Protein 1Y2I (pdb70)

Organism: Shigella flexneri (NCBI:txid623)

Radius of gyration: 21.72 Å; Cα contacts (8 Å, |Δi|>4): 1411; chains: 5; bounding box: 49×49×53 Å

B-factor: mean 29.09, std 8.04, range [9.88, 69.97]

Structure (mmCIF, N/CA/C/O backbone):
data_1Y2I
#
_entry.id   1Y2I
#
_cell.length_a   56.918
_cell.length_b   79.200
_cell.length_c   109.620
_cell.angle_alpha   90.00
_cell.angle_beta   90.00
_cell.angle_gamma   90.00
#
_symmetry.space_group_name_H-M   'P 21 21 21'
#
loop_
_entity.id
_entity.type
_entity.pdbx_description
1 polymer 'Hypothetical Protein S0862'
2 water water
#
loop_
_atom_site.group_PDB
_atom_site.id
_atom_site.type_symbol
_atom_site.label_atom_id
_atom_site.label_alt_id
_atom_site.label_comp_id
_atom_site.label_asym_id
_atom_site.label_entity_id
_atom_site.label_seq_id
_atom_site.pdbx_PDB_ins_code
_atom_site.Cartn_x
_atom_site.Cartn_y
_atom_site.Cartn_z
_atom_site.occupancy
_atom_site.B_iso_or_equiv
_atom_site.auth_seq_id
_atom_site.auth_comp_id
_atom_site.auth_asym_id
_atom_site.auth_atom_id
_atom_site.pdbx_PDB_model_num
ATOM 9 N N . GLN A 1 26 ? 26.645 29.775 28.886 1.00 35.38 2 GLN A N 1
ATOM 10 C CA . GLN A 1 26 ? 28.096 29.607 28.897 1.00 32.40 2 GLN A CA 1
ATOM 11 C C . GLN A 1 26 ? 28.798 30.596 29.847 1.00 29.78 2 GLN A C 1
ATOM 12 O O . GLN A 1 26 ? 28.469 31.802 29.898 1.00 28.03 2 GLN A O 1
ATOM 18 N N . PHE A 1 27 ? 29.765 30.068 30.595 1.00 26.55 3 PHE A N 1
ATOM 19 C CA . PHE A 1 27 ? 30.509 30.850 31.580 1.00 24.39 3 PHE A CA 1
ATOM 20 C C . PHE A 1 27 ? 31.970 30.784 31.232 1.00 22.05 3 PHE A C 1
ATOM 21 O O . PHE A 1 27 ? 32.506 29.683 31.100 1.00 22.11 3 PHE A O 1
ATOM 29 N N . SER A 1 28 ? 32.620 31.931 31.092 1.00 19.40 4 SER A N 1
ATOM 30 C CA . SER A 1 28 ? 34.056 31.947 30.830 1.00 18.88 4 SER A CA 1
ATOM 31 C C . SER A 1 28 ? 34.791 33.073 31.560 1.00 18.95 4 SER A C 1
ATOM 32 O O . SER A 1 28 ? 34.263 34.190 31.669 1.00 18.37 4 SER A O 1
ATOM 35 N N . THR A 1 29 ? 36.003 32.775 32.048 1.00 18.18 5 THR A N 1
ATOM 36 C CA . THR A 1 29 ? 36.932 33.826 32.499 1.00 18.53 5 THR A CA 1
ATOM 37 C C . THR A 1 29 ? 37.646 34.583 31.356 1.00 18.78 5 THR A C 1
ATOM 38 O O . THR A 1 29 ? 38.374 35.553 31.606 1.00 19.43 5 THR A O 1
ATOM 42 N N . THR A 1 30 ? 37.484 34.138 30.113 1.00 18.58 6 THR A N 1
ATOM 43 C CA . THR A 1 30 ? 38.071 34.880 28.991 1.00 18.10 6 THR A CA 1
ATOM 44 C C . THR A 1 30 ? 37.116 35.961 28.520 1.00 18.82 6 THR A C 1
ATOM 45 O O . THR A 1 30 ? 35.896 35.821 28.643 1.00 17.89 6 THR A O 1
ATOM 49 N N . PRO A 1 31 ? 37.674 37.034 27.960 1.00 19.67 7 PRO A N 1
ATOM 50 C CA . PRO A 1 31 ? 36.859 38.143 27.472 1.00 20.19 7 PRO A CA 1
ATOM 51 C C . PRO A 1 31 ? 36.062 37.814 26.193 1.00 21.26 7 PRO A C 1
ATOM 52 O O . PRO A 1 31 ? 34.964 38.346 26.056 1.00 21.49 7 PRO A O 1
ATOM 56 N N . THR A 1 32 ? 36.589 36.990 25.286 1.00 21.54 8 THR A N 1
ATOM 57 C CA . THR A 1 32 ? 35.861 36.624 24.072 1.00 22.40 8 THR A CA 1
ATOM 58 C C . THR A 1 32 ? 35.681 35.095 23.996 1.00 22.61 8 THR A C 1
ATOM 59 O O . THR A 1 32 ? 36.344 34.329 24.718 1.00 22.04 8 THR A O 1
ATOM 63 N N . LEU A 1 33 ? 34.763 34.670 23.135 1.00 21.93 9 LEU A N 1
ATOM 64 C CA . LEU A 1 33 ? 34.598 33.259 22.834 1.00 22.42 9 LEU A CA 1
ATOM 65 C C . LEU A 1 33 ? 34.933 33.013 21.348 1.00 22.89 9 LEU A C 1
ATOM 66 O O . LEU A 1 33 ? 34.199 33.423 20.429 1.00 21.95 9 LEU A O 1
ATOM 71 N N . GLU A 1 34 ? 36.086 32.392 21.133 1.00 23.79 10 GLU A N 1
ATOM 72 C CA . GLU A 1 34 ? 36.471 31.919 19.812 1.00 25.23 10 GLU A CA 1
ATOM 73 C C . GLU A 1 34 ? 35.360 31.073 19.226 1.00 25.27 10 GLU A C 1
ATOM 74 O O . GLU A 1 34 ? 34.810 30.201 19.922 1.00 25.95 10 GLU A O 1
ATOM 80 N N . GLY A 1 35 ? 35.013 31.355 17.966 1.00 25.08 11 GLY A N 1
ATOM 81 C CA . GLY A 1 35 ? 33.952 30.649 17.273 1.00 25.01 11 GLY A CA 1
ATOM 82 C C . GLY A 1 35 ? 32.631 31.376 17.342 1.00 25.57 11 GLY A C 1
ATOM 83 O O . GLY A 1 35 ? 31.719 31.081 16.571 1.00 25.76 11 GLY A O 1
ATOM 84 N N . LEU A 1 36 ? 32.524 32.328 18.263 1.00 25.83 12 LEU A N 1
ATOM 85 C CA . LEU A 1 36 ? 31.310 33.128 18.425 1.00 26.51 12 LEU A CA 1
ATOM 86 C C . LEU A 1 36 ? 31.638 34.594 18.258 1.00 26.09 12 LEU A C 1
ATOM 87 O O . LEU A 1 36 ? 32.822 34.973 18.221 1.00 26.51 12 LEU A O 1
ATOM 92 N N . THR A 1 37 ? 30.584 35.398 18.121 1.00 25.68 13 THR A N 1
ATOM 93 C CA . THR A 1 37 ? 30.662 36.859 18.114 1.00 25.92 13 THR A CA 1
ATOM 94 C C . THR A 1 37 ? 29.676 37.367 19.149 1.00 25.56 13 THR A C 1
ATOM 95 O O . THR A 1 37 ? 28.530 36.911 19.182 1.00 25.68 13 THR A O 1
ATOM 99 N N . ILE A 1 38 ? 30.136 38.261 20.019 1.00 25.19 14 ILE A N 1
ATOM 100 C CA . ILE A 1 38 ? 29.252 38.972 20.943 1.00 24.88 14 ILE A CA 1
ATOM 101 C C . ILE A 1 38 ? 28.559 40.097 20.179 1.00 25.09 14 ILE A C 1
ATOM 102 O O . ILE A 1 38 ? 29.232 40.979 19.624 1.00 25.16 14 ILE A O 1
ATOM 107 N N . VAL A 1 39 ? 27.226 40.070 20.182 1.00 24.89 15 VAL A N 1
ATOM 108 C CA . VAL A 1 39 ? 26.404 41.011 19.411 1.00 24.84 15 VAL A CA 1
ATOM 109 C C . VAL A 1 39 ? 25.770 42.077 20.324 1.00 24.99 15 VAL A C 1
ATOM 110 O O . VAL A 1 39 ? 25.287 43.099 19.857 1.00 25.15 15 VAL A O 1
ATOM 114 N N . GLU A 1 40 ? 25.757 41.812 21.627 1.00 25.04 16 GLU A N 1
ATOM 115 C CA . GLU A 1 40 ? 25.271 42.771 22.626 1.00 24.57 16 GLU A CA 1
ATOM 116 C C . GLU A 1 40 ? 25.963 42.515 23.976 1.00 23.11 16 GLU A C 1
ATOM 117 O O . GLU A 1 40 ? 26.060 41.357 24.408 1.00 22.09 16 GLU A O 1
ATOM 127 N N . TYR A 1 41 ? 26.430 43.606 24.599 1.00 21.80 17 TYR A N 1
ATOM 128 C CA . TYR A 1 41 ? 26.954 43.644 25.977 1.00 21.56 17 TYR A CA 1
ATOM 129 C C . TYR A 1 41 ? 25.877 44.138 26.887 1.00 21.91 17 TYR A C 1
ATOM 130 O O . TYR A 1 41 ? 25.355 45.243 26.703 1.00 22.55 17 TYR A O 1
ATOM 139 N N . CYS A 1 42 ? 25.534 43.324 27.871 1.00 21.61 18 CYS A N 1
ATOM 140 C CA . CYS A 1 42 ? 24.370 43.621 28.698 1.00 21.86 18 CYS A CA 1
ATOM 141 C C . CYS A 1 42 ? 24.707 44.040 30.133 1.00 21.53 18 CYS A C 1
ATOM 142 O O . CYS A 1 42 ? 23.847 44.046 30.988 1.00 21.08 18 CYS A O 1
ATOM 146 N N . GLY A 1 43 ? 25.960 44.390 30.395 1.00 21.58 19 GLY A N 1
ATOM 147 C CA . GLY A 1 43 ? 26.324 44.871 31.719 1.00 21.69 19 GLY A CA 1
ATOM 148 C C . GLY A 1 43 ? 26.966 43.850 32.640 1.00 21.50 19 GLY A C 1
ATOM 149 O O . GLY A 1 43 ? 26.952 42.640 32.383 1.00 21.75 19 GLY A O 1
ATOM 150 N N . VAL A 1 44 ? 27.543 44.358 33.718 1.00 21.48 20 VAL A N 1
ATOM 151 C CA . VAL A 1 44 ? 28.163 43.530 34.751 1.00 21.14 20 VAL A CA 1
ATOM 152 C C . VAL A 1 44 ? 27.116 42.787 35.583 1.00 21.38 20 VAL A C 1
ATOM 153 O O . VAL A 1 44 ? 26.112 43.371 36.022 1.00 20.98 20 VAL A O 1
ATOM 157 N N . VAL A 1 45 ? 27.347 41.489 35.776 1.00 20.67 21 VAL A N 1
ATOM 158 C CA . VAL A 1 45 ? 26.525 40.660 36.658 1.00 19.90 21 VAL A CA 1
ATOM 159 C C . VAL A 1 45 ? 27.380 40.071 37.798 1.00 19.66 21 VAL A C 1
ATOM 160 O O . VAL A 1 45 ? 28.592 39.952 37.651 1.00 19.36 21 VAL A O 1
ATOM 164 N N . THR A 1 46 ? 26.762 39.752 38.934 1.00 19.44 22 THR A N 1
ATOM 165 C CA . THR A 1 46 ? 27.470 39.121 40.057 1.00 20.54 22 THR A CA 1
ATOM 166 C C . THR A 1 46 ? 26.657 37.993 40.709 1.00 20.28 22 THR A C 1
ATOM 167 O O . THR A 1 46 ? 25.444 37.848 40.494 1.00 20.46 22 THR A O 1
ATOM 171 N N . GLY A 1 47 ? 27.343 37.195 41.510 1.00 20.11 23 GLY A N 1
ATOM 172 C CA . GLY A 1 47 ? 26.697 36.195 42.339 1.00 20.67 23 GLY A CA 1
ATOM 173 C C . GLY A 1 47 ? 27.610 35.944 43.514 1.00 21.43 23 GLY A C 1
ATOM 174 O O . GLY A 1 47 ? 28.818 36.175 43.432 1.00 21.89 23 GLY A O 1
ATOM 175 N N . GLU A 1 48 ? 27.050 35.501 44.627 1.00 21.49 24 GLU A N 1
ATOM 176 C CA . GLU A 1 48 ? 27.881 35.209 45.781 1.00 21.82 24 GLU A CA 1
ATOM 177 C C . GLU A 1 48 ? 27.185 34.298 46.766 1.00 20.65 24 GLU A C 1
ATOM 178 O O . GLU A 1 48 ? 26.001 34.014 46.643 1.00 20.52 24 GLU A O 1
ATOM 184 N N . ALA A 1 49 ? 27.981 33.787 47.691 1.00 20.38 25 ALA A N 1
ATOM 185 C CA . ALA A 1 49 ? 27.529 32.920 48.755 1.00 20.09 25 ALA A CA 1
ATOM 186 C C . ALA A 1 49 ? 28.522 33.081 49.875 1.00 20.28 25 ALA A C 1
ATOM 187 O O . ALA A 1 49 ? 29.727 33.274 49.648 1.00 19.78 25 ALA A O 1
ATOM 189 N N . ILE A 1 50 ? 27.994 33.009 51.088 1.00 21.01 26 ILE A N 1
ATOM 190 C CA . ILE A 1 50 ? 28.781 33.102 52.295 1.00 21.00 26 ILE A CA 1
ATOM 191 C C . ILE A 1 50 ? 28.683 31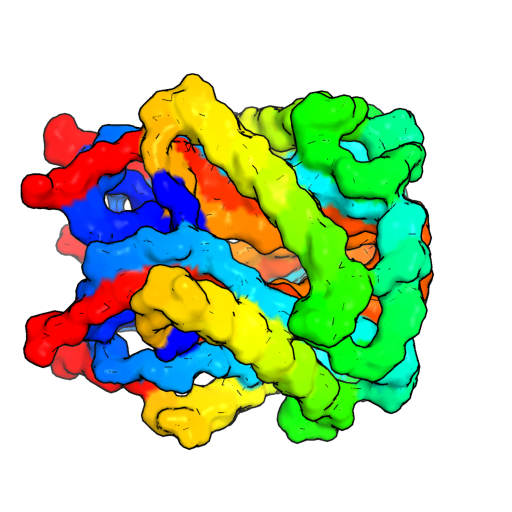.785 53.037 1.00 21.50 26 ILE A C 1
ATOM 192 O O . ILE A 1 50 ? 27.611 31.175 53.178 1.00 22.66 26 ILE A O 1
ATOM 197 N N . LEU A 1 51 ? 29.830 31.333 53.483 1.00 22.08 27 LEU A N 1
ATOM 198 C CA . LEU A 1 51 ? 29.967 30.114 54.248 1.00 22.40 27 LEU A CA 1
ATOM 199 C C . LEU A 1 51 ? 30.110 30.557 55.712 1.00 22.34 27 LEU A C 1
ATOM 200 O O . LEU A 1 51 ? 31.046 31.278 56.053 1.00 21.46 27 LEU A O 1
ATOM 205 N N . GLY A 1 52 ? 29.155 30.147 56.553 1.00 21.58 28 GLY A N 1
ATOM 206 C CA . GLY A 1 52 ? 29.093 30.540 57.948 1.00 20.98 28 GLY A CA 1
ATOM 207 C C . GLY A 1 52 ? 30.180 29.926 58.804 1.00 20.86 28 GLY A C 1
ATOM 208 O O . GLY A 1 52 ? 30.808 28.958 58.384 1.00 21.27 28 GLY A O 1
ATOM 209 N N . ALA A 1 53 ? 30.418 30.504 59.982 1.00 20.69 29 ALA A N 1
ATOM 210 C CA . ALA A 1 53 ? 31.450 30.026 60.931 1.00 21.75 29 ALA A CA 1
ATOM 211 C C . ALA A 1 53 ? 31.314 28.528 61.333 1.00 22.24 29 ALA A C 1
ATOM 212 O O . ALA A 1 53 ? 32.313 27.801 61.482 1.00 22.16 29 ALA A O 1
ATOM 214 N N . ASN A 1 54 ? 30.072 28.080 61.515 1.00 23.30 30 ASN A N 1
ATOM 215 C CA . ASN A 1 54 ? 29.811 26.678 61.845 1.00 24.33 30 ASN A CA 1
ATOM 216 C C . ASN A 1 54 ? 30.419 25.713 60.816 1.00 23.86 30 ASN A C 1
ATOM 217 O O . ASN A 1 54 ? 31.075 24.745 61.193 1.00 23.78 30 ASN A O 1
ATOM 222 N N . ILE A 1 55 ? 30.260 26.028 59.527 1.00 24.10 31 ILE A N 1
ATOM 223 C CA . ILE A 1 55 ? 30.824 25.207 58.455 1.00 23.89 31 ILE A CA 1
ATOM 224 C C . ILE A 1 55 ? 32.330 25.294 58.547 1.00 23.85 31 ILE A C 1
ATOM 225 O O . ILE A 1 55 ? 33.041 24.302 58.346 1.00 23.42 31 ILE A O 1
ATOM 230 N N . PHE A 1 56 ? 32.822 26.495 58.843 1.00 24.00 32 PHE A N 1
ATOM 231 C CA . PHE A 1 56 ? 34.262 26.700 59.008 1.00 24.02 32 PHE A CA 1
ATOM 232 C C . PHE A 1 56 ? 34.898 25.865 60.127 1.00 23.99 32 PHE A C 1
ATOM 233 O O . PHE A 1 56 ? 35.933 25.205 59.917 1.00 23.71 32 PHE A O 1
ATOM 241 N N . ARG A 1 57 ? 34.284 25.899 61.307 1.00 24.52 33 ARG A N 1
ATOM 242 C CA . ARG A 1 57 ? 34.742 25.086 62.438 1.00 25.32 33 ARG A CA 1
ATOM 243 C C . ARG A 1 57 ? 34.631 23.590 62.139 1.00 25.03 33 ARG A C 1
ATOM 244 O O . ARG A 1 57 ? 35.523 22.825 62.502 1.00 25.02 33 ARG A O 1
ATOM 252 N N . ASP A 1 58 ? 33.571 23.188 61.434 1.00 25.34 34 ASP A N 1
ATOM 253 C CA . ASP A 1 58 ? 33.376 21.770 61.056 1.00 26.11 34 ASP A CA 1
ATOM 254 C C . ASP A 1 58 ? 34.295 21.203 59.986 1.00 25.33 34 ASP A C 1
ATOM 255 O O . ASP A 1 58 ? 34.680 20.047 60.081 1.00 25.53 34 ASP A O 1
ATOM 260 N N . PHE A 1 59 ? 34.624 21.996 58.966 1.00 25.17 35 PHE A N 1
ATOM 261 C CA . PHE A 1 59 ? 35.357 21.501 57.791 1.00 25.12 35 PHE A CA 1
ATOM 262 C C . PHE A 1 59 ? 36.764 22.075 57.560 1.00 25.14 35 PHE A C 1
ATOM 263 O O . PHE A 1 59 ? 37.573 21.441 56.891 1.00 26.14 35 PHE A O 1
ATOM 271 N N . PHE A 1 60 ? 37.045 23.268 58.079 1.00 25.06 36 PHE A N 1
ATOM 272 C CA . PHE A 1 60 ? 38.281 23.999 57.757 1.00 25.07 36 PHE A CA 1
ATOM 273 C C . PHE A 1 60 ? 39.270 24.093 58.939 1.00 25.29 36 PHE A C 1
ATOM 274 O O . PHE A 1 60 ? 40.477 23.880 58.768 1.00 24.75 36 PHE A O 1
ATOM 282 N N . ALA A 1 61 ? 38.743 24.383 60.126 1.00 25.57 37 ALA A N 1
ATOM 283 C CA . ALA A 1 61 ? 39.553 24.587 61.336 1.00 26.96 37 ALA A CA 1
ATOM 284 C C . ALA A 1 61 ? 40.507 23.439 61.727 1.00 27.86 37 ALA A C 1
ATOM 285 O O . ALA A 1 61 ? 41.603 23.685 62.248 1.00 28.13 37 ALA A O 1
ATOM 287 N N . GLY A 1 62 ? 40.106 22.199 61.461 1.00 28.49 38 GLY A N 1
ATOM 288 C CA . GLY A 1 62 ? 40.901 21.048 61.857 1.00 29.94 38 GLY A CA 1
ATOM 289 C C . GLY A 1 62 ? 41.996 20.608 60.906 1.00 31.21 38 GLY A C 1
ATOM 290 O O . GLY A 1 62 ? 42.686 19.611 61.184 1.00 32.04 38 GLY A O 1
ATOM 291 N N . ILE A 1 63 ? 42.182 21.326 59.790 1.00 31.34 39 ILE A N 1
ATOM 292 C CA . ILE A 1 63 ? 43.112 20.852 58.763 1.00 30.84 39 ILE A CA 1
ATOM 293 C C . ILE A 1 63 ? 44.558 20.845 59.260 1.00 30.96 39 ILE A C 1
ATOM 294 O O . ILE A 1 63 ? 45.050 21.836 59.800 1.00 30.72 39 ILE A O 1
ATOM 299 N N . ARG A 1 64 ? 45.214 19.708 59.059 1.00 30.96 40 ARG A N 1
ATOM 300 C CA . ARG A 1 64 ? 46.634 19.554 59.330 1.00 31.45 40 ARG A CA 1
ATOM 301 C C . ARG A 1 64 ? 47.352 19.342 58.004 1.00 29.99 40 ARG A C 1
ATOM 302 O O . ARG A 1 64 ? 46.803 18.724 57.095 1.00 29.44 40 ARG A O 1
ATOM 310 N N . ASP A 1 65 ? 48.573 19.851 57.903 1.00 29.17 41 ASP A N 1
ATOM 311 C CA . ASP A 1 65 ? 49.375 19.677 56.696 1.00 29.16 41 ASP A CA 1
ATOM 312 C C . ASP A 1 65 ? 48.704 20.330 55.458 1.00 28.16 41 ASP A C 1
ATOM 313 O O . ASP A 1 65 ? 48.126 21.423 55.571 1.00 27.66 41 ASP A O 1
ATOM 318 N N . ILE A 1 66 ? 48.780 19.670 54.305 1.00 26.69 42 ILE A N 1
ATOM 319 C CA . ILE A 1 66 ? 48.256 20.229 53.071 1.00 26.38 42 ILE A CA 1
ATOM 320 C C . ILE A 1 66 ? 47.207 19.302 52.508 1.00 26.66 42 ILE A C 1
ATOM 321 O O . ILE A 1 66 ? 47.481 18.158 52.145 1.00 26.98 42 ILE A O 1
ATOM 326 N N . VAL A 1 67 ? 45.982 19.791 52.496 1.00 26.55 43 VAL A N 1
ATOM 327 C CA . VAL A 1 67 ? 44.869 19.018 51.988 1.00 26.69 43 VAL A CA 1
ATOM 328 C C . VAL A 1 67 ? 44.298 19.703 50.758 1.00 26.93 43 VAL A C 1
ATOM 329 O O . VAL A 1 67 ? 43.931 20.892 50.799 1.00 26.63 43 VAL A O 1
ATOM 333 N N . GLY A 1 68 ? 44.252 18.936 49.668 1.00 27.46 44 GLY A N 1
ATOM 334 C CA . GLY A 1 68 ? 43.739 19.393 48.386 1.00 27.66 44 GLY A CA 1
ATOM 335 C C . GLY A 1 68 ? 42.247 19.215 48.296 1.00 27.80 44 GLY A C 1
ATOM 336 O O . GLY A 1 68 ? 41.685 18.400 49.007 1.00 28.00 44 GLY A O 1
ATOM 337 N N . GLY A 1 69 ? 41.594 19.986 47.435 1.00 28.37 45 GLY A N 1
ATOM 338 C CA . GLY A 1 69 ? 40.164 19.866 47.282 1.00 29.16 45 GLY A CA 1
ATOM 339 C C . GLY A 1 69 ? 39.680 18.494 46.835 1.00 30.24 45 GLY A C 1
ATOM 340 O O . GLY A 1 69 ? 38.522 18.158 47.048 1.00 29.88 45 GLY A O 1
ATOM 341 N N . ARG A 1 70 ? 40.547 17.700 46.206 1.00 31.49 46 ARG A N 1
ATOM 342 C CA . ARG A 1 70 ? 40.137 16.376 45.726 1.00 32.99 46 ARG A CA 1
ATOM 343 C C . ARG A 1 70 ? 39.788 15.414 46.852 1.00 32.75 46 ARG A C 1
ATOM 344 O O . ARG A 1 70 ? 38.867 14.623 46.719 1.00 33.17 46 ARG A O 1
ATOM 352 N N . SER A 1 71 ? 40.531 15.467 47.948 1.00 32.65 47 SER A N 1
ATOM 353 C CA . SER A 1 71 ? 40.219 14.605 49.084 1.00 32.77 47 SER A CA 1
ATOM 354 C C . SER A 1 71 ? 39.593 15.323 50.280 1.00 32.17 47 SER A C 1
ATOM 355 O O . SER A 1 71 ? 38.897 14.690 51.086 1.00 33.08 47 SER A O 1
ATOM 358 N N . GLY A 1 72 ? 39.838 16.627 50.401 1.00 29.98 48 GLY A N 1
ATOM 359 C CA . GLY A 1 72 ? 39.350 17.384 51.540 1.00 27.56 48 GLY A CA 1
ATOM 360 C C . GLY A 1 72 ? 37.849 17.591 51.521 1.00 25.54 48 GLY A C 1
ATOM 361 O O . GLY A 1 72 ? 37.257 18.006 50.527 1.00 25.38 48 GLY A O 1
ATOM 362 N N . ALA A 1 73 ? 37.234 17.288 52.648 1.00 24.69 49 ALA A N 1
ATOM 363 C CA . ALA A 1 73 ? 35.795 17.421 52.815 1.00 23.40 49 ALA A CA 1
ATOM 364 C C . ALA A 1 73 ? 35.327 18.872 52.725 1.00 22.77 49 ALA A C 1
ATOM 365 O O . ALA A 1 73 ? 34.204 19.101 52.303 1.00 23.36 49 ALA A O 1
ATOM 367 N N . TYR A 1 74 ? 36.172 19.837 53.108 1.00 21.53 50 TYR A N 1
ATOM 368 C CA . TYR A 1 74 ? 35.846 21.274 52.993 1.00 21.18 50 TYR A CA 1
ATOM 369 C C . TYR A 1 74 ? 35.472 21.661 51.543 1.00 20.94 50 TYR A C 1
ATOM 370 O O . TYR A 1 74 ? 34.631 22.535 51.303 1.00 19.54 50 TYR A O 1
ATOM 379 N N . GLU A 1 75 ? 36.092 20.972 50.586 1.00 20.69 51 GLU A N 1
ATOM 380 C CA . GLU A 1 75 ? 35.894 21.247 49.171 1.00 21.62 51 GLU A CA 1
ATOM 381 C C . GLU A 1 75 ? 34.457 21.010 48.713 1.00 21.77 51 GLU A C 1
ATOM 382 O O . GLU A 1 75 ? 33.982 21.653 47.780 1.00 21.20 51 GLU A O 1
ATOM 388 N N . LYS A 1 76 ? 33.778 20.074 49.361 1.00 22.58 52 LYS A N 1
ATOM 389 C CA . LYS A 1 76 ? 32.357 19.853 49.093 1.00 23.80 52 LYS A CA 1
ATOM 390 C C . LYS A 1 76 ? 31.609 21.130 49.447 1.00 23.30 52 LYS A C 1
ATOM 391 O O . LYS A 1 76 ? 30.684 21.502 48.777 1.00 23.11 52 LYS A O 1
ATOM 397 N N . GLU A 1 77 ? 32.051 21.809 50.494 1.00 23.13 53 GLU A N 1
ATOM 398 C CA . GLU A 1 77 ? 31.381 23.010 50.933 1.00 22.90 53 GLU A CA 1
ATOM 399 C C . GLU A 1 77 ? 31.687 24.153 49.977 1.00 23.26 53 GLU A C 1
ATOM 400 O O . GLU A 1 77 ? 30.772 24.871 49.562 1.00 22.61 53 GLU A O 1
ATOM 406 N N . LEU A 1 78 ? 32.962 24.308 49.605 1.00 23.21 54 LEU A N 1
ATOM 407 C CA . LEU A 1 78 ? 33.330 25.333 48.633 1.00 23.97 54 LEU A CA 1
ATOM 408 C C . LEU A 1 78 ? 32.589 25.143 47.324 1.00 24.47 54 LEU A C 1
ATOM 409 O O . LEU A 1 78 ? 32.015 26.099 46.802 1.00 24.37 54 LEU A O 1
ATOM 414 N N . ARG A 1 79 ? 32.571 23.919 46.796 1.00 25.32 55 ARG A N 1
ATOM 415 C CA . ARG A 1 79 ? 31.902 23.691 45.511 1.00 26.90 55 ARG A CA 1
ATOM 416 C C . ARG A 1 79 ? 30.411 23.979 45.546 1.00 26.45 55 ARG A C 1
ATOM 417 O O . ARG A 1 79 ? 29.857 24.454 44.555 1.00 26.34 55 ARG A O 1
ATOM 425 N N . LYS A 1 80 ? 29.773 23.665 46.678 1.00 26.18 56 LYS A N 1
ATOM 426 C CA . LYS A 1 80 ? 28.391 24.084 46.950 1.00 25.51 56 LYS A CA 1
ATOM 427 C C . LYS A 1 80 ? 28.281 25.621 46.986 1.00 24.05 56 LYS A C 1
ATOM 428 O O . LYS A 1 80 ? 27.351 26.191 46.400 1.00 23.14 56 LYS A O 1
ATOM 438 N N . ALA A 1 81 ? 29.222 26.281 47.660 1.00 23.01 57 ALA A N 1
ATOM 439 C CA . ALA A 1 81 ? 29.238 27.750 47.690 1.00 22.70 57 ALA A CA 1
ATOM 440 C C . ALA A 1 81 ? 29.374 28.325 46.262 1.00 22.79 57 ALA A C 1
ATOM 441 O O . ALA A 1 81 ? 28.578 29.165 45.859 1.00 21.92 57 ALA A O 1
ATOM 443 N N . ARG A 1 82 ? 30.348 27.841 45.488 1.00 23.55 58 ARG A N 1
ATOM 444 C CA . ARG A 1 82 ? 30.563 28.368 44.138 1.00 25.01 58 ARG A CA 1
ATOM 445 C C . ARG A 1 82 ? 29.323 28.162 43.294 1.00 26.03 58 ARG A C 1
ATOM 446 O O . ARG A 1 82 ? 28.849 29.101 42.627 1.00 26.22 58 ARG A O 1
ATOM 454 N N . GLU A 1 83 ? 28.776 26.948 43.358 1.00 26.30 59 GLU A N 1
ATOM 455 C CA . GLU A 1 83 ? 27.605 26.587 42.572 1.00 27.09 59 GLU A CA 1
ATOM 456 C C . GLU A 1 83 ? 26.428 27.541 42.805 1.00 26.20 59 GLU A C 1
ATOM 457 O O . GLU A 1 83 ? 25.770 27.977 41.853 1.00 25.57 59 GLU A O 1
ATOM 463 N N . ILE A 1 84 ? 26.170 27.860 44.069 1.00 25.38 60 ILE A N 1
ATOM 464 C CA . ILE A 1 84 ? 25.182 28.873 44.404 1.00 25.71 60 ILE A CA 1
ATOM 465 C C . ILE A 1 84 ? 25.560 30.237 43.814 1.00 24.78 60 ILE A C 1
ATOM 466 O O . ILE A 1 84 ? 24.711 30.916 43.264 1.00 25.04 60 ILE A O 1
ATOM 471 N N . ALA A 1 85 ? 26.823 30.633 43.923 1.00 24.10 61 ALA A N 1
ATOM 472 C CA . ALA A 1 85 ? 27.248 31.907 43.337 1.00 24.15 61 ALA A CA 1
ATOM 473 C C . ALA A 1 85 ? 26.995 31.980 41.821 1.00 24.33 61 ALA A C 1
ATOM 474 O O . ALA A 1 85 ? 26.399 32.956 41.359 1.00 23.38 61 ALA A O 1
ATOM 476 N N . PHE A 1 86 ? 27.400 30.934 41.083 1.00 24.63 62 PHE A N 1
ATOM 477 C CA . PHE A 1 86 ? 27.171 30.825 39.630 1.00 25.06 62 PHE A CA 1
ATOM 478 C C . PHE A 1 86 ? 25.701 30.758 39.232 1.00 25.80 62 PHE A C 1
ATOM 479 O O . PHE A 1 86 ? 25.329 31.287 38.190 1.00 26.04 62 PHE A O 1
ATOM 487 N N . GLU A 1 87 ? 24.878 30.111 40.059 1.00 26.72 63 GLU A N 1
ATOM 488 C CA . GLU A 1 87 ? 23.417 30.081 39.865 1.00 27.47 63 GLU A CA 1
ATOM 489 C C . GLU A 1 87 ? 22.830 31.491 39.843 1.00 26.80 63 GLU A C 1
ATOM 490 O O . GLU A 1 87 ? 22.007 31.819 38.978 1.00 26.66 63 GLU A O 1
ATOM 496 N N . GLU A 1 88 ? 23.243 32.304 40.812 1.00 25.59 64 GLU A N 1
ATOM 497 C CA . GLU A 1 88 ? 22.804 33.690 40.914 1.00 25.38 64 GLU A CA 1
ATOM 498 C C . GLU A 1 88 ? 23.305 34.495 39.705 1.00 24.87 64 GLU A C 1
ATOM 499 O O . GLU A 1 88 ? 22.591 35.323 39.150 1.00 24.11 64 GLU A O 1
ATOM 505 N N . LEU A 1 89 ? 24.554 34.247 39.333 1.00 24.32 65 LEU A N 1
ATOM 506 C CA . LEU A 1 89 ? 25.212 35.004 38.282 1.00 24.30 65 LEU A CA 1
ATOM 507 C C . LEU A 1 89 ? 24.477 34.740 36.953 1.00 24.14 65 LEU A C 1
ATOM 508 O O . LEU A 1 89 ? 24.085 35.670 36.251 1.00 23.72 65 LEU A O 1
ATOM 513 N N . GLY A 1 90 ? 24.243 33.470 36.660 1.00 24.07 66 GLY A N 1
ATOM 514 C CA . GLY A 1 90 ? 23.531 33.060 35.468 1.00 25.14 66 GLY A CA 1
ATOM 515 C C . GLY A 1 90 ? 22.063 33.450 35.449 1.00 25.70 66 GLY A C 1
ATOM 516 O O . GLY A 1 90 ? 21.525 33.775 34.394 1.00 25.80 66 GLY A O 1
ATOM 517 N N . SER A 1 91 ? 21.405 33.418 36.601 1.00 26.36 67 SER A N 1
ATOM 518 C CA . SER A 1 91 ? 20.028 33.907 36.658 1.00 27.92 67 SER A CA 1
ATOM 519 C C . SER A 1 91 ? 19.934 35.434 36.444 1.00 28.14 67 SER A C 1
ATOM 520 O O . SER A 1 91 ? 19.082 35.910 35.699 1.00 28.88 67 SER A O 1
ATOM 523 N N . GLN A 1 92 ? 20.839 36.193 37.032 1.00 28.65 68 GLN A N 1
ATOM 524 C CA . GLN A 1 92 ? 20.954 37.603 36.689 1.00 29.74 68 GLN A CA 1
ATOM 525 C C . GLN A 1 92 ? 21.137 37.817 35.173 1.00 29.82 68 GLN A C 1
ATOM 526 O O . GLN A 1 92 ? 20.493 38.672 34.570 1.00 30.08 68 GLN A O 1
ATOM 532 N N . ALA A 1 93 ? 22.025 37.043 34.559 1.00 29.91 69 ALA A N 1
ATOM 533 C CA . ALA A 1 93 ? 22.269 37.165 33.127 1.00 30.26 69 ALA A CA 1
ATOM 534 C C . ALA A 1 93 ? 21.022 36.753 32.326 1.00 30.77 69 ALA A C 1
ATOM 535 O O . ALA A 1 93 ? 20.713 37.354 31.305 1.00 29.42 69 ALA A O 1
ATOM 537 N N . ARG A 1 94 ? 20.314 35.733 32.813 1.00 32.07 70 ARG A N 1
ATOM 538 C CA . ARG A 1 94 ? 19.108 35.239 32.159 1.00 33.72 70 ARG A CA 1
ATOM 539 C C . ARG A 1 94 ? 18.092 36.351 32.018 1.00 33.51 70 ARG A C 1
ATOM 540 O O . ARG A 1 94 ? 17.499 36.518 30.948 1.00 33.61 70 ARG A O 1
ATOM 548 N N . ALA A 1 95 ? 17.926 37.132 33.087 1.00 33.34 71 ALA A N 1
ATOM 549 C CA . ALA A 1 95 ? 16.890 38.166 33.153 1.00 33.47 71 ALA A CA 1
ATOM 550 C C . ALA A 1 95 ? 17.174 39.352 32.252 1.00 33.35 71 ALA A C 1
ATOM 551 O O . ALA A 1 95 ? 16.260 40.075 31.864 1.00 33.88 71 ALA A O 1
ATOM 553 N N . LEU A 1 96 ? 18.451 39.561 31.943 1.00 33.12 72 LEU A N 1
ATOM 554 C CA . LEU A 1 96 ? 18.886 40.642 31.068 1.00 32.35 72 LEU A CA 1
ATOM 555 C C . LEU A 1 96 ? 18.747 40.285 29.598 1.00 32.18 72 LEU A C 1
ATOM 556 O O . LEU A 1 96 ? 18.840 41.155 28.731 1.00 32.03 72 LEU A O 1
ATOM 561 N N . GLY A 1 97 ? 18.496 39.005 29.339 1.00 31.75 73 GLY A N 1
ATOM 562 C CA . GLY A 1 97 ? 18.284 38.496 27.999 1.00 31.30 73 GLY A CA 1
ATOM 563 C C . GLY A 1 97 ? 19.560 37.906 27.433 1.00 30.87 73 GLY A C 1
ATOM 564 O O . GLY A 1 97 ? 19.609 37.587 26.256 1.00 31.88 73 GLY A O 1
ATOM 565 N N . ALA A 1 98 ? 20.577 37.744 28.274 1.00 29.75 74 ALA A N 1
ATOM 566 C CA . ALA A 1 98 ? 21.888 37.256 27.844 1.00 29.05 74 ALA A CA 1
ATOM 567 C C . ALA A 1 98 ? 21.951 35.738 27.727 1.00 28.50 74 ALA A C 1
ATOM 568 O O . ALA A 1 98 ? 21.149 35.018 28.343 1.00 28.86 74 ALA A O 1
ATOM 570 N N . ASP A 1 99 ? 22.895 35.239 26.932 1.00 27.28 75 ASP A N 1
ATOM 571 C CA . ASP A 1 99 ? 23.131 33.791 26.897 1.00 26.49 75 ASP A CA 1
ATOM 572 C C . ASP A 1 99 ? 24.539 33.338 27.357 1.00 25.17 75 ASP A C 1
ATOM 573 O O . ASP A 1 99 ? 24.804 32.148 27.439 1.00 25.45 75 ASP A O 1
ATOM 578 N N . ALA A 1 100 ? 25.435 34.284 27.651 1.00 23.31 76 ALA A N 1
ATOM 579 C CA . ALA A 1 100 ? 26.723 33.964 28.245 1.00 21.49 76 ALA A CA 1
ATOM 580 C C . ALA A 1 100 ? 27.171 35.025 29.260 1.00 20.28 76 ALA A C 1
ATOM 581 O O . ALA A 1 100 ? 26.694 36.165 29.254 1.00 20.79 76 ALA A O 1
ATOM 583 N N . VAL A 1 101 ? 28.104 34.637 30.121 1.00 18.76 77 VAL A N 1
ATOM 584 C CA . VAL A 1 101 ? 28.786 35.546 31.016 1.00 16.71 77 VAL A CA 1
ATOM 585 C C . VAL A 1 101 ? 30.270 35.347 30.762 1.00 16.64 77 VAL A C 1
ATOM 586 O O . VAL A 1 101 ? 30.818 34.243 30.962 1.00 16.27 77 VAL A O 1
ATOM 590 N N . VAL A 1 102 ? 30.901 36.425 30.310 1.00 15.25 78 VAL A N 1
ATOM 591 C CA . VAL A 1 102 ? 32.291 36.407 29.910 1.00 14.91 78 VAL A CA 1
ATOM 592 C C . VAL A 1 102 ? 33.145 37.300 30.849 1.00 15.45 78 VAL A C 1
ATOM 593 O O . VAL A 1 102 ? 32.600 38.042 31.679 1.00 15.20 78 VAL A O 1
ATOM 599 N N . GLY A 1 103 ? 34.465 37.176 30.746 1.00 16.13 79 GLY A N 1
ATOM 600 C CA . GLY A 1 103 ? 35.409 37.906 31.585 1.00 17.16 79 GLY A CA 1
ATOM 601 C C . GLY A 1 103 ? 35.111 37.691 33.061 1.00 18.15 79 GLY A C 1
ATOM 602 O O . GLY A 1 103 ? 35.004 38.650 33.818 1.00 17.52 79 GLY A O 1
ATOM 603 N N . ILE A 1 104 ? 34.924 36.438 33.451 1.00 19.36 80 ILE A N 1
ATOM 604 C CA . ILE A 1 104 ? 34.503 36.131 34.809 1.00 21.34 80 ILE A CA 1
ATOM 605 C C . ILE A 1 104 ? 35.671 36.140 35.772 1.00 22.76 80 ILE A C 1
ATOM 606 O O . ILE A 1 104 ? 36.739 35.626 35.468 1.00 23.01 80 ILE A O 1
ATOM 611 N N . ASP A 1 105 ? 35.430 36.703 36.947 1.00 24.67 81 ASP A N 1
ATOM 612 C CA . ASP A 1 105 ? 36.352 36.625 38.073 1.00 26.82 81 ASP A CA 1
ATOM 613 C C . ASP A 1 105 ? 35.725 35.916 39.253 1.00 26.20 81 ASP A C 1
ATOM 614 O O . ASP A 1 105 ? 34.593 36.208 39.600 1.00 25.61 81 ASP A O 1
ATOM 622 N N . ILE A 1 106 ? 36.482 35.030 39.896 1.00 26.65 82 ILE A N 1
ATOM 623 C CA . ILE A 1 106 ? 36.059 34.410 41.158 1.00 27.72 82 ILE A CA 1
ATOM 624 C C . ILE A 1 106 ? 36.948 34.833 42.326 1.00 28.26 82 ILE A C 1
ATOM 625 O O . ILE A 1 106 ? 38.181 34.673 42.291 1.00 28.01 82 ILE A O 1
ATOM 630 N N . ASP A 1 107 ? 36.333 35.315 43.397 1.00 28.84 83 ASP A N 1
ATOM 631 C CA . ASP A 1 107 ? 37.142 35.733 44.540 1.00 29.92 83 ASP A CA 1
ATOM 632 C C . ASP A 1 107 ? 36.690 35.186 45.883 1.00 28.81 83 ASP A C 1
ATOM 633 O O . ASP A 1 107 ? 35.523 34.934 46.112 1.00 28.33 83 ASP A O 1
ATOM 638 N N . TYR A 1 108 ? 37.646 34.987 46.766 1.00 29.06 84 TYR A N 1
ATOM 639 C CA . TYR A 1 108 ? 37.355 34.547 48.125 1.00 29.52 84 TYR A CA 1
ATOM 640 C C . TYR A 1 108 ? 37.840 35.592 49.095 1.00 29.24 84 TYR A C 1
ATOM 641 O O . TYR A 1 108 ? 38.979 36.073 49.013 1.00 29.87 84 TYR A O 1
ATOM 650 N N . GLU A 1 109 ? 36.972 35.959 50.014 1.00 28.54 85 GLU A N 1
ATOM 651 C CA . GLU A 1 109 ? 37.362 36.887 51.053 1.00 28.48 85 GLU A CA 1
ATOM 652 C C . GLU A 1 109 ? 36.940 36.265 52.398 1.00 28.57 85 GLU A C 1
ATOM 653 O O . GLU A 1 109 ? 35.801 35.813 52.560 1.00 28.45 85 GLU A O 1
ATOM 663 N N . THR A 1 110 ? 37.869 36.230 53.342 1.00 28.10 86 THR A N 1
ATOM 664 C CA . THR A 1 110 ? 37.554 35.864 54.708 1.00 28.69 86 THR A CA 1
ATOM 665 C C . THR A 1 110 ? 36.969 37.087 55.377 1.00 28.99 86 THR A C 1
ATOM 666 O O . THR A 1 110 ? 37.521 38.169 55.249 1.00 30.28 86 THR A O 1
ATOM 670 N N . VAL A 1 111 ? 35.857 36.923 56.081 1.00 29.08 87 VAL A N 1
ATOM 671 C CA . VAL A 1 111 ? 35.219 38.030 56.788 1.00 29.91 87 VAL A CA 1
ATOM 672 C C . VAL A 1 111 ? 34.842 37.671 58.237 1.00 30.67 87 VAL A C 1
ATOM 673 O O . VAL A 1 111 ? 34.743 36.483 58.590 1.00 30.01 87 VAL A O 1
ATOM 677 N N . GLY A 1 112 ? 34.623 38.698 59.062 1.00 31.55 88 GLY A N 1
ATOM 678 C CA . GLY A 1 112 ? 34.146 38.508 60.430 1.00 32.94 88 GLY A CA 1
ATOM 679 C C . GLY A 1 112 ? 35.204 38.602 61.521 1.00 34.22 88 GLY A C 1
ATOM 680 O O . GLY A 1 112 ? 36.394 38.751 61.222 1.00 34.20 88 GLY A O 1
ATOM 681 N N . GLN A 1 113 ? 34.765 38.502 62.784 1.00 35.28 89 GLN A N 1
ATOM 682 C CA . GLN A 1 113 ? 35.630 38.731 63.962 1.00 36.36 89 GLN A CA 1
ATOM 683 C C . GLN A 1 113 ? 36.718 37.675 64.149 1.00 36.98 89 GLN A C 1
ATOM 684 O O . GLN A 1 113 ? 37.778 37.954 64.736 1.00 37.64 89 GLN A O 1
ATOM 690 N N . ASN A 1 114 ? 36.440 36.463 63.672 1.00 36.64 90 ASN A N 1
ATOM 691 C CA . ASN A 1 114 ? 37.329 35.340 63.888 1.00 36.54 90 ASN A CA 1
ATOM 692 C C . ASN A 1 114 ? 37.932 34.779 62.603 1.00 36.13 90 ASN A C 1
ATOM 693 O O . ASN A 1 114 ? 38.343 33.616 62.575 1.00 36.55 90 ASN A O 1
ATOM 698 N N . GLY A 1 115 ? 37.989 35.598 61.550 1.00 35.41 91 GLY A N 1
ATOM 699 C CA . GLY A 1 115 ? 38.450 35.153 60.241 1.00 34.21 91 GLY A CA 1
ATOM 700 C C . GLY A 1 115 ? 37.866 33.792 59.889 1.00 33.53 91 GLY A C 1
ATOM 701 O O . GLY A 1 115 ? 38.550 32.921 59.341 1.00 33.84 91 GLY A O 1
ATOM 702 N N . SER A 1 116 ? 36.598 33.591 60.223 1.00 32.43 92 SER A N 1
ATOM 703 C CA . SER A 1 116 ? 36.045 32.245 60.158 1.00 31.73 92 SER A CA 1
ATOM 704 C C . SER A 1 116 ? 34.816 32.164 59.273 1.00 31.05 92 SER A C 1
ATOM 705 O O . SER A 1 116 ? 34.119 31.143 59.242 1.00 31.44 92 SER A O 1
ATOM 716 N N . LEU A 1 118 ? 33.679 32.761 55.138 1.00 26.94 94 LEU A N 1
ATOM 717 C CA . LEU A 1 118 ? 34.275 32.800 53.825 1.00 27.00 94 LEU A CA 1
ATOM 718 C C . LEU A 1 118 ? 33.247 33.266 52.797 1.00 26.21 94 LEU A C 1
ATOM 719 O O . LEU A 1 118 ? 32.181 32.672 52.634 1.00 25.88 94 LEU A O 1
ATOM 732 N N . VAL A 1 120 ? 32.458 33.846 48.835 1.00 22.78 96 VAL A N 1
ATOM 733 C CA . VAL A 1 120 ? 32.801 33.523 47.450 1.00 22.32 96 VAL A CA 1
ATOM 734 C C . VAL A 1 120 ? 32.024 34.483 46.551 1.00 21.68 96 VAL A C 1
ATOM 735 O O . VAL A 1 120 ? 30.803 34.498 46.580 1.00 21.96 96 VAL A O 1
ATOM 739 N N . SER A 1 121 ? 32.735 35.331 45.826 1.00 21.14 97 SER A N 1
ATOM 740 C CA . SER A 1 121 ? 32.137 36.330 44.946 1.00 21.70 97 SER A CA 1
ATOM 741 C C . SER A 1 121 ? 32.510 36.038 43.504 1.00 21.21 97 SER A C 1
ATOM 742 O O . SER A 1 121 ? 33.665 35.739 43.203 1.00 21.18 97 SER A O 1
ATOM 745 N N . VAL A 1 122 ? 31.530 36.131 42.620 1.00 20.27 98 VAL A N 1
ATOM 746 C CA . VAL A 1 122 ? 31.757 35.906 41.207 1.00 20.26 98 VAL A CA 1
ATOM 747 C C . VAL A 1 122 ? 31.237 37.130 40.477 1.00 19.98 98 VAL A C 1
ATOM 748 O O . VAL A 1 122 ? 30.213 37.703 40.862 1.00 20.39 98 VAL A O 1
ATOM 754 N N . SER A 1 123 ? 31.972 37.576 39.463 1.00 19.11 99 SER A N 1
ATOM 755 C CA . SER A 1 123 ? 31.501 38.670 38.637 1.00 18.60 99 SER A CA 1
ATOM 756 C C . SER A 1 123 ? 31.880 38.383 37.188 1.00 18.11 99 SER A C 1
ATOM 757 O O . SER A 1 123 ? 32.780 37.595 36.926 1.00 17.16 99 SER A O 1
ATOM 760 N N . GLY A 1 124 ? 31.168 39.020 36.267 1.00 17.67 100 GLY A N 1
ATOM 761 C CA . GLY A 1 124 ? 31.466 38.912 34.858 1.00 17.54 100 GLY A CA 1
ATOM 762 C C . GLY A 1 124 ? 30.571 39.841 34.070 1.00 17.47 100 GLY A C 1
ATOM 763 O O . GLY A 1 124 ? 29.874 40.669 34.633 1.00 16.66 100 GLY A O 1
ATOM 764 N N . THR A 1 125 ? 30.573 39.676 32.757 1.00 17.64 101 THR A N 1
ATOM 765 C CA . THR A 1 125 ? 29.812 40.553 31.891 1.00 18.71 101 THR A CA 1
ATOM 766 C C . THR A 1 125 ? 28.843 39.701 31.105 1.00 18.92 101 THR A C 1
ATOM 767 O O . THR A 1 125 ? 29.257 38.807 30.374 1.00 18.28 101 THR A O 1
ATOM 771 N N . ALA A 1 126 ? 27.557 39.990 31.284 1.00 18.93 102 ALA A N 1
ATOM 772 C CA . ALA A 1 126 ? 26.487 39.279 30.605 1.00 19.31 102 ALA A CA 1
ATOM 773 C C . ALA A 1 126 ? 26.430 39.755 29.153 1.00 19.51 102 ALA A C 1
ATOM 774 O O . ALA A 1 126 ? 26.556 40.944 28.894 1.00 19.46 102 ALA A O 1
ATOM 776 N N . VAL A 1 127 ? 26.279 38.812 28.218 1.00 20.02 103 VAL A N 1
ATOM 777 C CA . VAL A 1 127 ? 26.335 39.077 26.766 1.00 19.54 103 VAL A CA 1
ATOM 778 C C . VAL A 1 127 ? 25.401 38.144 25.953 1.00 19.90 103 VAL A C 1
ATOM 779 O O . VAL A 1 127 ? 25.141 37.011 26.366 1.00 18.80 103 VAL A O 1
ATOM 783 N N . LYS A 1 128 ? 24.899 38.651 24.820 1.00 21.20 104 LYS A N 1
ATOM 784 C CA . LYS A 1 128 ? 24.298 37.848 23.756 1.00 23.32 104 LYS A CA 1
ATOM 785 C C . LYS A 1 128 ? 25.344 37.495 22.694 1.00 23.38 104 LYS A C 1
ATOM 786 O O . LYS A 1 128 ? 26.127 38.333 22.294 1.00 22.74 104 LYS A O 1
ATOM 792 N N . THR A 1 129 ? 25.333 36.247 22.239 1.00 24.64 105 THR A N 1
ATOM 793 C CA . THR A 1 129 ? 26.326 35.756 21.290 1.00 25.87 105 THR A CA 1
ATOM 794 C C . THR A 1 129 ? 25.677 35.272 20.004 1.00 27.10 105 THR A C 1
ATOM 795 O O . THR A 1 129 ? 24.484 34.969 19.972 1.00 27.61 105 THR A O 1
ATOM 799 N N . ARG A 1 130 ? 26.472 35.203 18.944 1.00 28.30 106 ARG A N 1
ATOM 800 C CA . ARG A 1 130 ? 26.019 34.676 17.656 1.00 29.26 106 ARG A CA 1
ATOM 801 C C . ARG A 1 130 ? 27.082 33.709 17.170 1.00 29.24 106 ARG A C 1
ATOM 802 O O . ARG A 1 130 ? 28.240 34.086 17.011 1.00 29.66 106 ARG A O 1
ATOM 810 N N . ARG A 1 131 ? 26.695 32.467 16.930 1.00 29.46 107 ARG A N 1
ATOM 811 C CA . ARG A 1 131 ? 27.637 31.511 16.378 1.00 29.89 107 ARG A CA 1
ATOM 812 C C . ARG A 1 131 ? 28.092 31.953 14.982 1.00 29.67 107 ARG A C 1
ATOM 813 O O . ARG A 1 131 ? 27.274 32.310 14.136 1.00 29.26 107 ARG A O 1
ATOM 821 N N . ASN A 1 132 ? 29.407 31.937 14.770 1.00 29.62 108 ASN A N 1
ATOM 822 C CA . ASN A 1 132 ? 30.011 32.278 13.488 1.00 29.89 108 ASN A CA 1
ATOM 823 C C . ASN A 1 132 ? 29.649 31.347 12.297 1.00 29.91 108 ASN A C 1
ATOM 824 O O . ASN A 1 132 ? 29.799 31.726 11.149 1.00 28.90 108 ASN A O 1
ATOM 829 N N . ILE A 1 133 ? 29.178 30.141 12.593 1.00 30.55 109 ILE A N 1
ATOM 830 C CA . ILE A 1 133 ? 28.638 29.226 11.587 1.00 31.34 109 ILE A CA 1
ATOM 831 C C . ILE A 1 133 ? 27.140 29.059 11.841 1.00 31.81 109 ILE A C 1
ATOM 832 O O . ILE A 1 133 ? 26.817 28.512 12.900 1.00 31.59 109 ILE A O 1
ATOM 846 N N . GLN B 1 26 ? 47.514 21.790 28.742 1.00 34.49 2 GLN B N 1
ATOM 847 C CA . GLN B 1 26 ? 48.163 23.104 28.916 1.00 32.08 2 GLN B CA 1
ATOM 848 C C . GLN B 1 26 ? 47.415 24.027 29.890 1.00 29.46 2 GLN B C 1
ATOM 849 O O . GLN B 1 26 ? 46.183 24.060 29.926 1.00 28.18 2 GLN B O 1
ATOM 855 N N . PHE B 1 27 ? 48.191 24.772 30.666 1.00 26.83 3 PHE B N 1
ATOM 856 C CA . PHE B 1 27 ? 47.683 25.759 31.603 1.00 24.99 3 PHE B CA 1
ATOM 857 C C . PHE B 1 27 ? 48.259 27.122 31.231 1.00 23.24 3 PHE B C 1
ATOM 858 O O . PHE B 1 27 ? 49.467 27.254 31.028 1.00 22.36 3 PHE B O 1
ATOM 866 N N . SER B 1 28 ? 47.396 28.131 31.153 1.00 20.51 4 SER B N 1
ATOM 867 C CA . SER B 1 28 ? 47.838 29.478 30.841 1.00 19.18 4 SER B CA 1
ATOM 868 C C . SER B 1 28 ? 47.021 30.531 31.586 1.00 18.85 4 SER B C 1
ATOM 869 O O . SER B 1 28 ? 45.806 30.362 31.778 1.00 19.47 4 SER B O 1
ATOM 872 N N . THR B 1 29 ? 47.668 31.622 31.986 1.00 18.58 5 THR B N 1
ATOM 873 C CA . THR B 1 29 ? 46.950 32.787 32.530 1.00 18.42 5 THR B CA 1
ATOM 874 C C . THR B 1 29 ? 46.466 33.729 31.415 1.00 19.11 5 THR B C 1
ATOM 875 O O . THR B 1 29 ? 45.866 34.792 31.699 1.00 18.98 5 THR B O 1
ATOM 879 N N . THR B 1 30 ? 46.745 33.357 30.162 1.00 18.95 6 THR B N 1
ATOM 880 C CA . THR B 1 30 ? 46.256 34.119 29.008 1.00 19.44 6 THR B CA 1
ATOM 881 C C . THR B 1 30 ? 44.933 33.527 28.542 1.00 19.37 6 THR B C 1
ATOM 882 O O . THR B 1 30 ? 44.705 32.329 28.718 1.00 20.07 6 THR B O 1
ATOM 886 N N . PRO B 1 31 ? 44.048 34.348 27.972 1.00 19.61 7 PRO B N 1
ATOM 887 C CA . PRO B 1 31 ? 42.716 33.863 27.586 1.00 20.47 7 PRO B CA 1
ATOM 888 C C . PRO B 1 31 ? 42.695 33.038 26.272 1.00 21.67 7 PRO B C 1
ATOM 889 O O . PRO B 1 31 ? 41.738 32.306 26.024 1.00 21.74 7 PRO B O 1
ATOM 893 N N . THR B 1 32 ? 43.745 33.156 25.461 1.00 22.81 8 THR B N 1
ATOM 894 C CA . THR B 1 32 ? 43.848 32.419 24.204 1.00 23.85 8 THR B CA 1
ATOM 895 C C . THR B 1 32 ? 45.264 31.895 24.041 1.00 24.34 8 THR B C 1
ATOM 896 O O . THR B 1 32 ? 46.195 32.314 24.743 1.00 23.99 8 THR B O 1
ATOM 900 N N . LEU B 1 33 ? 45.420 30.991 23.084 1.00 24.74 9 LEU B N 1
ATOM 901 C CA . LEU B 1 33 ? 46.713 30.384 22.825 1.00 24.95 9 LEU B CA 1
ATOM 902 C C . LEU B 1 33 ? 47.074 30.534 21.338 1.00 25.41 9 LEU B C 1
ATOM 903 O O . LEU B 1 33 ? 46.477 29.869 20.449 1.00 24.77 9 LEU B O 1
ATOM 908 N N . GLU B 1 34 ? 48.027 31.428 21.078 1.00 25.65 10 GLU B N 1
ATOM 909 C CA . GLU B 1 34 ? 48.550 31.644 19.727 1.00 27.34 10 GLU B CA 1
ATOM 910 C C . GLU B 1 34 ? 49.003 30.347 19.104 1.00 26.97 10 GLU B C 1
ATOM 911 O O . GLU B 1 34 ? 49.715 29.551 19.734 1.00 26.68 10 GLU B O 1
ATOM 917 N N . GLY B 1 35 ? 48.598 30.140 17.859 1.00 27.15 11 GLY B N 1
ATOM 918 C CA . GLY B 1 35 ? 48.950 28.916 17.166 1.00 28.05 11 GLY B CA 1
ATOM 919 C C . GLY B 1 35 ? 47.887 27.845 17.279 1.00 28.67 11 GLY B C 1
ATOM 920 O O . GLY B 1 35 ? 47.939 26.847 16.566 1.00 29.94 11 GLY B O 1
ATOM 921 N N . LEU B 1 36 ? 46.934 28.029 18.187 1.00 28.62 12 LEU B N 1
ATOM 922 C CA . LEU B 1 36 ? 45.824 27.102 18.330 1.00 28.04 12 LEU B CA 1
ATOM 923 C C . LEU B 1 36 ? 44.532 27.879 18.290 1.00 27.76 12 LEU B C 1
ATOM 924 O O . LEU B 1 36 ? 44.534 29.112 18.434 1.00 28.10 12 LEU B O 1
ATOM 929 N N . THR B 1 37 ? 43.436 27.164 18.069 1.00 26.56 13 THR B N 1
ATOM 930 C CA . THR B 1 37 ? 42.108 27.748 18.131 1.00 26.06 13 THR B CA 1
ATOM 931 C C . THR B 1 37 ? 41.314 26.953 19.155 1.00 25.44 13 THR B C 1
ATOM 932 O O . THR B 1 37 ? 41.332 25.712 19.138 1.00 24.97 13 THR B O 1
ATOM 936 N N . ILE B 1 38 ? 40.633 27.688 20.032 1.00 24.71 14 ILE B N 1
ATOM 937 C CA . ILE B 1 38 ? 39.670 27.139 20.969 1.00 24.62 14 ILE B CA 1
ATOM 938 C C . ILE B 1 38 ? 38.392 26.777 20.217 1.00 25.27 14 ILE B C 1
ATOM 939 O O . ILE B 1 38 ? 37.744 27.629 19.624 1.00 25.02 14 ILE B O 1
ATOM 944 N N . VAL B 1 39 ? 38.037 25.503 20.283 1.00 25.69 15 VAL B N 1
ATOM 945 C CA . VAL B 1 39 ? 36.932 24.927 19.512 1.00 26.26 15 VAL B CA 1
ATOM 946 C C . VAL B 1 39 ? 35.690 24.700 20.400 1.00 26.39 15 VAL B C 1
ATOM 947 O O . VAL B 1 39 ? 34.551 24.586 19.919 1.00 26.59 15 VAL B O 1
ATOM 951 N N . GLU B 1 40 ? 35.916 24.698 21.706 1.00 26.01 16 GLU B N 1
ATOM 952 C CA . GLU B 1 40 ? 34.864 24.441 22.660 1.00 26.13 16 GLU B CA 1
ATOM 953 C C . GLU B 1 40 ? 35.243 25.076 23.979 1.00 25.10 16 GLU B C 1
ATOM 954 O O . GLU B 1 40 ? 36.369 24.897 24.462 1.00 24.12 16 GLU B O 1
ATOM 960 N N . TYR B 1 41 ? 34.297 25.804 24.552 1.00 23.82 17 TYR B N 1
ATOM 961 C CA . TYR B 1 41 ? 34.426 26.305 25.899 1.00 23.78 17 TYR B CA 1
ATOM 962 C C . TYR B 1 41 ? 33.640 25.374 26.774 1.00 24.15 17 TYR B C 1
ATOM 963 O O . TYR B 1 41 ? 32.452 25.132 26.506 1.00 25.02 17 TYR B O 1
ATOM 972 N N . CYS B 1 42 ? 34.298 24.825 27.791 1.00 23.97 18 CYS B N 1
ATOM 973 C CA . CYS B 1 42 ? 33.688 23.764 28.603 1.00 24.60 18 CYS B CA 1
ATOM 974 C C . CYS B 1 42 ? 33.384 24.181 30.081 1.00 24.69 18 CYS B C 1
ATOM 975 O O . CYS B 1 42 ? 32.983 23.347 30.905 1.00 24.61 18 CYS B O 1
ATOM 979 N N . GLY B 1 43 ? 33.557 25.471 30.396 1.00 24.10 19 GLY B N 1
ATOM 980 C CA . GLY B 1 43 ? 33.138 26.006 31.685 1.00 23.63 19 GLY B CA 1
ATOM 981 C C . GLY B 1 43 ? 34.277 26.414 32.605 1.00 23.51 19 GLY B C 1
ATOM 982 O O . GLY B 1 43 ? 35.446 26.126 32.338 1.00 23.59 19 GLY B O 1
ATOM 983 N N . VAL B 1 44 ? 33.935 27.082 33.696 1.00 22.94 20 VAL B N 1
ATOM 984 C CA . VAL B 1 44 ? 34.921 27.474 34.704 1.00 22.96 20 VAL B CA 1
ATOM 985 C C . VAL B 1 44 ? 35.286 26.300 35.640 1.00 23.39 20 VAL B C 1
ATOM 986 O O . VAL B 1 44 ? 34.416 25.658 36.236 1.00 23.00 20 VAL B O 1
ATOM 990 N N . VAL B 1 45 ? 36.580 26.024 35.750 1.00 22.84 21 VAL B N 1
ATOM 991 C CA . VAL B 1 45 ? 37.048 24.974 36.620 1.00 22.40 21 VAL B CA 1
ATOM 992 C C . VAL B 1 45 ? 37.900 25.598 37.724 1.00 22.62 21 VAL B C 1
ATOM 993 O O . VAL B 1 45 ? 38.356 26.714 37.579 1.00 21.94 21 VAL B O 1
ATOM 997 N N . THR B 1 46 ? 38.072 24.887 38.837 1.00 23.50 22 THR B N 1
ATOM 998 C CA . THR B 1 46 ? 38.834 25.388 39.990 1.00 24.26 22 THR B CA 1
ATOM 999 C C . THR B 1 46 ? 39.619 24.263 40.646 1.00 23.91 22 THR B C 1
ATOM 1000 O O . THR B 1 46 ? 39.282 23.089 40.496 1.00 24.12 22 THR B O 1
ATOM 1004 N N . GLY B 1 47 ? 40.659 24.635 41.383 1.00 23.34 23 GLY B N 1
ATOM 1005 C CA . GLY B 1 47 ? 41.376 23.715 42.247 1.00 23.18 23 GLY B CA 1
ATOM 1006 C C . GLY B 1 47 ? 41.836 24.460 43.497 1.00 23.34 23 GLY B C 1
ATOM 1007 O O . GLY B 1 47 ? 41.976 25.692 43.474 1.00 23.22 23 GLY B O 1
ATOM 1008 N N . GLU B 1 48 ? 42.009 23.733 44.605 1.00 22.93 24 GLU B N 1
ATOM 1009 C CA . GLU B 1 48 ? 42.502 24.349 45.819 1.00 23.10 24 GLU B CA 1
ATOM 1010 C C . GLU B 1 48 ? 43.254 23.403 46.691 1.00 22.22 24 GLU B C 1
ATOM 1011 O O . GLU B 1 48 ? 43.202 22.185 46.495 1.00 22.31 24 GLU B O 1
ATOM 1017 N N . ALA B 1 49 ? 43.974 23.996 47.647 1.00 21.16 25 ALA B N 1
ATOM 1018 C CA . ALA B 1 49 ? 44.713 23.303 48.688 1.00 19.95 25 ALA B CA 1
ATOM 1019 C C . ALA B 1 49 ? 44.796 24.246 49.880 1.00 19.64 25 ALA B C 1
ATOM 1020 O O . ALA B 1 49 ? 44.897 25.468 49.720 1.00 19.59 25 ALA B O 1
ATOM 1022 N N . ILE B 1 50 ? 44.732 23.684 51.077 1.00 19.15 26 ILE B N 1
ATOM 1023 C CA . ILE B 1 50 ? 44.857 24.483 52.280 1.00 19.24 26 ILE B CA 1
ATOM 1024 C C . ILE B 1 50 ? 46.030 23.939 53.042 1.00 19.39 26 ILE B C 1
ATOM 1025 O O . ILE B 1 50 ? 46.101 22.723 53.270 1.00 20.00 26 ILE B O 1
ATOM 1030 N N . LEU B 1 51 ? 46.959 24.833 53.396 1.00 19.51 27 LEU B N 1
ATOM 1031 C CA . LEU B 1 51 ? 48.082 24.523 54.286 1.00 19.24 27 LEU B CA 1
ATOM 1032 C C . LEU B 1 51 ? 47.650 24.833 55.702 1.00 19.24 27 LEU B C 1
ATOM 1033 O O . LEU B 1 51 ? 47.326 25.986 56.005 1.00 18.40 27 LEU B O 1
ATOM 1038 N N . GLY B 1 52 ? 47.655 23.807 56.556 1.00 18.88 28 GLY B N 1
ATOM 1039 C CA . GLY B 1 52 ? 47.192 23.910 57.924 1.00 18.56 28 GLY B CA 1
ATOM 1040 C C . GLY B 1 52 ? 48.089 24.771 58.823 1.00 19.15 28 GLY B C 1
ATOM 1041 O O . GLY B 1 52 ? 49.221 25.106 58.464 1.00 17.61 28 GLY B O 1
ATOM 1042 N N . ALA B 1 53 ? 47.554 25.139 59.985 1.00 19.15 29 ALA B N 1
ATOM 1043 C CA . ALA B 1 53 ? 48.294 25.919 60.969 1.00 20.90 29 ALA B CA 1
ATOM 1044 C C . ALA B 1 53 ? 49.644 25.290 61.346 1.00 21.49 29 ALA B C 1
ATOM 1045 O O . ALA B 1 53 ? 50.637 26.015 61.517 1.00 22.32 29 ALA B O 1
ATOM 1047 N N . ASN B 1 54 ? 49.703 23.962 61.449 1.00 22.28 30 ASN B N 1
ATOM 1048 C CA . ASN B 1 54 ? 50.981 23.305 61.769 1.00 23.00 30 ASN B CA 1
ATOM 1049 C C . ASN B 1 54 ? 52.083 23.601 60.753 1.00 22.66 30 ASN B C 1
ATOM 1050 O O . ASN B 1 54 ? 53.229 23.880 61.133 1.00 22.94 30 ASN B O 1
ATOM 1055 N N . ILE B 1 55 ? 51.728 23.589 59.471 1.00 23.18 31 ILE B N 1
ATOM 1056 C CA . ILE B 1 55 ? 52.668 23.995 58.408 1.00 22.95 31 ILE B CA 1
ATOM 1057 C C . ILE B 1 55 ? 53.098 25.437 58.601 1.00 23.04 31 ILE B C 1
ATOM 1058 O O . ILE B 1 55 ? 54.281 25.757 58.567 1.00 22.87 31 ILE B O 1
ATOM 1063 N N . PHE B 1 56 ? 52.129 26.313 58.819 1.00 23.77 32 PHE B N 1
ATOM 1064 C CA . PHE B 1 56 ? 52.436 27.710 59.045 1.00 24.25 32 PHE B CA 1
ATOM 1065 C C . PHE B 1 56 ? 53.396 27.948 60.229 1.00 24.52 32 PHE B C 1
ATOM 1066 O O . PHE B 1 56 ? 54.419 28.637 60.067 1.00 24.33 32 PHE B O 1
ATOM 1074 N N . ARG B 1 57 ? 53.067 27.391 61.402 1.00 24.56 33 ARG B N 1
ATOM 1075 C CA . ARG B 1 57 ? 53.960 27.471 62.574 1.00 25.91 33 ARG B CA 1
ATOM 1076 C C . ARG B 1 57 ? 55.340 26.943 62.205 1.00 25.39 33 ARG B C 1
ATOM 1077 O O . ARG B 1 57 ? 56.345 27.567 62.493 1.00 25.44 33 ARG B O 1
ATOM 1085 N N . ASP B 1 58 ? 55.392 25.796 61.547 1.00 25.57 34 ASP B N 1
ATOM 1086 C CA . ASP B 1 58 ? 56.694 25.188 61.260 1.00 25.92 34 ASP B CA 1
ATOM 1087 C C . ASP B 1 58 ? 57.535 25.879 60.204 1.00 25.11 34 ASP B C 1
ATOM 1088 O O . ASP B 1 58 ? 58.755 25.907 60.334 1.00 25.37 34 ASP B O 1
ATOM 1096 N N . PHE B 1 59 ? 56.905 26.444 59.180 1.00 24.94 35 PHE B N 1
ATOM 1097 C CA . PHE B 1 59 ? 57.637 26.993 58.031 1.00 25.24 35 PHE B CA 1
ATOM 1098 C C . PHE B 1 59 ? 57.562 28.520 57.827 1.00 25.37 35 PHE B C 1
ATOM 1099 O O . PHE B 1 59 ? 58.444 29.091 57.198 1.00 25.31 35 PHE B O 1
ATOM 1107 N N . PHE B 1 60 ? 56.500 29.166 58.294 1.00 25.10 36 PHE B N 1
ATOM 1108 C CA . PHE B 1 60 ? 56.281 30.576 57.958 1.00 25.46 36 PHE B CA 1
ATOM 1109 C C . PHE B 1 60 ? 56.459 31.498 59.160 1.00 26.33 36 PHE B C 1
ATOM 1110 O O . PHE B 1 60 ? 57.059 32.564 59.027 1.00 25.90 36 PHE B O 1
ATOM 1118 N N . ALA B 1 61 ? 55.901 31.111 60.312 1.00 27.27 37 ALA B N 1
ATOM 1119 C CA . ALA B 1 61 ? 55.995 31.941 61.519 1.00 28.91 37 ALA B CA 1
ATOM 1120 C C . ALA B 1 61 ? 57.441 32.244 61.879 1.00 29.65 37 ALA B C 1
ATOM 1121 O O . ALA B 1 61 ? 58.335 31.406 61.706 1.00 30.25 37 ALA B O 1
ATOM 1123 N N . GLY B 1 62 ? 57.689 33.461 62.337 1.00 30.50 38 GLY B N 1
ATOM 1124 C CA . GLY B 1 62 ? 59.059 33.852 62.641 1.00 31.61 38 GLY B CA 1
ATOM 1125 C C . GLY B 1 62 ? 60.067 33.848 61.477 1.00 31.75 38 GLY B C 1
ATOM 1126 O O . GLY B 1 62 ? 61.284 33.842 61.707 1.00 32.35 38 GLY B O 1
ATOM 1127 N N . ILE B 1 63 ? 59.587 33.855 60.234 1.00 31.20 39 ILE B N 1
ATOM 1128 C CA . ILE B 1 63 ? 60.466 34.182 59.123 1.00 30.76 39 ILE B CA 1
ATOM 1129 C C . ILE B 1 63 ? 61.059 35.548 59.485 1.00 30.59 39 ILE B C 1
ATOM 1130 O O . ILE B 1 63 ? 60.347 36.421 59.990 1.00 30.28 39 ILE B O 1
ATOM 1135 N N . ARG B 1 64 ? 62.354 35.722 59.249 1.00 30.25 40 ARG B N 1
ATOM 1136 C CA . ARG B 1 64 ? 63.025 36.966 59.601 1.00 30.45 40 ARG B CA 1
ATOM 1137 C C . ARG B 1 64 ? 63.588 37.665 58.368 1.00 29.25 40 ARG B C 1
ATOM 1138 O O . ARG B 1 64 ? 64.119 37.018 57.473 1.00 28.57 40 ARG B O 1
ATOM 1146 N N . ASP B 1 65 ? 63.487 38.993 58.356 1.00 28.96 41 ASP B N 1
ATOM 1147 C CA . ASP B 1 65 ? 63.853 39.830 57.202 1.00 28.87 41 ASP B CA 1
ATOM 1148 C C . ASP B 1 65 ? 63.003 39.528 55.943 1.00 27.96 41 ASP B C 1
ATOM 1149 O O . ASP B 1 65 ? 61.800 39.293 56.028 1.00 27.62 41 ASP B O 1
ATOM 1154 N N . ILE B 1 66 ? 63.640 39.522 54.781 1.00 27.68 42 ILE B N 1
ATOM 1155 C CA . ILE B 1 66 ? 62.944 39.277 53.527 1.00 27.02 42 ILE B CA 1
ATOM 1156 C C . ILE B 1 66 ? 63.474 37.999 52.966 1.00 26.89 42 ILE B C 1
ATOM 1157 O O . ILE B 1 66 ? 64.658 37.917 52.693 1.00 26.84 42 ILE B O 1
ATOM 1162 N N . VAL B 1 67 ? 62.599 37.008 52.793 1.00 27.05 43 VAL B N 1
ATOM 1163 C CA . VAL B 1 67 ? 63.034 35.700 52.314 1.00 27.34 43 VAL B CA 1
ATOM 1164 C C . VAL B 1 67 ? 62.290 35.270 51.037 1.00 28.11 43 VAL B C 1
ATOM 1165 O O . VAL B 1 67 ? 61.062 35.189 51.029 1.00 28.27 43 VAL B O 1
ATOM 1169 N N . GLY B 1 68 ? 63.045 34.985 49.977 1.00 28.81 44 GLY B N 1
ATOM 1170 C CA . GLY B 1 68 ? 62.486 34.595 48.689 1.00 29.40 44 GLY B CA 1
ATOM 1171 C C . GLY B 1 68 ? 62.203 33.109 48.635 1.00 30.61 44 GLY B C 1
ATOM 1172 O O . GLY B 1 68 ? 62.715 32.351 49.464 1.00 30.30 44 GLY B O 1
ATOM 1173 N N . GLY B 1 69 ? 61.359 32.698 47.686 1.00 31.47 45 GLY B N 1
ATOM 1174 C CA . GLY B 1 69 ? 60.974 31.306 47.535 1.00 33.04 45 GLY B CA 1
ATOM 1175 C C . GLY B 1 69 ? 62.126 30.407 47.133 1.00 34.00 45 GLY B C 1
ATOM 1176 O O . GLY B 1 69 ? 62.072 29.193 47.301 1.00 34.42 45 GLY B O 1
ATOM 1177 N N . ARG B 1 70 ? 63.168 31.023 46.591 1.00 35.01 46 ARG B N 1
ATOM 1178 C CA . ARG B 1 70 ? 64.397 30.356 46.189 1.00 36.14 46 ARG B CA 1
ATOM 1179 C C . ARG B 1 70 ? 65.191 29.745 47.338 1.00 36.00 46 ARG B C 1
ATOM 1180 O O . ARG B 1 70 ? 65.723 28.638 47.215 1.00 36.50 46 ARG B O 1
ATOM 1188 N N . SER B 1 71 ? 65.306 30.479 48.437 1.00 35.87 47 SER B N 1
ATOM 1189 C CA . SER B 1 71 ? 66.122 30.037 49.567 1.00 35.78 47 SER B CA 1
ATOM 1190 C C . SER B 1 71 ? 65.300 29.613 50.779 1.00 34.98 47 SER B C 1
ATOM 1191 O O . SER B 1 71 ? 65.864 29.126 51.766 1.00 35.27 47 SER B O 1
ATOM 1194 N N . GLY B 1 72 ? 63.979 29.811 50.700 1.00 33.50 48 GLY B N 1
ATOM 1195 C CA . GLY B 1 72 ? 63.076 29.588 51.814 1.00 31.25 48 GLY B CA 1
ATOM 1196 C C . GLY B 1 72 ? 62.407 28.217 51.827 1.00 29.97 48 GLY B C 1
ATOM 1197 O O . GLY B 1 72 ? 61.941 27.703 50.795 1.00 28.99 48 GLY B O 1
ATOM 1198 N N . ALA B 1 73 ? 62.371 27.633 53.024 1.00 28.78 49 ALA B N 1
ATOM 1199 C CA . ALA B 1 73 ? 61.746 26.337 53.265 1.00 27.83 49 ALA B CA 1
ATOM 1200 C C . A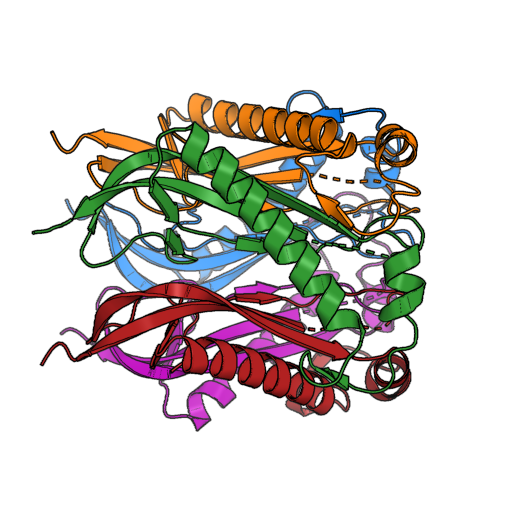LA B 1 73 ? 60.233 26.371 52.984 1.00 27.06 49 ALA B C 1
ATOM 1201 O O . ALA B 1 73 ? 59.677 25.410 52.427 1.00 26.76 49 ALA B O 1
ATOM 1203 N N . TYR B 1 74 ? 59.586 27.478 53.364 1.00 25.85 50 TYR B N 1
ATOM 1204 C CA . TYR B 1 74 ? 58.147 27.689 53.143 1.00 24.87 50 TYR B CA 1
ATOM 1205 C C . TYR B 1 74 ? 57.721 27.435 51.686 1.00 24.28 50 TYR B C 1
ATOM 1206 O O . TYR B 1 74 ? 56.631 26.902 51.434 1.00 23.70 50 TYR B O 1
ATOM 1215 N N . GLU B 1 75 ? 58.588 27.800 50.745 1.00 23.46 51 GLU B N 1
ATOM 1216 C CA . GLU B 1 75 ? 58.331 27.588 49.321 1.00 23.90 51 GLU B CA 1
ATOM 1217 C C . GLU B 1 75 ? 58.159 26.125 48.944 1.00 23.93 51 GLU B C 1
ATOM 1218 O O . GLU B 1 75 ? 57.467 25.830 47.985 1.00 23.51 51 GLU B O 1
ATOM 1224 N N . LYS B 1 76 ? 58.805 25.205 49.665 1.00 24.96 52 LYS B N 1
ATOM 1225 C CA . LYS B 1 76 ? 58.579 23.780 49.382 1.00 25.53 52 LYS B CA 1
ATOM 1226 C C . LYS B 1 76 ? 57.120 23.444 49.673 1.00 24.60 52 LYS B C 1
ATOM 1227 O O . LYS B 1 76 ? 56.516 22.665 48.964 1.00 24.77 52 LYS B O 1
ATOM 1233 N N . GLU B 1 77 ? 56.552 24.092 50.680 1.00 24.68 53 GLU B N 1
ATOM 1234 C CA . GLU B 1 77 ? 55.158 23.869 51.077 1.00 24.60 53 GLU B CA 1
ATOM 1235 C C . GLU B 1 77 ? 54.178 24.536 50.105 1.00 24.37 53 GLU B C 1
ATOM 1236 O O . GLU B 1 77 ? 53.193 23.905 49.680 1.00 23.59 53 GLU B O 1
ATOM 1242 N N . LEU B 1 78 ? 54.469 25.788 49.733 1.00 23.66 54 LEU B N 1
ATOM 1243 C CA . LEU B 1 78 ? 53.683 26.497 48.725 1.00 23.72 54 LEU B CA 1
ATOM 1244 C C . LEU B 1 78 ? 53.681 25.766 47.401 1.00 24.20 54 LEU B C 1
ATOM 1245 O O . LEU B 1 78 ? 52.619 25.637 46.778 1.00 24.35 54 LEU B O 1
ATOM 1250 N N . ARG B 1 79 ? 54.860 25.298 46.973 1.00 24.47 55 ARG B N 1
ATOM 1251 C CA . ARG B 1 79 ? 54.997 24.557 45.716 1.00 25.52 55 ARG B CA 1
ATOM 1252 C C . ARG B 1 79 ? 54.100 23.313 45.716 1.00 25.17 55 ARG B C 1
ATOM 1253 O O . ARG B 1 79 ? 53.386 23.069 44.754 1.00 25.10 55 ARG B O 1
ATOM 1261 N N . LYS B 1 80 ? 54.140 22.559 46.813 1.00 24.85 56 LYS B N 1
ATOM 1262 C CA . LYS B 1 80 ? 53.267 21.405 47.022 1.00 24.89 56 LYS B CA 1
ATOM 1263 C C . LYS B 1 80 ? 51.781 21.777 46.901 1.00 24.20 56 LYS B C 1
ATOM 1264 O O . LYS B 1 80 ? 51.031 21.119 46.171 1.00 24.32 56 LYS B O 1
ATOM 1270 N N . ALA B 1 81 ? 51.364 22.820 47.618 1.00 23.51 57 ALA B N 1
ATOM 1271 C CA . ALA B 1 81 ? 49.977 23.291 47.575 1.00 23.13 57 ALA B CA 1
ATOM 1272 C C . ALA B 1 81 ? 49.517 23.710 46.162 1.00 23.15 57 ALA B C 1
ATOM 1273 O O . ALA B 1 81 ? 48.427 23.350 45.730 1.00 23.11 57 ALA B O 1
ATOM 1275 N N . ARG B 1 82 ? 50.348 24.457 45.441 1.00 23.85 58 ARG B N 1
ATOM 1276 C CA . ARG B 1 82 ? 50.038 24.848 44.060 1.00 24.36 58 ARG B CA 1
ATOM 1277 C C . ARG B 1 82 ? 49.981 23.629 43.187 1.00 24.72 58 ARG B C 1
ATOM 1278 O O . ARG B 1 82 ? 49.132 23.539 42.301 1.00 25.47 58 ARG B O 1
ATOM 1286 N N . GLU B 1 83 ? 50.865 22.671 43.448 1.00 25.04 59 GLU B N 1
ATOM 1287 C CA . GLU B 1 83 ? 50.893 21.424 42.685 1.00 26.10 59 GLU B CA 1
ATOM 1288 C C . GLU B 1 83 ? 49.547 20.690 42.790 1.00 25.12 59 GLU B C 1
ATOM 1289 O O . GLU B 1 83 ? 48.939 20.307 41.797 1.00 25.15 59 GLU B O 1
ATOM 1295 N N . ILE B 1 84 ? 49.077 20.536 44.018 1.00 24.33 60 ILE B N 1
ATOM 1296 C CA . ILE B 1 84 ? 47.837 19.856 44.309 1.00 24.19 60 ILE B CA 1
ATOM 1297 C C . ILE B 1 84 ? 46.632 20.610 43.708 1.00 23.95 60 ILE B C 1
ATOM 1298 O O . ILE B 1 84 ? 45.775 19.996 43.080 1.00 23.95 60 ILE B O 1
ATOM 1303 N N . ALA B 1 85 ? 46.578 21.928 43.897 1.00 23.27 61 ALA B N 1
ATOM 1304 C CA . ALA B 1 85 ? 45.515 22.762 43.315 1.00 23.12 61 ALA B CA 1
ATOM 1305 C C . ALA B 1 85 ? 45.385 22.612 41.785 1.00 23.05 61 ALA B C 1
ATOM 1306 O O . ALA B 1 85 ? 44.296 22.414 41.287 1.00 22.46 61 ALA B O 1
ATOM 1308 N N . PHE B 1 86 ? 46.512 22.674 41.072 1.00 23.75 62 PHE B N 1
ATOM 1309 C CA . PHE B 1 86 ? 46.584 22.432 39.619 1.00 24.42 62 PHE B CA 1
ATOM 1310 C C . PHE B 1 86 ? 46.195 21.013 39.201 1.00 25.01 62 PHE B C 1
ATOM 1311 O O . PHE B 1 86 ? 45.546 20.825 38.162 1.00 24.90 62 PHE B O 1
ATOM 1319 N N . GLU B 1 87 ? 46.550 20.018 40.010 1.00 25.81 63 GLU B N 1
ATOM 1320 C CA . GLU B 1 87 ? 46.075 18.651 39.767 1.00 26.75 63 GLU B CA 1
ATOM 1321 C C . GLU B 1 87 ? 44.549 18.616 39.752 1.00 26.56 63 GLU B C 1
ATOM 1322 O O . GLU B 1 87 ? 43.973 18.096 38.807 1.00 26.90 63 GLU B O 1
ATOM 1328 N N . GLU B 1 88 ? 43.911 19.167 40.790 1.00 25.96 64 GLU B N 1
ATOM 1329 C CA . GLU B 1 88 ? 42.456 19.255 40.871 1.00 26.04 64 GLU B CA 1
ATOM 1330 C C . GLU B 1 88 ? 41.868 20.018 39.661 1.00 26.20 64 GLU B C 1
ATOM 1331 O O . GLU B 1 88 ? 40.945 19.551 38.992 1.00 26.10 64 GLU B O 1
ATOM 1337 N N . LEU B 1 89 ? 42.424 21.193 39.392 1.00 26.35 65 LEU B N 1
ATOM 1338 C CA . LEU B 1 89 ? 42.088 21.975 38.208 1.00 26.23 65 LEU B CA 1
ATOM 1339 C C . LEU B 1 89 ? 42.258 21.163 36.909 1.00 26.63 65 LEU B C 1
ATOM 1340 O O . LEU B 1 89 ? 41.356 21.138 36.078 1.00 26.51 65 LEU B O 1
ATOM 1345 N N . GLY B 1 90 ? 43.397 20.487 36.757 1.00 26.92 66 GLY B N 1
ATOM 1346 C CA . GLY B 1 90 ? 43.643 19.665 35.592 1.00 27.03 66 GLY B CA 1
ATOM 1347 C C . GLY B 1 90 ? 42.673 18.494 35.523 1.00 27.83 66 GLY B C 1
ATOM 1348 O O . GLY B 1 90 ? 42.229 18.101 34.427 1.00 27.15 66 GLY B O 1
ATOM 1349 N N . SER B 1 91 ? 42.313 17.958 36.692 1.00 27.86 67 SER B N 1
ATOM 1350 C CA . SER B 1 91 ? 41.384 16.826 36.753 1.00 28.26 67 SER B CA 1
ATOM 1351 C C . SER B 1 91 ? 39.919 17.176 36.457 1.00 28.54 67 SER B C 1
ATOM 1352 O O . SER B 1 91 ? 39.209 16.370 35.850 1.00 28.81 67 SER B O 1
ATOM 1355 N N . GLN B 1 92 ? 39.458 18.353 36.881 1.00 28.50 68 GLN B N 1
ATOM 1356 C CA . GLN B 1 92 ? 38.134 18.823 36.498 1.00 29.10 68 GLN B CA 1
ATOM 1357 C C . GLN B 1 92 ? 38.032 19.014 34.978 1.00 29.81 68 GLN B C 1
ATOM 1358 O O . GLN B 1 92 ? 37.054 18.577 34.351 1.00 29.18 68 GLN B O 1
ATOM 1364 N N . ALA B 1 93 ? 39.056 19.655 34.400 1.00 30.16 69 ALA B N 1
ATOM 1365 C CA . ALA B 1 93 ? 39.095 19.944 32.966 1.00 30.69 69 ALA B CA 1
ATOM 1366 C C . ALA B 1 93 ? 39.004 18.658 32.149 1.00 31.38 69 ALA B C 1
ATOM 1367 O O . ALA B 1 93 ? 38.209 18.563 31.216 1.00 30.86 69 ALA B O 1
ATOM 1369 N N . ARG B 1 94 ? 39.824 17.679 32.530 1.00 32.60 70 ARG B N 1
ATOM 1370 C CA . ARG B 1 94 ? 39.900 16.385 31.870 1.00 34.43 70 ARG B CA 1
ATOM 1371 C C . ARG B 1 94 ? 38.527 15.714 31.778 1.00 34.14 70 ARG B C 1
ATOM 1372 O O . ARG B 1 94 ? 38.143 15.264 30.701 1.00 34.49 70 ARG B O 1
ATOM 1380 N N . ALA B 1 95 ? 37.782 15.717 32.893 1.00 34.23 71 ALA B N 1
ATOM 1381 C CA . ALA B 1 95 ? 36.447 15.112 33.007 1.00 33.87 71 ALA B CA 1
ATOM 1382 C C . ALA B 1 95 ? 35.400 15.754 32.095 1.00 34.31 71 ALA B C 1
ATOM 1383 O O . ALA B 1 95 ? 34.461 15.086 31.650 1.00 34.21 71 ALA B O 1
ATOM 1385 N N . LEU B 1 96 ? 35.552 17.050 31.821 1.00 34.09 72 LEU B N 1
ATOM 1386 C CA . LEU B 1 96 ? 34.701 17.714 30.829 1.00 33.82 72 LEU B CA 1
ATOM 1387 C C . LEU B 1 96 ? 35.155 17.428 29.395 1.00 32.96 72 LEU B C 1
ATOM 1388 O O . LEU B 1 96 ? 34.476 17.785 28.450 1.00 33.15 72 LEU B O 1
ATOM 1393 N N . GLY B 1 97 ? 36.298 16.771 29.231 1.00 32.41 73 GLY B N 1
ATOM 1394 C CA . GLY B 1 97 ? 36.800 16.506 27.896 1.00 31.81 73 GLY B CA 1
ATOM 1395 C C . GLY B 1 97 ? 37.674 17.604 27.307 1.00 31.18 73 GLY B C 1
ATOM 1396 O O . GLY B 1 97 ? 37.965 17.573 26.112 1.00 31.33 73 GLY B O 1
ATOM 1397 N N . ALA B 1 98 ? 38.122 18.535 28.152 1.00 29.80 74 ALA B N 1
ATOM 1398 C CA . ALA B 1 98 ? 39.047 19.603 27.767 1.00 28.96 74 ALA B CA 1
ATOM 1399 C C . ALA B 1 98 ? 40.531 19.163 27.719 1.00 28.30 74 ALA B C 1
ATOM 1400 O O . ALA B 1 98 ? 40.929 18.171 28.333 1.00 28.13 74 ALA B O 1
ATOM 1402 N N . ASP B 1 99 ? 41.353 19.913 27.000 1.00 27.32 75 ASP B N 1
ATOM 1403 C CA . ASP B 1 99 ? 42.782 19.591 26.905 1.00 27.45 75 ASP B CA 1
ATOM 1404 C C . ASP B 1 99 ? 43.633 20.798 27.339 1.00 25.95 75 ASP B C 1
ATOM 1405 O O . ASP B 1 99 ? 44.877 20.774 27.262 1.00 25.82 75 ASP B O 1
ATOM 1410 N N . ALA B 1 100 ? 42.953 21.854 27.772 1.00 23.62 76 ALA B N 1
ATOM 1411 C CA . ALA B 1 100 ? 43.630 23.066 28.243 1.00 21.43 76 ALA B CA 1
ATOM 1412 C C . ALA B 1 100 ? 42.741 23.834 29.206 1.00 20.26 76 ALA B C 1
ATOM 1413 O O . ALA B 1 100 ? 41.516 23.650 29.232 1.00 20.69 76 ALA B O 1
ATOM 1415 N N . VAL B 1 101 ? 43.371 24.656 30.027 1.00 19.35 77 VAL B N 1
ATOM 1416 C CA . VAL B 1 101 ? 42.681 25.587 30.906 1.00 18.03 77 VAL B CA 1
ATOM 1417 C C . VAL B 1 101 ? 43.365 26.928 30.695 1.00 17.77 77 VAL B C 1
ATOM 1418 O O . VAL B 1 101 ? 44.568 27.065 30.879 1.00 18.26 77 VAL B O 1
ATOM 1422 N N . VAL B 1 102 ? 42.584 27.906 30.272 1.00 17.31 78 VAL B N 1
ATOM 1423 C CA . VAL B 1 102 ? 43.069 29.229 29.928 1.00 16.94 78 VAL B CA 1
ATOM 1424 C C . VAL B 1 102 ? 42.457 30.292 30.858 1.00 17.15 78 VAL B C 1
ATOM 1425 O O . VAL B 1 102 ? 41.524 30.001 31.609 1.00 16.65 78 VAL B O 1
ATOM 1429 N N . GLY B 1 103 ? 43.017 31.506 30.811 1.00 17.91 79 GLY B N 1
ATOM 1430 C CA . GLY B 1 103 ? 42.594 32.610 31.657 1.00 18.18 79 GLY B CA 1
ATOM 1431 C C . GLY B 1 103 ? 42.672 32.236 33.121 1.00 19.41 79 GLY B C 1
ATOM 1432 O O . GLY B 1 103 ? 41.741 32.495 33.878 1.00 19.64 79 GLY B O 1
ATOM 1433 N N . ILE B 1 104 ? 43.776 31.601 33.513 1.00 20.01 80 ILE B N 1
ATOM 1434 C CA . ILE B 1 104 ? 43.955 31.140 34.879 1.00 20.64 80 ILE B CA 1
ATOM 1435 C C . ILE B 1 104 ? 44.277 32.269 35.851 1.00 21.85 80 ILE B C 1
ATOM 1436 O O . ILE B 1 104 ? 45.020 33.206 35.522 1.00 21.50 80 ILE B O 1
ATOM 1441 N N . ASP B 1 105 ? 43.670 32.173 37.030 1.00 23.73 81 ASP B N 1
ATOM 1442 C CA . ASP B 1 105 ? 43.971 33.020 38.186 1.00 26.28 81 ASP B CA 1
ATOM 1443 C C . ASP B 1 105 ? 44.389 32.125 39.344 1.00 26.42 81 ASP B C 1
ATOM 1444 O O . ASP B 1 105 ? 43.785 31.085 39.587 1.00 26.18 81 ASP B O 1
ATOM 1449 N N . ILE B 1 106 ? 45.421 32.545 40.053 1.00 27.76 82 ILE B N 1
ATOM 1450 C CA . ILE B 1 106 ? 45.852 31.927 41.300 1.00 29.21 82 ILE B CA 1
ATOM 1451 C C . ILE B 1 106 ? 45.780 32.990 42.434 1.00 29.64 82 ILE B C 1
ATOM 1452 O O . ILE B 1 106 ? 46.307 34.075 42.284 1.00 29.99 82 ILE B O 1
ATOM 1457 N N . ASP B 1 107 ? 45.106 32.711 43.546 1.00 30.40 83 ASP B N 1
ATOM 1458 C CA . ASP B 1 107 ? 45.197 33.633 44.689 1.00 31.43 83 ASP B CA 1
ATOM 1459 C C . ASP B 1 107 ? 45.520 32.967 46.009 1.00 30.76 83 ASP B C 1
ATOM 1460 O O . ASP B 1 107 ? 45.285 31.779 46.203 1.00 29.57 83 ASP B O 1
ATOM 1465 N N . TYR B 1 108 ? 46.088 33.736 46.919 1.00 31.07 84 TYR B N 1
ATOM 1466 C CA . TYR B 1 108 ? 46.322 33.199 48.242 1.00 31.86 84 TYR B CA 1
ATOM 1467 C C . TYR B 1 108 ? 45.483 33.933 49.266 1.00 31.75 84 TYR B C 1
ATOM 1468 O O . TYR B 1 108 ? 45.443 35.156 49.282 1.00 32.01 84 TYR B O 1
ATOM 1477 N N . GLU B 1 109 ? 44.833 33.156 50.125 1.00 31.48 85 GLU B N 1
ATOM 1478 C CA . GLU B 1 109 ? 43.920 33.658 51.132 1.00 31.02 85 GLU B CA 1
ATOM 1479 C C . GLU B 1 109 ? 44.294 33.089 52.490 1.00 29.66 85 GLU B C 1
ATOM 1480 O O . GLU B 1 109 ? 44.377 31.889 52.686 1.00 28.36 85 GLU B O 1
ATOM 1486 N N . THR B 1 110 ? 44.532 33.987 53.422 1.00 29.44 86 THR B N 1
ATOM 1487 C CA . THR B 1 110 ? 44.763 33.643 54.803 1.00 29.61 86 THR B CA 1
ATOM 1488 C C . THR B 1 110 ? 43.401 33.453 55.423 1.00 29.44 86 THR B C 1
ATOM 1489 O O . THR B 1 110 ? 42.535 34.300 55.268 1.00 29.90 86 THR B O 1
ATOM 1493 N N . VAL B 1 111 ? 43.205 32.344 56.110 1.00 29.15 87 VAL B N 1
ATOM 1494 C CA . VAL B 1 111 ? 41.934 32.083 56.773 1.00 29.34 87 VAL B CA 1
ATOM 1495 C C . VAL B 1 111 ? 42.166 31.665 58.229 1.00 29.66 87 VAL B C 1
ATOM 1496 O O . VAL B 1 111 ? 43.291 31.296 58.606 1.00 28.90 87 VAL B O 1
ATOM 1500 N N . GLY B 1 112 ? 41.113 31.766 59.042 1.00 30.42 88 GLY B N 1
ATOM 1501 C CA . GLY B 1 112 ? 41.124 31.237 60.396 1.00 31.76 88 GLY B CA 1
ATOM 1502 C C . GLY B 1 112 ? 41.350 32.229 61.519 1.00 33.17 88 GLY B C 1
ATOM 1503 O O . GLY B 1 112 ? 41.840 33.351 61.310 1.00 32.96 88 GLY B O 1
ATOM 1504 N N . GLN B 1 113 ? 41.025 31.782 62.736 1.00 34.53 89 GLN B N 1
ATOM 1505 C CA . GLN B 1 113 ? 41.060 32.632 63.925 1.00 35.80 89 GLN B CA 1
ATOM 1506 C C . GLN B 1 113 ? 42.442 33.246 64.220 1.00 36.09 89 GLN B C 1
ATOM 1507 O O . GLN B 1 113 ? 42.542 34.273 64.928 1.00 36.74 89 GLN B O 1
ATOM 1513 N N . ASN B 1 114 ? 43.498 32.644 63.673 1.00 35.31 90 ASN B N 1
ATOM 1514 C CA . ASN B 1 114 ? 44.855 33.105 63.957 1.00 35.09 90 ASN B CA 1
ATOM 1515 C C . ASN B 1 114 ? 45.668 33.464 62.709 1.00 34.08 90 ASN B C 1
ATOM 1516 O O . ASN B 1 114 ? 46.906 33.502 62.759 1.00 34.26 90 ASN B O 1
ATOM 1521 N N . GLY B 1 115 ? 44.979 33.722 61.600 1.00 32.51 91 GLY B N 1
ATOM 1522 C CA . GLY B 1 115 ? 45.625 34.050 60.338 1.00 30.97 91 GLY B CA 1
ATOM 1523 C C . GLY B 1 115 ? 46.781 33.138 59.969 1.00 29.98 91 GLY B C 1
ATOM 1524 O O . GLY B 1 115 ? 47.740 33.571 59.335 1.00 29.31 91 GLY B O 1
ATOM 1525 N N . SER B 1 116 ? 46.689 31.876 60.384 1.00 29.60 92 SER B N 1
ATOM 1526 C CA . SER B 1 116 ? 47.791 30.933 60.258 1.00 29.52 92 SER B CA 1
ATOM 1527 C C . SER B 1 116 ? 47.423 29.736 59.368 1.00 29.15 92 SER B C 1
ATOM 1528 O O . SER B 1 116 ? 48.034 28.660 59.444 1.00 28.97 92 SER B O 1
ATOM 1539 N N . LEU B 1 118 ? 46.550 28.992 55.180 1.00 26.63 94 LEU B N 1
ATOM 1540 C CA . LEU B 1 118 ? 46.648 29.561 53.859 1.00 25.93 94 LEU B CA 1
ATOM 1541 C C . LEU B 1 118 ? 45.881 28.702 52.877 1.00 25.31 94 LEU B C 1
ATOM 1542 O O . LEU B 1 118 ? 46.096 27.505 52.789 1.00 24.45 94 LEU B O 1
ATOM 1558 N N . VAL B 1 120 ? 45.235 28.190 48.863 1.00 25.27 96 VAL B N 1
ATOM 1559 C CA . VAL B 1 120 ? 45.619 28.468 47.479 1.00 24.81 96 VAL B CA 1
ATOM 1560 C C . VAL B 1 120 ? 44.501 28.018 46.558 1.00 24.52 96 VAL B C 1
ATOM 1561 O O . VAL B 1 120 ? 44.093 26.859 46.583 1.00 24.63 96 VAL B O 1
ATOM 1565 N N . SER B 1 121 ? 43.975 28.947 45.774 1.00 24.25 97 SER B N 1
ATOM 1566 C CA . SER B 1 121 ? 42.909 28.607 44.827 1.00 24.83 97 SER B CA 1
ATOM 1567 C C . SER B 1 121 ? 43.298 28.982 43.432 1.00 24.16 97 SER B C 1
ATOM 1568 O O . SER B 1 121 ? 43.879 30.052 43.179 1.00 24.83 97 SER B O 1
ATOM 1571 N N . VAL B 1 122 ? 43.026 28.060 42.528 1.00 23.07 98 VAL B N 1
ATOM 1572 C CA . VAL B 1 122 ? 43.276 28.297 41.124 1.00 22.25 98 VAL B CA 1
ATOM 1573 C C . VAL B 1 122 ? 41.913 28.234 40.424 1.00 21.82 98 VAL B C 1
ATOM 1574 O O . VAL B 1 122 ? 41.026 27.498 40.854 1.00 21.44 98 VAL B O 1
ATOM 1580 N N . SER B 1 123 ? 41.743 29.047 39.387 1.00 20.82 99 SER B N 1
ATOM 1581 C CA . SER B 1 123 ? 40.563 28.987 38.563 1.00 20.08 99 SER B CA 1
ATOM 1582 C C . SER B 1 123 ? 40.919 29.368 37.128 1.00 20.23 99 SER B C 1
ATOM 1583 O O . SER B 1 123 ? 41.909 30.105 36.879 1.00 19.65 99 SER B O 1
ATOM 1586 N N . GLY B 1 124 ? 40.089 28.894 36.203 1.00 18.79 100 GLY B N 1
ATOM 1587 C CA . GLY B 1 124 ? 40.304 29.104 34.801 1.00 19.13 100 GLY B CA 1
ATOM 1588 C C . GLY B 1 124 ? 39.176 28.480 34.025 1.00 19.50 100 GLY B C 1
ATOM 1589 O O . GLY B 1 124 ? 38.173 28.039 34.599 1.00 20.29 100 GLY B O 1
ATOM 1590 N N . THR B 1 125 ? 39.349 28.429 32.714 1.00 19.68 101 THR B N 1
ATOM 1591 C CA . THR B 1 125 ? 38.297 27.996 31.815 1.00 19.74 101 THR B CA 1
ATOM 1592 C C . THR B 1 125 ? 38.789 26.765 31.072 1.00 19.72 101 THR B C 1
ATOM 1593 O O . THR B 1 125 ? 39.771 26.839 30.347 1.00 19.71 101 THR B O 1
ATOM 1597 N N . ALA B 1 126 ? 38.104 25.644 31.278 1.00 19.56 102 ALA B N 1
ATOM 1598 C CA . ALA B 1 126 ? 38.336 24.405 30.535 1.00 20.05 102 ALA B CA 1
ATOM 1599 C C . ALA B 1 126 ? 37.944 24.584 29.074 1.00 20.45 102 ALA B C 1
ATOM 1600 O O . ALA B 1 126 ? 36.822 25.007 28.774 1.00 20.47 102 ALA B O 1
ATOM 1602 N N . VAL B 1 127 ? 38.873 24.290 28.167 1.00 20.81 103 VAL B N 1
ATOM 1603 C CA . VAL B 1 127 ? 38.622 24.441 26.730 1.00 21.52 103 VAL B CA 1
ATOM 1604 C C . VAL B 1 127 ? 39.179 23.266 25.930 1.00 22.74 103 VAL B C 1
ATOM 1605 O O . VAL B 1 127 ? 40.152 22.633 26.330 1.00 22.51 103 VAL B O 1
ATOM 1609 N N . LYS B 1 128 ? 38.543 22.995 24.798 1.00 24.24 104 LYS B N 1
ATOM 1610 C CA . LYS B 1 128 ? 39.045 22.054 23.799 1.00 25.51 104 LYS B CA 1
ATOM 1611 C C . LYS B 1 128 ? 39.713 22.885 22.707 1.00 24.91 104 LYS B C 1
ATOM 1612 O O . LYS B 1 128 ? 39.194 23.916 22.313 1.00 23.52 104 LYS B O 1
ATOM 1618 N N . THR B 1 129 ? 40.891 22.452 22.261 1.00 26.00 105 THR B N 1
ATOM 1619 C CA . THR B 1 129 ? 41.656 23.175 21.238 1.00 26.61 105 THR B CA 1
ATOM 1620 C C . THR B 1 129 ? 41.916 22.354 19.973 1.00 27.23 105 THR B C 1
ATOM 1621 O O . THR B 1 129 ? 41.878 21.129 20.001 1.00 27.09 105 THR B O 1
ATOM 1625 N N . ARG B 1 130 ? 42.191 23.067 18.881 1.00 27.84 106 ARG B N 1
ATOM 1626 C CA . ARG B 1 130 ? 42.628 22.512 17.607 1.00 28.47 106 ARG B CA 1
ATOM 1627 C C . ARG B 1 130 ? 43.875 23.296 17.174 1.00 28.52 106 ARG B C 1
ATOM 1628 O O . ARG B 1 130 ? 43.855 24.529 17.048 1.00 28.05 106 ARG B O 1
ATOM 1636 N N . ARG B 1 131 ? 44.962 22.569 16.941 1.00 29.09 107 ARG B N 1
ATOM 1637 C CA . ARG B 1 131 ? 46.178 23.149 16.386 1.00 29.11 107 ARG B CA 1
ATOM 1638 C C . ARG B 1 131 ? 45.873 23.761 15.020 1.00 29.16 107 ARG B C 1
ATOM 1639 O O . ARG B 1 131 ? 45.235 23.122 14.181 1.00 28.67 107 ARG B O 1
ATOM 1647 N N . ASN B 1 132 ? 46.309 25.001 14.807 1.00 29.41 108 ASN B N 1
ATOM 1648 C CA . ASN B 1 132 ? 46.103 25.673 13.516 1.00 30.37 108 ASN B CA 1
ATOM 1649 C C . ASN B 1 132 ? 46.784 24.961 12.330 1.00 30.86 108 ASN B C 1
ATOM 1650 O O . ASN B 1 132 ? 46.414 25.203 11.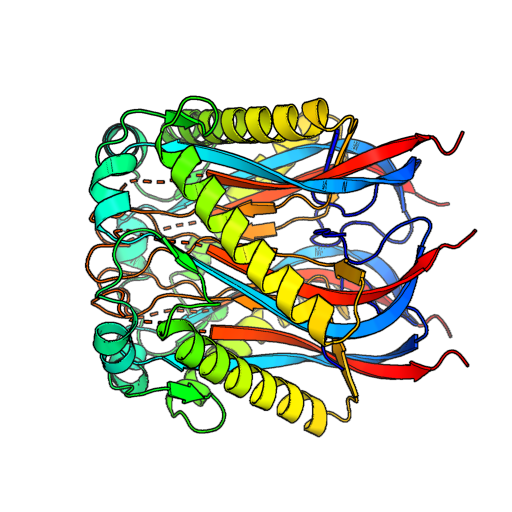182 1.00 30.80 108 ASN B O 1
ATOM 1655 N N . ILE B 1 133 ? 47.774 24.108 12.622 1.00 31.76 109 ILE B N 1
ATOM 1656 C CA . ILE B 1 133 ? 48.487 23.292 11.625 1.00 32.40 109 ILE B CA 1
ATOM 1657 C C . ILE B 1 133 ? 48.178 21.802 11.820 1.00 32.73 109 ILE B C 1
ATOM 1658 O O . ILE B 1 133 ? 48.570 21.221 12.838 1.00 32.65 109 ILE B O 1
ATOM 1672 N N . GLN C 1 26 ? 61.728 39.258 29.129 1.00 40.38 2 GLN C N 1
ATOM 1673 C CA . GLN C 1 26 ? 60.600 40.190 29.159 1.00 37.18 2 GLN C CA 1
ATOM 1674 C C . GLN C 1 26 ? 59.516 39.711 30.120 1.00 34.15 2 GLN C C 1
ATOM 1675 O O . GLN C 1 26 ? 59.209 38.520 30.194 1.00 33.18 2 GLN C O 1
ATOM 1681 N N . PHE C 1 27 ? 58.958 40.660 30.853 1.00 30.69 3 PHE C N 1
ATOM 1682 C CA . PHE C 1 27 ? 57.867 40.424 31.784 1.00 27.75 3 PHE C CA 1
ATOM 1683 C C . PHE C 1 27 ? 56.763 41.394 31.378 1.00 25.90 3 PHE C C 1
ATOM 1684 O O . PHE C 1 27 ? 57.025 42.576 31.149 1.00 24.28 3 PHE C O 1
ATOM 1692 N N . SER C 1 28 ? 55.537 40.888 31.284 1.00 23.85 4 SER C N 1
ATOM 1693 C CA . SER C 1 28 ? 54.394 41.697 30.904 1.00 22.65 4 SER C CA 1
ATOM 1694 C C . SER C 1 28 ? 53.154 41.272 31.667 1.00 22.24 4 SER C C 1
ATOM 1695 O O . SER C 1 28 ? 52.928 40.060 31.865 1.00 21.68 4 SER C O 1
ATOM 1698 N N . THR C 1 29 ? 52.350 42.253 32.090 1.00 21.51 5 THR C N 1
ATOM 1699 C CA . THR C 1 29 ? 50.979 41.957 32.547 1.00 21.38 5 THR C CA 1
ATOM 1700 C C . THR C 1 29 ? 49.986 41.705 31.388 1.00 21.22 5 THR C C 1
ATOM 1701 O O . THR C 1 29 ? 48.848 41.298 31.625 1.00 21.76 5 THR C O 1
ATOM 1705 N N . THR C 1 30 ? 50.408 41.956 30.149 1.00 20.69 6 THR C N 1
ATOM 1706 C CA . THR C 1 30 ? 49.570 41.701 28.980 1.00 20.19 6 THR C CA 1
ATOM 1707 C C . THR C 1 30 ? 49.745 40.244 28.558 1.00 20.50 6 THR C C 1
ATOM 1708 O O . THR C 1 30 ? 50.819 39.677 28.768 1.00 19.92 6 THR C O 1
ATOM 1712 N N . PRO C 1 31 ? 48.689 39.632 28.007 1.00 20.69 7 PRO C N 1
ATOM 1713 C CA . PRO C 1 31 ? 48.737 38.227 27.585 1.00 21.82 7 PRO C CA 1
ATOM 1714 C C . PRO C 1 31 ? 49.519 37.973 26.278 1.00 22.33 7 PRO C C 1
ATOM 1715 O O . PRO C 1 31 ? 49.886 36.842 26.019 1.00 21.44 7 PRO C O 1
ATOM 1719 N N . THR C 1 32 ? 49.730 39.000 25.456 1.00 23.32 8 THR C N 1
ATOM 1720 C CA . THR C 1 32 ? 50.479 38.841 24.201 1.00 23.71 8 THR C CA 1
ATOM 1721 C C . THR C 1 32 ? 51.431 39.998 24.079 1.00 23.99 8 THR C C 1
ATOM 1722 O O . THR C 1 32 ? 51.261 41.004 24.745 1.00 23.97 8 THR C O 1
ATOM 1726 N N . LEU C 1 33 ? 52.432 39.860 23.214 1.00 24.89 9 LEU C N 1
ATOM 1727 C CA . LEU C 1 33 ? 53.359 40.944 22.960 1.00 25.15 9 LEU C CA 1
ATOM 1728 C C . LEU C 1 33 ? 53.281 41.293 21.475 1.00 26.02 9 LEU C C 1
ATOM 1729 O O . LEU C 1 33 ? 53.714 40.514 20.621 1.00 25.45 9 LEU C O 1
ATOM 1734 N N . GLU C 1 34 ? 52.677 42.443 21.179 1.00 26.69 10 GLU C N 1
ATOM 1735 C CA . GLU C 1 34 ? 52.599 42.962 19.820 1.00 27.99 10 GLU C CA 1
ATOM 1736 C C . GLU C 1 34 ? 54.006 42.999 19.243 1.00 28.07 10 GLU C C 1
ATOM 1737 O O . GLU C 1 34 ? 54.969 43.229 19.980 1.00 28.29 10 GLU C O 1
ATOM 1743 N N . GLY C 1 35 ? 54.139 42.737 17.946 1.00 28.33 11 GLY C N 1
ATOM 1744 C CA . GLY C 1 35 ? 55.464 42.633 17.335 1.00 29.26 11 GLY C CA 1
ATOM 1745 C C . GLY C 1 35 ? 56.052 41.219 17.381 1.00 29.82 11 GLY C C 1
ATOM 1746 O O . GLY C 1 35 ? 57.003 40.890 16.645 1.00 30.36 11 GLY C O 1
ATOM 1747 N N . LEU C 1 36 ? 55.481 40.368 18.232 1.00 29.51 12 LEU C N 1
ATOM 1748 C CA . LEU C 1 36 ? 55.946 38.993 18.377 1.00 29.34 12 LEU C CA 1
ATOM 1749 C C . LEU C 1 36 ? 54.768 38.062 18.280 1.00 29.54 12 LEU C C 1
ATOM 1750 O O . LEU C 1 36 ? 53.612 38.491 18.369 1.00 29.47 12 LEU C O 1
ATOM 1755 N N . THR C 1 37 ? 55.049 36.783 18.043 1.00 30.06 13 THR C N 1
ATOM 1756 C CA . THR C 1 37 ? 54.039 35.751 18.252 1.00 29.74 13 THR C CA 1
ATOM 1757 C C . THR C 1 37 ? 54.640 34.722 19.182 1.00 29.61 13 THR C C 1
ATOM 1758 O O . THR C 1 37 ? 55.848 34.477 19.139 1.00 30.35 13 THR C O 1
ATOM 1764 N N . ILE C 1 38 ? 53.797 34.152 20.044 1.00 28.60 14 ILE C N 1
ATOM 1765 C CA . ILE C 1 38 ? 54.210 33.099 20.954 1.00 27.30 14 ILE C CA 1
ATOM 1766 C C . ILE C 1 38 ? 54.165 31.774 20.216 1.00 26.85 14 ILE C C 1
ATOM 1767 O O . ILE C 1 38 ? 53.142 31.434 19.639 1.00 26.57 14 ILE C O 1
ATOM 1772 N N . VAL C 1 39 ? 55.274 31.035 20.245 1.00 26.78 15 VAL C N 1
ATOM 1773 C CA . VAL C 1 39 ? 55.376 29.733 19.570 1.00 26.78 15 VAL C CA 1
ATOM 1774 C C . VAL C 1 39 ? 55.309 28.547 20.530 1.00 26.84 15 VAL C C 1
ATOM 1775 O O . VAL C 1 39 ? 55.116 27.398 20.107 1.00 27.60 15 VAL C O 1
ATOM 1781 N N . GLU C 1 40 ? 55.459 28.815 21.819 1.00 26.18 16 GLU C N 1
ATOM 1782 C CA . GLU C 1 40 ? 55.281 27.782 22.821 1.00 26.35 16 GLU C CA 1
ATOM 1783 C C . GLU C 1 40 ? 54.796 28.408 24.096 1.00 25.05 16 GLU C C 1
ATOM 1784 O O . GLU C 1 40 ? 55.287 29.459 24.512 1.00 24.33 16 GLU C O 1
ATOM 1790 N N . TYR C 1 41 ? 53.836 27.739 24.712 1.00 24.18 17 TYR C N 1
ATOM 1791 C CA . TYR C 1 41 ? 53.392 28.067 26.048 1.00 23.80 17 TYR C CA 1
ATOM 1792 C C . TYR C 1 41 ? 54.049 27.042 26.931 1.00 23.89 17 TYR C C 1
ATOM 1793 O O . TYR C 1 41 ? 53.864 25.845 26.737 1.00 23.82 17 TYR C O 1
ATOM 1802 N N . CYS C 1 42 ? 54.870 27.508 27.861 1.00 23.96 18 CYS C N 1
ATOM 1803 C CA . CYS C 1 42 ? 55.625 26.582 28.693 1.00 24.92 18 CYS C CA 1
ATOM 1804 C C . CYS C 1 42 ? 55.088 26.415 30.146 1.00 24.98 18 CYS C C 1
ATOM 1805 O O . CYS C 1 42 ? 55.754 25.833 30.998 1.00 26.00 18 CYS C O 1
ATOM 1809 N N . GLY C 1 43 ? 53.877 26.908 30.413 1.00 24.40 19 GLY C N 1
ATOM 1810 C CA . GLY C 1 43 ? 53.236 26.702 31.704 1.00 23.95 19 GLY C CA 1
ATOM 1811 C C . GLY C 1 43 ? 53.235 27.904 32.642 1.00 23.84 19 GLY C C 1
ATOM 1812 O O . GLY C 1 43 ? 53.936 28.899 32.420 1.00 23.81 19 GLY C O 1
ATOM 1813 N N . VAL C 1 44 ? 52.429 27.806 33.694 1.00 23.71 20 VAL C N 1
ATOM 1814 C CA . VAL C 1 44 ? 52.338 28.840 34.725 1.00 23.45 20 VAL C CA 1
A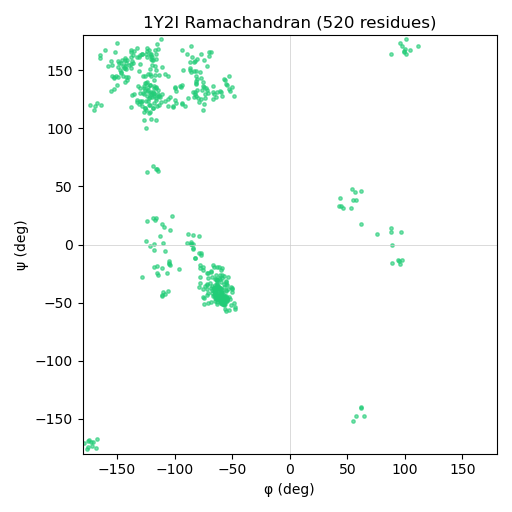TOM 1815 C C . VAL C 1 44 ? 53.591 28.808 35.621 1.00 23.65 20 VAL C C 1
ATOM 1816 O O . VAL C 1 44 ? 53.999 27.759 36.125 1.00 24.28 20 VAL C O 1
ATOM 1820 N N . VAL C 1 45 ? 54.208 29.962 35.803 1.00 23.32 21 VAL C N 1
ATOM 1821 C CA . VAL C 1 45 ? 55.328 30.085 36.724 1.00 22.97 21 VAL C CA 1
ATOM 1822 C C . VAL C 1 45 ? 54.985 31.085 37.853 1.00 23.21 21 VAL C C 1
ATOM 1823 O O . VAL C 1 45 ? 54.068 31.913 37.719 1.00 22.57 21 VAL C O 1
ATOM 1827 N N . THR C 1 46 ? 55.692 30.976 38.973 1.00 23.33 22 THR C N 1
ATOM 1828 C CA . THR C 1 46 ? 55.459 31.859 40.113 1.00 24.01 22 THR C CA 1
ATOM 1829 C C . THR C 1 46 ? 56.768 32.284 40.711 1.00 23.91 22 THR C C 1
ATOM 1830 O O . THR C 1 46 ? 57.775 31.577 40.578 1.00 24.27 22 THR C O 1
ATOM 1834 N N . GLY C 1 47 ? 56.742 33.433 41.384 1.00 23.70 23 GLY C N 1
ATOM 1835 C CA . GLY C 1 47 ? 57.721 33.749 42.414 1.00 23.03 23 GLY C CA 1
ATOM 1836 C C . GLY C 1 47 ? 57.048 34.378 43.640 1.00 23.19 23 GLY C C 1
ATOM 1837 O O . GLY C 1 47 ? 55.947 34.934 43.568 1.00 22.24 23 GLY C O 1
ATOM 1838 N N . GLU C 1 48 ? 57.717 34.290 44.781 1.00 23.62 24 GLU C N 1
ATOM 1839 C CA . GLU C 1 48 ? 57.304 35.067 45.943 1.00 23.94 24 GLU C CA 1
ATOM 1840 C C . GLU C 1 48 ? 58.471 35.446 46.870 1.00 23.09 24 GLU C C 1
ATOM 1841 O O . GLU C 1 48 ? 59.613 35.028 46.674 1.00 23.46 24 GLU C O 1
ATOM 1847 N N . ALA C 1 49 ? 58.148 36.270 47.853 1.00 22.18 25 ALA C N 1
ATOM 1848 C CA . ALA C 1 49 ? 59.047 36.708 48.891 1.00 21.69 25 ALA C CA 1
ATOM 1849 C C . ALA C 1 49 ? 58.158 36.970 50.096 1.00 21.39 25 ALA C C 1
ATOM 1850 O O . ALA C 1 49 ? 57.017 37.400 49.925 1.00 21.45 25 ALA C O 1
ATOM 1852 N N . ILE C 1 50 ? 58.669 36.696 51.300 1.00 21.34 26 ILE C N 1
ATOM 1853 C CA . ILE C 1 50 ? 57.987 37.078 52.541 1.00 21.20 26 ILE C CA 1
ATOM 1854 C C . ILE C 1 50 ? 58.825 38.065 53.361 1.00 21.24 26 ILE C C 1
ATOM 1855 O O . ILE C 1 50 ? 60.032 37.851 53.590 1.00 20.90 26 ILE C O 1
ATOM 1860 N N . LEU C 1 51 ? 58.180 39.160 53.766 1.00 21.22 27 LEU C N 1
ATOM 1861 C CA . LEU C 1 51 ? 58.779 40.138 54.666 1.00 21.49 27 LEU C CA 1
ATOM 1862 C C . LEU C 1 51 ? 58.332 39.723 56.025 1.00 21.50 27 LEU C C 1
ATOM 1863 O O . LEU C 1 51 ? 57.138 39.650 56.283 1.00 21.82 27 LEU C O 1
ATOM 1868 N N . GLY C 1 52 ? 59.292 39.430 56.894 1.00 22.45 28 GLY C N 1
ATOM 1869 C CA . GLY C 1 52 ? 59.001 39.007 58.256 1.00 22.47 28 GLY C CA 1
ATOM 1870 C C . GLY C 1 52 ? 58.443 40.133 59.101 1.00 22.61 28 GLY C C 1
ATOM 1871 O O . GLY C 1 52 ? 58.516 41.303 58.705 1.00 22.69 28 GLY C O 1
ATOM 1872 N N . ALA C 1 53 ? 57.878 39.777 60.253 1.00 22.57 29 ALA C N 1
ATOM 1873 C CA . ALA C 1 53 ? 57.348 40.760 61.199 1.00 23.29 29 ALA C CA 1
ATOM 1874 C C . ALA C 1 53 ? 58.397 41.769 61.683 1.00 23.66 29 ALA C C 1
ATOM 1875 O O . ALA C 1 53 ? 58.033 42.884 62.072 1.00 24.97 29 ALA C O 1
ATOM 1877 N N . ASN C 1 54 ? 59.687 41.403 61.685 1.00 23.99 30 ASN C N 1
ATOM 1878 C CA . ASN C 1 54 ? 60.714 42.373 62.107 1.00 24.16 30 ASN C CA 1
ATOM 1879 C C . ASN C 1 54 ? 60.763 43.516 61.101 1.00 23.93 30 ASN C C 1
ATOM 1880 O O . ASN C 1 54 ? 60.813 44.686 61.498 1.00 23.59 30 ASN C O 1
ATOM 1885 N N . ILE C 1 55 ? 60.721 43.182 59.812 1.00 23.12 31 ILE C N 1
ATOM 1886 C CA . ILE C 1 55 ? 60.613 44.231 58.802 1.00 23.85 31 ILE C CA 1
ATOM 1887 C C . ILE C 1 55 ? 59.353 45.073 58.959 1.00 23.28 31 ILE C C 1
ATOM 1888 O O . ILE C 1 55 ? 59.413 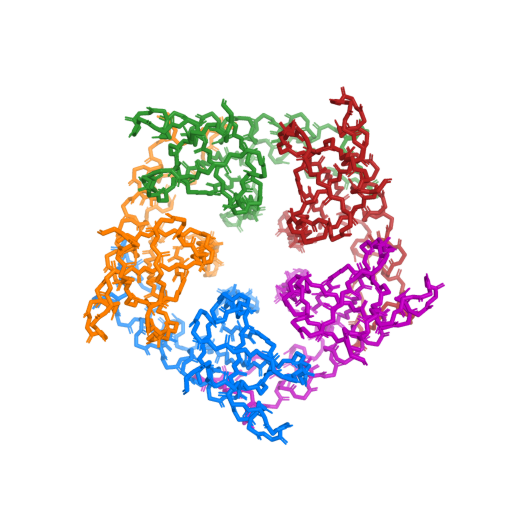46.296 58.908 1.00 22.75 31 ILE C O 1
ATOM 1893 N N . PHE C 1 56 ? 58.225 44.415 59.163 1.00 24.16 32 PHE C N 1
ATOM 1894 C CA . PHE C 1 56 ? 56.957 45.129 59.339 1.00 25.09 32 PHE C CA 1
ATOM 1895 C C . PHE C 1 56 ? 56.997 46.068 60.539 1.00 25.24 32 PHE C C 1
ATOM 1896 O O . PHE C 1 56 ? 56.571 47.216 60.449 1.00 25.49 32 PHE C O 1
ATOM 1904 N N . ARG C 1 57 ? 57.545 45.577 61.648 1.00 26.31 33 ARG C N 1
ATOM 1905 C CA . ARG C 1 57 ? 57.725 46.371 62.884 1.00 27.09 33 ARG C CA 1
ATOM 1906 C C . ARG C 1 57 ? 58.598 47.592 62.641 1.00 26.66 33 ARG C C 1
ATOM 1907 O O . ARG C 1 57 ? 58.285 48.718 63.057 1.00 25.94 33 ARG C O 1
ATOM 1915 N N . ASP C 1 58 ? 59.706 47.355 61.949 1.00 27.11 34 ASP C N 1
ATOM 1916 C CA . ASP C 1 58 ? 60.721 48.390 61.750 1.00 27.60 34 ASP C CA 1
ATOM 1917 C C . ASP C 1 58 ? 60.298 49.491 60.773 1.00 27.54 34 ASP C C 1
ATOM 1918 O O . ASP C 1 58 ? 60.499 50.660 61.081 1.00 28.48 34 ASP C O 1
ATOM 1923 N N . PHE C 1 59 ? 59.688 49.134 59.634 1.00 26.64 35 PHE C N 1
ATOM 1924 C CA . PHE C 1 59 ? 59.488 50.092 58.529 1.00 26.35 35 PHE C CA 1
ATOM 1925 C C . PHE C 1 59 ? 58.050 50.448 58.188 1.00 26.22 35 PHE C C 1
ATOM 1926 O O . PHE C 1 59 ? 57.823 51.477 57.554 1.00 27.19 35 PHE C O 1
ATOM 1934 N N . PHE C 1 60 ? 57.099 49.617 58.626 1.00 25.82 36 PHE C N 1
ATOM 1935 C CA . PHE C 1 60 ? 55.693 49.735 58.269 1.00 25.29 36 PHE C CA 1
ATOM 1936 C C . PHE C 1 60 ? 54.799 50.214 59.406 1.00 25.96 36 PHE C C 1
ATOM 1937 O O . PHE C 1 60 ? 53.918 51.031 59.165 1.00 25.53 36 PHE C O 1
ATOM 1945 N N . ALA C 1 61 ? 54.997 49.701 60.627 1.00 25.77 37 ALA C N 1
ATOM 1946 C CA . ALA C 1 61 ? 54.041 49.935 61.730 1.00 26.96 37 ALA C CA 1
ATOM 1947 C C . ALA C 1 61 ? 53.884 51.397 62.183 1.00 27.06 37 ALA C C 1
ATOM 1948 O O . ALA C 1 61 ? 52.787 51.848 62.525 1.00 27.19 37 ALA C O 1
ATOM 1950 N N . GLY C 1 62 ? 54.961 52.152 62.174 1.00 27.72 38 GLY C N 1
ATOM 1951 C CA . GLY C 1 62 ? 54.846 53.530 62.631 1.00 28.69 38 GLY C CA 1
ATOM 1952 C C . GLY C 1 62 ? 54.258 54.532 61.645 1.00 29.12 38 GLY C C 1
ATOM 1953 O O . GLY C 1 62 ? 54.255 55.740 61.946 1.00 30.49 38 GLY C O 1
ATOM 1954 N N . ILE C 1 63 ? 53.754 54.062 60.493 1.00 28.49 39 ILE C N 1
ATOM 1955 C CA . ILE C 1 63 ? 53.281 54.964 59.440 1.00 27.60 39 ILE C CA 1
ATOM 1956 C C . ILE C 1 63 ? 52.167 55.889 59.891 1.00 27.16 39 ILE C C 1
ATOM 1957 O O . ILE C 1 63 ? 51.131 55.447 60.425 1.00 26.54 39 ILE C O 1
ATOM 1962 N N . ARG C 1 64 ? 52.377 57.173 59.658 1.00 26.94 40 ARG C N 1
ATOM 1963 C CA . ARG C 1 64 ? 51.354 58.173 59.948 1.00 28.10 40 ARG C CA 1
ATOM 1964 C C . ARG C 1 64 ? 50.869 58.867 58.669 1.00 27.10 40 ARG C C 1
ATOM 1965 O O . ARG C 1 64 ? 51.610 58.984 57.716 1.00 27.37 40 ARG C O 1
ATOM 1973 N N . ASP C 1 65 ? 49.618 59.304 58.649 1.00 26.84 41 ASP C N 1
ATOM 1974 C CA . ASP C 1 65 ? 49.017 59.904 57.441 1.00 27.01 41 ASP C CA 1
ATOM 1975 C C . ASP C 1 65 ? 49.121 58.981 56.213 1.00 26.33 41 ASP C C 1
ATOM 1976 O O . ASP C 1 65 ? 49.136 57.767 56.359 1.00 26.69 41 ASP C O 1
ATOM 1981 N N . ILE C 1 66 ? 49.161 59.551 55.015 1.00 26.55 42 ILE C N 1
ATOM 1982 C CA . ILE C 1 66 ? 49.282 58.763 53.792 1.00 27.22 42 ILE C CA 1
ATOM 1983 C C . ILE C 1 66 ? 50.693 58.905 53.252 1.00 27.67 42 ILE C C 1
ATOM 1984 O O . ILE C 1 66 ? 51.196 60.028 53.038 1.00 27.44 42 ILE C O 1
ATOM 1989 N N . VAL C 1 67 ? 51.343 57.769 53.056 1.00 27.62 43 VAL C N 1
ATOM 1990 C CA . VAL C 1 67 ? 52.737 57.803 52.685 1.00 28.63 43 VAL C CA 1
ATOM 1991 C C . VAL C 1 67 ? 53.039 57.002 51.421 1.00 29.00 43 VAL C C 1
ATOM 1992 O O . VAL C 1 67 ? 52.947 55.783 51.414 1.00 29.57 43 VAL C O 1
ATOM 1996 N N . GLY C 1 68 ? 53.434 57.698 50.370 1.00 30.02 44 GLY C N 1
ATOM 1997 C CA . GLY C 1 68 ? 53.737 57.056 49.104 1.00 31.29 44 GLY C CA 1
ATOM 1998 C C . GLY C 1 68 ? 55.154 56.580 49.075 1.00 32.09 44 GLY C C 1
ATOM 1999 O O . GLY C 1 68 ? 55.930 56.923 49.965 1.00 33.61 44 GLY C O 1
ATOM 2000 N N . GLY C 1 69 ? 55.496 55.806 48.050 1.00 32.63 45 GLY C N 1
ATOM 2001 C CA . GLY C 1 69 ? 56.794 55.166 47.945 1.00 32.64 45 GLY C CA 1
ATOM 2002 C C . GLY C 1 69 ? 57.960 56.129 47.981 1.00 33.41 45 GLY C C 1
ATOM 2003 O O . GLY C 1 69 ? 59.019 55.802 48.513 1.00 32.30 45 GLY C O 1
ATOM 2004 N N . ARG C 1 70 ? 57.759 57.324 47.420 1.00 34.16 46 ARG C N 1
ATOM 2005 C CA . ARG C 1 70 ? 58.796 58.363 47.399 1.00 34.98 46 ARG C CA 1
ATOM 2006 C C . ARG C 1 70 ? 59.336 58.704 48.786 1.00 34.48 46 ARG C C 1
ATOM 2007 O O . ARG C 1 70 ? 60.541 58.606 49.037 1.00 35.05 46 ARG C O 1
ATOM 2015 N N . SER C 1 71 ? 58.440 59.099 49.684 1.00 33.86 47 SER C N 1
ATOM 2016 C CA . SER C 1 71 ? 58.838 59.585 51.006 1.00 33.39 47 SER C CA 1
ATOM 2017 C C . SER C 1 71 ? 59.218 58.496 52.045 1.00 33.02 47 SER C C 1
ATOM 2018 O O . SER C 1 71 ? 60.152 58.699 52.848 1.00 33.02 47 SER C O 1
ATOM 2021 N N . GLY C 1 72 ? 58.506 57.356 52.019 1.00 31.53 48 GLY C N 1
ATOM 2022 C CA . GLY C 1 72 ? 58.502 56.397 53.117 1.00 29.61 48 GLY C CA 1
ATOM 2023 C C . GLY C 1 72 ? 59.646 55.403 53.231 1.00 28.63 48 GLY C C 1
ATOM 2024 O O . GLY C 1 72 ? 60.182 54.913 52.222 1.00 29.04 48 GLY C O 1
ATOM 2025 N N . ALA C 1 73 ? 60.013 55.095 54.473 1.00 27.09 49 ALA C N 1
ATOM 2026 C CA . ALA C 1 73 ? 61.012 54.045 54.768 1.00 26.57 49 ALA C CA 1
ATOM 2027 C C . ALA C 1 73 ? 60.641 52.609 54.284 1.00 25.50 49 ALA C C 1
ATOM 2028 O O . ALA C 1 73 ? 61.517 51.857 53.829 1.00 26.12 49 ALA C O 1
ATOM 2030 N N . TYR C 1 74 ? 59.362 52.242 54.375 1.00 24.40 50 TYR C N 1
ATOM 2031 C CA . TYR C 1 74 ? 58.890 50.911 53.969 1.00 23.12 50 TYR C CA 1
ATOM 2032 C C . TYR C 1 74 ? 59.192 50.542 52.518 1.00 22.89 50 TYR C C 1
ATOM 2033 O O . TYR C 1 74 ? 59.300 49.343 52.193 1.00 21.88 50 TYR C O 1
ATOM 2042 N N . GLU C 1 75 ? 59.316 51.558 51.658 1.00 22.88 51 GLU C N 1
ATOM 2043 C CA . GLU C 1 75 ? 59.348 51.365 50.203 1.00 24.55 51 GLU C CA 1
ATOM 2044 C C . GLU C 1 75 ? 60.569 50.573 49.740 1.00 24.52 51 GLU C C 1
ATOM 2045 O O . GLU C 1 75 ? 60.467 49.748 48.843 1.00 24.04 51 GLU C O 1
ATOM 2051 N N . LYS C 1 76 ? 61.716 50.836 50.356 1.00 25.25 52 LYS C N 1
ATOM 2052 C CA . LYS C 1 76 ? 62.926 50.029 50.141 1.00 26.51 52 LYS C CA 1
ATOM 2053 C C . LYS C 1 76 ? 62.655 48.523 50.292 1.00 25.63 52 LYS C C 1
ATOM 2054 O O . LYS C 1 76 ? 63.145 47.723 49.520 1.00 25.63 52 LYS C O 1
ATOM 2060 N N . GLU C 1 77 ? 61.857 48.166 51.288 1.00 25.30 53 GLU C N 1
ATOM 2061 C CA . GLU C 1 77 ? 61.578 46.778 51.620 1.00 25.27 53 GLU C CA 1
ATOM 2062 C C . GLU C 1 77 ? 60.620 46.107 50.624 1.00 25.19 53 GLU C C 1
ATOM 2063 O O . GLU C 1 77 ? 60.931 45.035 50.105 1.00 25.04 53 GLU C O 1
ATOM 2069 N N . LEU C 1 78 ? 59.478 46.740 50.349 1.00 24.92 54 LEU C N 1
ATOM 2070 C CA . LEU C 1 78 ? 58.571 46.294 49.297 1.00 25.39 54 LEU C CA 1
ATOM 2071 C C . LEU C 1 78 ? 59.321 46.015 48.017 1.00 25.24 54 LEU C C 1
ATOM 2072 O O . LEU C 1 78 ? 59.243 44.911 47.492 1.00 24.75 54 LEU C O 1
ATOM 2077 N N . ARG C 1 79 ? 60.054 47.024 47.544 1.00 25.60 55 ARG C N 1
ATOM 2078 C CA . ARG C 1 79 ? 60.881 46.929 46.334 1.00 26.54 55 ARG C CA 1
ATOM 2079 C C . ARG C 1 79 ? 61.832 45.730 46.347 1.00 26.30 55 ARG C C 1
ATOM 2080 O O . ARG C 1 79 ? 61.907 44.984 45.356 1.00 26.23 55 ARG C O 1
ATOM 2088 N N . LYS C 1 80 ? 62.544 45.526 47.457 1.00 25.58 56 LYS C N 1
ATOM 2089 C CA . LYS C 1 80 ? 63.436 44.366 47.543 1.00 25.57 56 LYS C CA 1
ATOM 2090 C C . LYS C 1 80 ? 62.653 43.042 47.509 1.00 24.58 56 LYS C C 1
ATOM 2091 O O . LYS C 1 80 ? 63.082 42.072 46.869 1.00 23.94 56 LYS C O 1
ATOM 2097 N N . ALA C 1 81 ? 61.486 43.011 48.151 1.00 24.10 57 ALA C N 1
ATOM 2098 C CA . ALA C 1 81 ? 60.658 41.814 48.086 1.00 23.69 57 ALA C CA 1
ATOM 2099 C C . ALA C 1 81 ? 60.163 41.568 46.645 1.00 23.89 57 ALA C C 1
ATOM 2100 O O . ALA C 1 81 ? 60.250 40.446 46.160 1.00 24.11 57 ALA C O 1
ATOM 2102 N N . ARG C 1 82 ? 59.695 42.608 45.951 1.00 23.60 58 ARG C N 1
ATOM 2103 C CA . ARG C 1 82 ? 59.280 42.458 44.553 1.00 24.69 58 ARG C CA 1
ATOM 2104 C C . ARG C 1 82 ? 60.395 41.900 43.636 1.00 24.20 58 ARG C C 1
ATOM 2105 O O . ARG C 1 82 ? 60.170 40.949 42.909 1.00 24.37 58 ARG C O 1
ATOM 2113 N N . GLU C 1 83 ? 61.576 42.512 43.674 1.00 24.62 59 GLU C N 1
ATOM 2114 C CA . GLU C 1 83 ? 62.728 42.131 42.834 1.00 25.20 59 GLU C CA 1
ATOM 2115 C C . GLU C 1 83 ? 63.098 40.678 43.043 1.00 24.90 59 GLU C C 1
ATOM 2116 O O . GLU C 1 83 ? 63.283 39.946 42.094 1.00 26.28 59 GLU C O 1
ATOM 2126 N N . ILE C 1 84 ? 63.155 40.253 44.296 1.00 25.41 60 ILE C N 1
ATOM 2127 C CA . ILE C 1 84 ? 63.411 38.865 44.642 1.00 25.11 60 ILE C CA 1
ATOM 2128 C C . ILE C 1 84 ? 62.365 37.886 44.059 1.00 25.47 60 ILE C C 1
ATOM 2129 O O . ILE C 1 84 ? 62.722 36.824 43.514 1.00 25.65 60 ILE C O 1
ATOM 2134 N N . ALA C 1 85 ? 61.091 38.262 44.170 1.00 24.77 61 ALA C N 1
ATOM 2135 C CA . ALA C 1 85 ? 59.978 37.511 43.589 1.00 25.33 61 ALA C CA 1
ATOM 2136 C C . ALA C 1 85 ? 60.063 37.406 42.067 1.00 25.66 61 ALA C C 1
ATOM 2137 O O . ALA C 1 85 ? 59.872 36.317 41.504 1.00 26.25 61 ALA C O 1
ATOM 2139 N N . PHE C 1 86 ? 60.374 38.517 41.410 1.00 25.75 62 PHE C N 1
ATOM 2140 C CA . PHE C 1 86 ? 60.601 38.505 39.964 1.00 26.39 62 PHE C CA 1
ATOM 2141 C C . PHE C 1 86 ? 61.811 37.679 39.557 1.00 27.15 62 PHE C C 1
ATOM 2142 O O . PHE C 1 86 ? 61.791 36.980 38.542 1.00 26.21 62 PHE C O 1
ATOM 2150 N N . GLU C 1 87 ? 62.861 37.756 40.366 1.00 28.66 63 GLU C N 1
ATOM 2151 C CA . GLU C 1 87 ? 64.049 36.950 40.118 1.00 30.19 63 GLU C CA 1
ATOM 2152 C C . GLU C 1 87 ? 63.674 35.466 40.104 1.00 29.84 63 GLU C C 1
ATOM 2153 O O . GLU C 1 87 ? 64.036 34.761 39.152 1.00 30.07 63 GLU C O 1
ATOM 2159 N N . GLU C 1 88 ? 62.909 35.019 41.116 1.00 29.30 64 GLU C N 1
ATOM 2160 C CA . GLU C 1 88 ? 62.462 33.624 41.206 1.00 29.37 64 GLU C CA 1
ATOM 2161 C C . GLU C 1 88 ? 61.581 33.221 40.038 1.00 29.32 64 GLU C C 1
ATOM 2162 O O . GLU C 1 88 ? 61.663 32.095 39.525 1.00 29.49 64 GLU C O 1
ATOM 2168 N N . LEU C 1 89 ? 60.706 34.132 39.644 1.00 29.14 65 LEU C N 1
ATOM 2169 C CA . LEU C 1 89 ? 59.807 33.876 38.529 1.00 29.15 65 LEU C CA 1
ATOM 2170 C C . LEU C 1 89 ? 60.623 33.820 37.227 1.00 28.95 65 LEU C C 1
ATOM 2171 O O . LEU C 1 89 ? 60.349 33.000 36.358 1.00 28.27 65 LEU C O 1
ATOM 2176 N N . GLY C 1 90 ? 61.635 34.683 37.128 1.00 29.11 66 GLY C N 1
ATOM 2177 C CA . GLY C 1 90 ? 62.521 34.731 35.982 1.00 29.41 66 GLY C CA 1
ATOM 2178 C C . GLY C 1 90 ? 63.328 33.451 35.865 1.00 30.12 66 GLY C C 1
ATOM 2179 O O . GLY C 1 90 ? 63.411 32.876 34.787 1.00 30.41 66 GLY C O 1
ATOM 2180 N N . SER C 1 91 ? 63.896 32.987 36.972 1.00 30.61 67 SER C N 1
ATOM 2181 C CA . SER C 1 91 ? 64.639 31.724 36.970 1.00 31.49 67 SER C CA 1
ATOM 2182 C C . SER C 1 91 ? 63.780 30.526 36.576 1.00 31.12 67 SER C C 1
ATOM 2183 O O . SER C 1 91 ? 64.237 29.693 35.798 1.00 32.15 67 SER C O 1
ATOM 2186 N N . GLN C 1 92 ? 62.555 30.438 37.099 1.00 30.72 68 GLN C N 1
ATOM 2187 C CA . GLN C 1 92 ? 61.622 29.385 36.721 1.00 31.22 68 GLN C CA 1
ATOM 2188 C C . GLN C 1 92 ? 61.372 29.385 35.204 1.00 31.73 68 GLN C C 1
ATOM 2189 O O . GLN C 1 92 ? 61.405 28.333 34.556 1.00 31.20 68 GLN C O 1
ATOM 2195 N N . ALA C 1 93 ? 61.130 30.568 34.646 1.00 32.12 69 ALA C N 1
ATOM 2196 C CA . ALA C 1 93 ? 60.898 30.702 33.213 1.00 33.35 69 ALA C CA 1
ATOM 2197 C C . ALA C 1 93 ? 62.122 30.279 32.405 1.00 34.16 69 ALA C C 1
ATOM 2198 O O . ALA C 1 93 ? 62.005 29.459 31.496 1.00 33.95 69 ALA C O 1
ATOM 2200 N N . ARG C 1 94 ? 63.282 30.833 32.760 1.00 35.32 70 ARG C N 1
ATOM 2201 C CA . ARG C 1 94 ? 64.522 30.605 32.033 1.00 37.30 70 ARG C CA 1
ATOM 2202 C C . ARG C 1 94 ? 64.890 29.127 32.049 1.00 37.43 70 ARG C C 1
ATOM 2203 O O . ARG C 1 94 ? 65.239 28.569 31.007 1.00 37.98 70 ARG C O 1
ATOM 2211 N N . ALA C 1 95 ? 64.758 28.498 33.222 1.00 37.23 71 ALA C N 1
ATOM 2212 C CA . ALA C 1 95 ? 64.926 27.057 33.372 1.00 36.56 71 ALA C CA 1
ATOM 2213 C C . ALA C 1 95 ? 64.027 26.255 32.435 1.00 36.39 71 ALA C C 1
ATOM 2214 O O . ALA C 1 95 ? 64.401 25.168 32.018 1.00 36.95 71 ALA C O 1
ATOM 2216 N N . LEU C 1 96 ? 62.848 26.779 32.106 1.00 35.53 72 LEU C N 1
ATOM 2217 C CA . LEU C 1 96 ? 61.900 26.039 31.266 1.00 34.81 72 LEU C CA 1
ATOM 2218 C C . LEU C 1 96 ? 62.200 26.208 29.767 1.00 34.24 72 LEU C C 1
ATOM 2219 O O . LEU C 1 96 ? 61.556 25.588 28.921 1.00 34.54 72 LEU C O 1
ATOM 2224 N N . GLY C 1 97 ? 63.191 27.031 29.450 1.00 33.72 73 GLY C N 1
ATOM 2225 C CA . GLY C 1 97 ? 63.525 27.322 28.068 1.00 33.05 73 GLY C CA 1
ATOM 2226 C C . GLY C 1 97 ? 62.738 28.494 27.507 1.00 32.72 73 GLY C C 1
ATOM 2227 O O . GLY C 1 97 ? 62.792 28.735 26.305 1.00 33.44 73 GLY C O 1
ATOM 2228 N N . ALA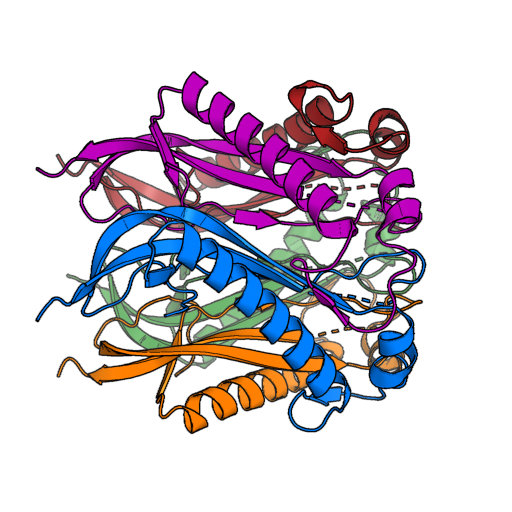 C 1 98 ? 62.028 29.228 28.373 1.00 31.75 74 ALA C N 1
ATOM 2229 C CA . ALA C 1 98 ? 61.218 30.385 27.972 1.00 30.86 74 ALA C CA 1
ATOM 2230 C C . ALA C 1 98 ? 62.031 31.669 27.847 1.00 30.38 74 ALA C C 1
ATOM 2231 O O . ALA C 1 98 ? 63.100 31.805 28.424 1.00 30.27 74 ALA C O 1
ATOM 2233 N N . ASP C 1 99 ? 61.530 32.615 27.067 1.00 30.00 75 ASP C N 1
ATOM 2234 C CA . ASP C 1 99 ? 62.223 33.885 26.961 1.00 29.81 75 ASP C CA 1
ATOM 2235 C C . ASP C 1 99 ? 61.369 35.080 27.365 1.00 28.11 75 ASP C C 1
ATOM 2236 O O . ASP C 1 99 ? 61.843 36.207 27.312 1.00 28.79 75 ASP C O 1
ATOM 2241 N N . ALA C 1 100 ? 60.114 34.817 27.737 1.00 25.81 76 ALA C N 1
ATOM 2242 C CA . ALA C 1 100 ? 59.191 35.826 28.275 1.00 23.79 76 ALA C CA 1
ATOM 2243 C C . ALA C 1 100 ? 58.231 35.241 29.315 1.00 21.77 76 ALA C C 1
ATOM 2244 O O . ALA C 1 100 ? 57.984 34.039 29.351 1.00 22.02 76 ALA C O 1
ATOM 2246 N N . VAL C 1 101 ? 57.722 36.102 30.179 1.00 20.64 77 VAL C N 1
ATOM 2247 C CA . VAL C 1 101 ? 56.629 35.746 31.073 1.00 19.24 77 VAL C CA 1
ATOM 2248 C C . VAL C 1 101 ? 55.548 36.786 30.840 1.00 19.33 77 VAL C C 1
ATOM 2249 O O . VAL C 1 101 ? 55.777 37.972 31.015 1.00 19.12 77 VAL C O 1
ATOM 2253 N N . VAL C 1 102 ? 54.394 36.317 30.374 1.00 18.86 78 VAL C N 1
ATOM 2254 C CA . VAL C 1 102 ? 53.280 37.165 30.001 1.00 18.84 78 VAL C CA 1
ATOM 2255 C C . VAL C 1 102 ? 52.077 36.879 30.920 1.00 19.74 78 VAL C C 1
ATOM 2256 O O . VAL C 1 102 ? 52.059 35.847 31.602 1.00 18.99 78 VAL C O 1
ATOM 2260 N N . GLY C 1 103 ? 51.093 37.792 30.923 1.00 19.45 79 GLY C N 1
ATOM 2261 C CA . GLY C 1 103 ? 49.891 37.629 31.721 1.00 20.09 79 GLY C CA 1
ATOM 2262 C C . GLY C 1 103 ? 50.249 37.570 33.193 1.00 20.75 79 GLY C C 1
ATOM 2263 O O . GLY C 1 103 ? 49.779 36.703 33.924 1.00 20.45 79 GLY C O 1
ATOM 2264 N N . ILE C 1 104 ? 51.106 38.492 33.605 1.00 21.45 80 ILE C N 1
ATOM 2265 C CA . ILE C 1 104 ? 51.631 38.546 34.960 1.00 22.82 80 ILE C CA 1
ATOM 2266 C C . ILE C 1 104 ? 50.652 39.217 35.915 1.00 24.42 80 ILE C C 1
ATOM 2267 O O . ILE C 1 104 ? 49.967 40.187 35.566 1.00 24.49 80 ILE C O 1
ATOM 2272 N N . ASP C 1 105 ? 50.584 38.665 37.116 1.00 25.83 81 ASP C N 1
ATOM 2273 C CA . ASP C 1 105 ? 49.799 39.239 38.191 1.00 27.52 81 ASP C CA 1
ATOM 2274 C C . ASP C 1 105 ? 50.677 39.274 39.439 1.00 27.44 81 ASP C C 1
ATOM 2275 O O . ASP C 1 105 ? 51.415 38.321 39.709 1.00 27.32 81 ASP C O 1
ATOM 2280 N N . ILE C 1 106 ? 50.631 40.386 40.159 1.00 27.65 82 ILE C N 1
ATOM 2281 C CA . ILE C 1 106 ? 51.326 40.542 41.432 1.00 28.86 82 ILE C CA 1
ATOM 2282 C C . ILE C 1 106 ? 50.275 40.692 42.514 1.00 29.70 82 ILE C C 1
ATOM 2283 O O . ILE C 1 106 ? 49.388 41.537 42.411 1.00 28.66 82 ILE C O 1
ATOM 2288 N N . ASP C 1 107 ? 50.377 39.873 43.554 1.00 30.49 83 ASP C N 1
ATOM 2289 C CA . ASP C 1 107 ? 49.456 39.986 44.666 1.00 31.79 83 ASP C CA 1
ATOM 2290 C C . ASP C 1 107 ? 50.225 40.252 45.969 1.00 31.81 83 ASP C C 1
ATOM 2291 O O . ASP C 1 107 ? 51.391 39.880 46.114 1.00 31.55 83 ASP C O 1
ATOM 2296 N N . TYR C 1 108 ? 49.572 40.934 46.898 1.00 32.14 84 TYR C N 1
ATOM 2297 C CA . TYR C 1 108 ? 50.111 41.128 48.232 1.00 32.52 84 TYR C CA 1
ATOM 2298 C C . TYR C 1 108 ? 49.144 40.545 49.239 1.00 32.50 84 TYR C C 1
ATOM 2299 O O . TYR C 1 108 ? 47.964 40.855 49.207 1.00 32.47 84 TYR C O 1
ATOM 2308 N N . GLU C 1 109 ? 49.650 39.714 50.139 1.00 32.89 85 GLU C N 1
ATOM 2309 C CA . GLU C 1 109 ? 48.822 39.072 51.147 1.00 33.66 85 GLU C CA 1
ATOM 2310 C C . GLU C 1 109 ? 49.481 39.215 52.525 1.00 33.50 85 GLU C C 1
ATOM 2311 O O . GLU C 1 109 ? 50.624 38.829 52.698 1.00 33.05 85 GLU C O 1
ATOM 2317 N N . THR C 1 110 ? 48.773 39.773 53.502 1.00 33.96 86 THR C N 1
ATOM 2318 C CA . THR C 1 110 ? 49.259 39.755 54.882 1.00 35.12 86 THR C CA 1
ATOM 2319 C C . THR C 1 110 ? 48.913 38.402 55.485 1.00 34.88 86 THR C C 1
ATOM 2320 O O . THR C 1 110 ? 47.821 37.876 55.255 1.00 34.85 86 THR C O 1
ATOM 2324 N N . VAL C 1 111 ? 49.851 37.844 56.235 1.00 34.63 87 VAL C N 1
ATOM 2325 C CA . VAL C 1 111 ? 49.686 36.522 56.849 1.00 35.38 87 VAL C CA 1
ATOM 2326 C C . VAL C 1 111 ? 50.152 36.519 58.315 1.00 36.01 87 VAL C C 1
ATOM 2327 O O . VAL C 1 111 ? 50.812 37.466 58.764 1.00 35.69 87 VAL C O 1
ATOM 2331 N N . GLY C 1 112 ? 49.797 35.464 59.052 1.00 36.97 88 GLY C N 1
ATOM 2332 C CA . GLY C 1 112 ? 50.199 35.321 60.440 1.00 38.04 88 GLY C CA 1
ATOM 2333 C C . GLY C 1 112 ? 49.277 35.961 61.458 1.00 39.18 88 GLY C C 1
ATOM 2334 O O . GLY C 1 112 ? 48.442 36.804 61.107 1.00 38.84 88 GLY C O 1
ATOM 2335 N N . GLN C 1 113 ? 49.439 35.570 62.730 1.00 40.58 89 GLN C N 1
ATOM 2336 C CA . GLN C 1 113 ? 48.537 36.009 63.811 1.00 41.57 89 GLN C CA 1
ATOM 2337 C C . GLN C 1 113 ? 48.365 37.519 63.811 1.00 41.86 89 GLN C C 1
ATOM 2338 O O . GLN C 1 113 ? 47.230 38.038 63.777 1.00 42.41 89 GLN C O 1
ATOM 2344 N N . ASN C 1 114 ? 49.486 38.229 63.817 1.00 41.55 90 ASN C N 1
ATOM 2345 C CA . ASN C 1 114 ? 49.440 39.672 64.021 1.00 41.63 90 ASN C CA 1
ATOM 2346 C C . ASN C 1 114 ? 49.271 40.495 62.758 1.00 40.77 90 ASN C C 1
ATOM 2347 O O . ASN C 1 114 ? 49.375 41.724 62.809 1.00 40.65 90 ASN C O 1
ATOM 2352 N N . GLY C 1 115 ? 48.990 39.820 61.639 1.00 39.85 91 GLY C N 1
ATOM 2353 C CA . GLY C 1 115 ? 48.893 40.463 60.333 1.00 38.21 91 GLY C CA 1
ATOM 2354 C C . GLY C 1 115 ? 50.135 41.277 60.023 1.00 37.12 91 GLY C C 1
ATOM 2355 O O . GLY C 1 115 ? 50.075 42.308 59.347 1.00 37.04 91 GLY C O 1
ATOM 2356 N N . SER C 1 116 ? 51.273 40.824 60.534 1.00 36.40 92 SER C N 1
ATOM 2357 C CA . SER C 1 116 ? 52.483 41.632 60.463 1.00 35.60 92 SER C CA 1
ATOM 2358 C C . SER C 1 116 ? 53.557 40.987 59.597 1.00 34.98 92 SER C C 1
ATOM 2359 O O . SER C 1 116 ? 54.700 41.459 59.530 1.00 34.65 92 SER C O 1
ATOM 2370 N N . LEU C 1 118 ? 54.067 39.934 55.489 1.00 30.89 94 LEU C N 1
ATOM 2371 C CA . LEU C 1 118 ? 53.557 40.339 54.192 1.00 29.74 94 LEU C CA 1
ATOM 2372 C C . LEU C 1 118 ? 54.110 39.400 53.132 1.00 28.36 94 LEU C C 1
ATOM 2373 O O . LEU C 1 118 ? 55.317 39.165 53.044 1.00 28.02 94 LEU C O 1
ATOM 2386 N N . VAL C 1 120 ? 54.572 38.765 49.114 1.00 23.69 96 VAL C N 1
ATOM 2387 C CA . VAL C 1 120 ? 54.468 39.291 47.755 1.00 24.01 96 VAL C CA 1
ATOM 2388 C C . VAL C 1 120 ? 54.523 38.102 46.801 1.00 24.01 96 VAL C C 1
ATOM 2389 O O . VAL C 1 120 ? 55.498 37.346 46.800 1.00 24.29 96 VAL C O 1
ATOM 2393 N N . SER C 1 121 ? 53.474 37.933 46.013 1.00 23.39 97 SER C N 1
ATOM 2394 C CA . SER C 1 121 ? 53.377 36.787 45.128 1.00 23.42 97 SER C CA 1
ATOM 2395 C C . SER C 1 121 ? 53.249 37.236 43.677 1.00 22.83 97 SER C C 1
ATOM 2396 O O . SER C 1 121 ? 52.426 38.077 43.349 1.00 22.87 97 SER C O 1
ATOM 2400 N N . VAL C 1 122 ? 54.063 36.672 42.799 1.00 22.83 98 VAL C N 1
ATOM 2401 C CA . VAL C 1 122 ? 53.912 36.953 41.373 1.00 22.17 98 VAL C CA 1
ATOM 2402 C C . VAL C 1 122 ? 53.650 35.653 40.595 1.00 22.55 98 VAL C C 1
ATOM 2403 O O . VAL C 1 122 ? 54.165 34.585 40.957 1.00 23.16 98 VAL C O 1
ATOM 2409 N N . SER C 1 123 ? 52.832 35.751 39.546 1.00 22.36 99 SER C N 1
ATOM 2410 C CA . SER C 1 123 ? 52.574 34.644 38.627 1.00 22.01 99 SER C CA 1
ATOM 2411 C C . SER C 1 123 ? 52.419 35.104 37.167 1.00 21.52 99 SER C C 1
ATOM 2412 O O . SER C 1 123 ? 52.048 36.248 36.894 1.00 21.08 99 SER C O 1
ATOM 2415 N N . GLY C 1 124 ? 52.718 34.201 36.237 1.00 20.96 100 GLY C N 1
ATOM 2416 C CA . GLY C 1 124 ? 52.575 34.480 34.825 1.00 20.18 100 GLY C CA 1
ATOM 2417 C C . GLY C 1 124 ? 52.709 33.212 34.028 1.00 19.64 100 GLY C C 1
ATOM 2418 O O . GLY C 1 124 ? 52.791 32.131 34.584 1.00 19.63 100 GLY C O 1
ATOM 2419 N N . THR C 1 125 ? 52.694 33.335 32.717 1.00 19.43 101 THR C N 1
ATOM 2420 C CA . THR C 1 125 ? 52.818 32.174 31.870 1.00 20.12 101 THR C CA 1
ATOM 2421 C C . THR C 1 125 ? 54.147 32.292 31.134 1.00 20.19 101 THR C C 1
ATOM 2422 O O . THR C 1 125 ? 54.368 33.258 30.418 1.00 19.89 101 THR C O 1
ATOM 2426 N N . ALA C 1 126 ? 55.032 31.324 31.332 1.00 20.18 102 ALA C N 1
ATOM 2427 C CA . ALA C 1 126 ? 56.304 31.323 30.613 1.00 21.24 102 ALA C CA 1
ATOM 2428 C C . ALA C 1 126 ? 56.074 30.944 29.135 1.00 21.93 102 ALA C C 1
ATOM 2429 O O . ALA C 1 126 ? 55.324 30.002 28.849 1.00 21.78 102 ALA C O 1
ATOM 2431 N N . VAL C 1 127 ? 56.706 31.690 28.222 1.00 22.16 103 VAL C N 1
ATOM 2432 C CA . VAL C 1 127 ? 56.515 31.492 26.776 1.00 23.90 103 VAL C CA 1
ATOM 2433 C C . VAL C 1 127 ? 57.792 31.685 25.955 1.00 24.94 103 VAL C C 1
ATOM 2434 O O . VAL C 1 127 ? 58.703 32.441 26.349 1.00 25.11 103 VAL C O 1
ATOM 2438 N N . LYS C 1 128 ? 57.840 30.997 24.819 1.00 26.26 104 LYS C N 1
ATOM 2439 C CA . LYS C 1 128 ? 58.877 31.206 23.815 1.00 27.91 104 LYS C CA 1
ATOM 2440 C C . LYS C 1 128 ? 58.286 32.101 22.769 1.00 28.08 104 LYS C C 1
ATOM 2441 O O . LYS C 1 128 ? 57.172 31.869 22.320 1.00 27.48 104 LYS C O 1
ATOM 2447 N N . THR C 1 129 ? 59.040 33.130 22.403 1.00 29.19 105 THR C N 1
ATOM 2448 C CA . THR C 1 129 ? 58.619 34.096 21.405 1.00 30.81 105 THR C CA 1
ATOM 2449 C C . THR C 1 129 ? 59.441 33.988 20.108 1.00 32.57 105 THR C C 1
ATOM 2450 O O . THR C 1 129 ? 60.600 33.544 20.109 1.00 32.61 105 THR C O 1
ATOM 2454 N N . ARG C 1 130 ? 58.817 34.390 19.007 1.00 34.15 106 ARG C N 1
ATOM 2455 C CA . ARG C 1 130 ? 59.544 34.633 17.763 1.00 35.86 106 ARG C CA 1
ATOM 2456 C C . ARG C 1 130 ? 59.051 35.936 17.155 1.00 35.70 106 ARG C C 1
ATOM 2457 O O . ARG C 1 130 ? 57.834 36.178 17.043 1.00 35.28 106 ARG C O 1
ATOM 2465 N N . ARG C 1 131 ? 60.023 36.781 16.821 1.00 36.01 107 ARG C N 1
ATOM 2466 C CA . ARG C 1 131 ? 59.794 38.077 16.200 1.00 36.36 107 ARG C CA 1
ATOM 2467 C C . ARG C 1 131 ? 59.016 37.935 14.888 1.00 36.21 107 ARG C C 1
ATOM 2468 O O . ARG C 1 131 ? 59.211 36.984 14.132 1.00 36.06 107 ARG C O 1
ATOM 2476 N N . ASN C 1 132 ? 58.118 38.872 14.628 1.00 36.56 108 ASN C N 1
ATOM 2477 C CA . ASN C 1 132 ? 57.352 38.851 13.382 1.00 36.93 108 ASN C CA 1
ATOM 2478 C C . ASN C 1 132 ? 58.213 39.142 12.120 1.00 36.90 108 ASN C C 1
ATOM 2479 O O . ASN C 1 132 ? 57.848 38.741 11.017 1.00 36.46 108 ASN C O 1
ATOM 2484 N N . ILE C 1 133 ? 59.347 39.826 12.301 1.00 37.47 109 ILE C N 1
ATOM 2485 C CA . ILE C 1 133 ? 60.337 40.046 11.235 1.00 38.26 109 ILE C CA 1
ATOM 2486 C C . ILE C 1 133 ? 61.633 39.251 11.497 1.00 38.75 109 ILE C C 1
ATOM 2487 O O . ILE C 1 133 ? 62.297 39.468 12.519 1.00 38.51 109 ILE C O 1
ATOM 2501 N N . GLN D 1 26 ? 49.206 57.905 28.797 1.00 40.23 2 GLN D N 1
ATOM 2502 C CA . GLN D 1 26 ? 47.938 57.340 29.285 1.00 36.64 2 GLN D CA 1
ATOM 2503 C C . GLN D 1 26 ? 48.070 56.058 30.123 1.00 33.25 2 GLN D C 1
ATOM 2504 O O . GLN D 1 26 ? 49.044 55.316 30.017 1.00 32.33 2 GLN D O 1
ATOM 2510 N N . PHE D 1 27 ? 47.075 55.841 30.969 1.00 29.21 3 PHE D N 1
ATOM 2511 C CA . PHE D 1 27 ? 47.010 54.684 31.831 1.00 26.89 3 PHE D CA 1
ATOM 2512 C C . PHE D 1 27 ? 45.773 53.894 31.455 1.00 25.15 3 PHE D C 1
ATOM 2513 O O . PHE D 1 27 ? 44.695 54.482 31.298 1.00 24.54 3 PHE D O 1
ATOM 2521 N N . SER D 1 28 ? 45.914 52.575 31.337 1.00 22.61 4 SER D N 1
ATOM 2522 C CA . SER D 1 28 ? 44.785 51.729 30.996 1.00 21.67 4 SER D CA 1
ATOM 2523 C C . SER D 1 28 ? 44.807 50.391 31.730 1.00 21.30 4 SER D C 1
ATOM 2524 O O . SER D 1 28 ? 45.878 49.828 31.947 1.00 21.23 4 SER D O 1
ATOM 2527 N N . THR D 1 29 ? 43.628 49.879 32.099 1.00 20.56 5 THR D N 1
ATOM 2528 C CA . THR D 1 29 ? 43.531 48.496 32.603 1.00 20.13 5 THR D CA 1
ATOM 2529 C C . THR D 1 29 ? 43.481 47.466 31.475 1.00 20.41 5 THR D C 1
ATOM 2530 O O . THR D 1 29 ? 43.604 46.255 31.721 1.00 21.71 5 THR D O 1
ATOM 2534 N N . THR D 1 30 ? 43.284 47.932 30.240 1.00 19.81 6 THR D N 1
ATOM 2535 C CA . THR D 1 30 ? 43.254 47.044 29.082 1.00 18.73 6 THR D CA 1
ATOM 2536 C C . THR D 1 30 ? 44.697 46.760 28.671 1.00 18.59 6 THR D C 1
ATOM 2537 O O . THR D 1 30 ? 45.556 47.591 28.904 1.00 18.07 6 THR D O 1
ATOM 2541 N N . PRO D 1 31 ? 44.957 45.576 28.110 1.00 18.49 7 PRO D N 1
ATOM 2542 C CA . PRO D 1 31 ? 46.309 45.191 27.679 1.00 19.22 7 PRO D CA 1
ATOM 2543 C C . PRO D 1 31 ? 46.826 45.839 26.374 1.00 19.73 7 PRO D C 1
ATOM 2544 O O . PRO D 1 31 ? 48.042 45.827 26.156 1.00 18.84 7 PRO D O 1
ATOM 2548 N N . THR D 1 32 ? 45.923 46.320 25.515 1.00 20.12 8 THR D N 1
ATOM 2549 C CA . THR D 1 32 ? 46.305 47.037 24.304 1.00 20.50 8 THR D CA 1
ATOM 2550 C C . THR D 1 32 ? 45.483 48.312 24.169 1.00 21.28 8 THR D C 1
ATOM 2551 O O . THR D 1 32 ? 44.506 48.519 24.876 1.00 21.90 8 THR D O 1
ATOM 2555 N N . LEU D 1 33 ? 45.881 49.168 23.242 1.00 22.44 9 LEU D N 1
ATOM 2556 C CA . LEU D 1 33 ? 45.166 50.407 22.992 1.00 23.74 9 LEU D CA 1
ATOM 2557 C C . LEU D 1 33 ? 44.759 50.396 21.522 1.00 24.70 9 LEU D C 1
ATOM 2558 O O . LEU D 1 33 ? 45.626 50.419 20.622 1.00 24.88 9 LEU D O 1
ATOM 2563 N N . GLU D 1 34 ? 43.457 50.316 21.270 1.00 25.51 10 GLU D N 1
ATOM 2564 C CA . GLU D 1 34 ? 42.942 50.383 19.899 1.00 26.81 10 GLU D CA 1
ATOM 2565 C C . GLU D 1 34 ? 43.322 51.716 19.245 1.00 26.81 10 GLU D C 1
ATOM 2566 O O . GLU D 1 34 ? 43.175 52.784 19.856 1.00 26.73 10 GLU D O 1
ATOM 2572 N N . GLY D 1 35 ? 43.842 51.639 18.025 1.00 27.05 11 GLY D N 1
ATOM 2573 C CA . GLY D 1 35 ? 44.286 52.824 17.305 1.00 27.99 11 GLY D CA 1
ATOM 2574 C C . GLY D 1 35 ? 45.777 53.054 17.431 1.00 28.80 11 GLY D C 1
ATOM 2575 O O . GLY D 1 35 ? 46.370 53.868 16.701 1.00 29.04 11 GLY D O 1
ATOM 2576 N N . LEU D 1 36 ? 46.399 52.337 18.363 1.00 28.84 12 LEU D N 1
ATOM 2577 C CA . LEU D 1 36 ? 47.846 52.381 18.482 1.00 28.87 12 LEU D CA 1
ATOM 2578 C C . LEU D 1 36 ? 48.426 50.980 18.388 1.00 28.64 12 LEU D C 1
ATOM 2579 O O . LEU D 1 36 ? 47.703 49.993 18.455 1.00 29.15 12 LEU D O 1
ATOM 2584 N N . THR D 1 37 ? 49.736 50.914 18.201 1.00 28.71 13 THR D N 1
ATOM 2585 C CA . THR D 1 37 ? 50.478 49.671 18.263 1.00 28.68 13 THR D CA 1
ATOM 2586 C C . THR D 1 37 ? 51.605 49.904 19.257 1.00 28.50 13 THR D C 1
ATOM 2587 O O . THR D 1 37 ? 52.277 50.953 19.239 1.00 29.03 13 THR D O 1
ATOM 2593 N N . ILE D 1 38 ? 51.793 48.934 20.136 1.00 27.64 14 ILE D N 1
ATOM 2594 C CA . ILE D 1 38 ? 52.893 48.953 21.071 1.00 27.38 14 ILE D CA 1
ATOM 2595 C C . ILE D 1 38 ? 54.137 48.543 20.293 1.00 27.59 14 ILE D C 1
ATOM 2596 O O . ILE D 1 38 ? 54.157 47.495 19.648 1.00 28.17 14 ILE D O 1
ATOM 2601 N N . VAL D 1 39 ? 55.163 49.390 20.347 1.00 27.54 15 VAL D N 1
ATOM 2602 C CA . VAL D 1 39 ? 56.374 49.150 19.588 1.00 27.44 15 VAL D CA 1
ATOM 2603 C C . VAL D 1 39 ? 57.494 48.678 20.494 1.00 27.61 15 VAL D C 1
ATOM 2604 O O . VAL D 1 39 ? 58.469 48.131 20.010 1.00 28.02 15 VAL D O 1
ATOM 2608 N N . GLU D 1 40 ? 57.335 48.869 21.803 1.00 27.91 16 GLU D N 1
ATOM 2609 C CA . GLU D 1 40 ? 58.246 48.289 22.788 1.00 28.45 16 GLU D CA 1
ATOM 2610 C C . GLU D 1 40 ? 57.577 48.059 24.141 1.00 27.85 16 GLU D C 1
ATOM 2611 O O . GLU D 1 40 ? 56.742 48.854 24.589 1.00 27.76 16 GLU D O 1
ATOM 2617 N N . TYR D 1 41 ? 57.969 46.954 24.765 1.00 27.16 17 TYR D N 1
ATOM 2618 C CA . TYR D 1 41 ? 57.552 46.564 26.099 1.00 26.74 17 TYR D CA 1
ATOM 2619 C C . TYR D 1 41 ? 58.712 46.811 27.021 1.00 26.98 17 TYR D C 1
ATOM 2620 O O . TYR D 1 41 ? 59.798 46.238 26.849 1.00 26.92 17 TYR D O 1
ATOM 2629 N N . CYS D 1 42 ? 58.498 47.680 27.996 1.00 26.98 18 CYS D N 1
ATOM 2630 C CA . CYS D 1 42 ? 59.611 48.139 28.810 1.00 26.98 18 CYS D CA 1
ATOM 2631 C C . CYS D 1 42 ? 59.562 47.638 30.251 1.00 27.32 18 CYS D C 1
ATOM 2632 O O . CYS D 1 42 ? 60.238 48.183 31.114 1.00 28.72 18 CYS D O 1
ATOM 2636 N N . GLY D 1 43 ? 58.770 46.597 30.515 1.00 26.40 19 GLY D N 1
ATOM 2637 C CA . GLY D 1 43 ? 58.720 46.004 31.838 1.00 25.00 19 GLY D CA 1
ATOM 2638 C C . GLY D 1 43 ? 57.555 46.383 32.733 1.00 24.13 19 GLY D C 1
ATOM 2639 O O . GLY D 1 43 ? 56.803 47.308 32.476 1.00 23.34 19 GLY D O 1
ATOM 2640 N N . VAL D 1 44 ? 57.439 45.634 33.817 1.00 24.43 20 VAL D N 1
ATOM 2641 C CA . VAL D 1 44 ? 56.412 45.820 34.838 1.00 24.46 20 VAL D CA 1
ATOM 2642 C C . VAL D 1 44 ? 56.803 46.933 35.817 1.00 23.71 20 VAL D C 1
ATOM 2643 O O . VAL D 1 44 ? 57.916 46.967 36.315 1.00 23.91 20 VAL D O 1
ATOM 2647 N N . VAL D 1 45 ? 55.901 47.883 35.999 1.00 22.91 21 VAL D N 1
ATOM 2648 C CA . VAL D 1 45 ? 56.108 49.044 36.855 1.00 22.76 21 VAL D CA 1
ATOM 2649 C C . VAL D 1 45 ? 55.044 49.066 37.962 1.00 23.15 21 VAL D C 1
ATOM 2650 O O . VAL D 1 45 ? 53.999 48.418 37.854 1.00 22.28 21 VAL D O 1
ATOM 2654 N N . THR D 1 46 ? 55.305 49.831 39.009 1.00 23.52 22 THR D N 1
ATOM 2655 C CA . THR D 1 46 ? 54.549 49.708 40.252 1.00 25.35 22 THR D CA 1
ATOM 2656 C C . THR D 1 46 ? 54.437 51.069 40.906 1.00 24.88 22 THR D C 1
ATOM 2657 O O . THR D 1 46 ? 55.312 51.903 40.742 1.00 25.32 22 THR D O 1
ATOM 2661 N N . GLY D 1 47 ? 53.328 51.300 41.598 1.00 24.61 23 GLY D N 1
ATOM 2662 C CA . GLY D 1 47 ? 53.207 52.418 42.516 1.00 24.27 23 GLY D CA 1
ATOM 2663 C C . GLY D 1 47 ? 52.404 51.978 43.736 1.00 24.38 23 GLY D C 1
ATOM 2664 O O . GLY D 1 47 ? 51.646 51.007 43.680 1.00 23.97 23 GLY D O 1
ATOM 2665 N N . GLU D 1 48 ? 52.592 52.670 44.858 1.00 24.55 24 GLU D N 1
ATOM 2666 C CA . GLU D 1 48 ? 51.812 52.383 46.060 1.00 23.95 24 GLU D CA 1
ATOM 2667 C C . GLU D 1 48 ? 51.877 53.465 47.120 1.00 23.27 24 GLU D C 1
ATOM 2668 O O . GLU D 1 48 ? 52.744 54.356 47.089 1.00 23.02 24 GLU D O 1
ATOM 2674 N N . ALA D 1 49 ? 50.914 53.392 48.034 1.00 22.11 25 ALA D N 1
ATOM 2675 C CA . ALA D 1 49 ? 50.792 54.321 49.129 1.00 21.71 25 ALA D CA 1
ATOM 2676 C C . ALA D 1 49 ? 50.179 53.506 50.255 1.00 21.73 25 ALA D C 1
ATOM 2677 O O . ALA D 1 49 ? 49.472 52.529 49.998 1.00 21.84 25 ALA D O 1
ATOM 2679 N N . ILE D 1 50 ? 50.454 53.910 51.492 1.00 21.33 26 ILE D N 1
ATOM 2680 C CA . ILE D 1 50 ? 49.899 53.246 52.654 1.00 21.98 26 ILE D CA 1
ATOM 2681 C C . ILE D 1 50 ? 49.166 54.298 53.489 1.00 22.29 26 ILE D C 1
ATOM 2682 O O . ILE D 1 50 ? 49.726 55.356 53.786 1.00 23.01 26 ILE D O 1
ATOM 2687 N N . LEU D 1 51 ? 47.905 54.040 53.825 1.00 22.65 27 LEU D N 1
ATOM 2688 C CA . LEU D 1 51 ? 47.175 54.925 54.754 1.00 23.55 27 LEU D CA 1
ATOM 2689 C C . LEU D 1 51 ? 47.444 54.441 56.164 1.00 22.87 27 LEU D C 1
ATOM 2690 O O . LEU D 1 51 ? 47.256 53.263 56.453 1.00 23.28 27 LEU D O 1
ATOM 2695 N N . GLY D 1 52 ? 47.907 55.342 57.021 1.00 23.09 28 GLY D N 1
ATOM 2696 C CA . GLY D 1 52 ? 48.271 54.994 58.388 1.00 23.01 28 GLY D CA 1
ATOM 2697 C C . GLY D 1 52 ? 47.048 54.770 59.274 1.00 22.92 28 GLY D C 1
ATOM 2698 O O . GLY D 1 52 ? 45.958 55.241 58.945 1.00 22.57 28 GLY D O 1
ATOM 2699 N N . ALA D 1 53 ? 47.230 54.037 60.377 1.00 22.27 29 ALA D N 1
ATOM 2700 C CA . ALA D 1 53 ? 46.146 53.746 61.319 1.00 22.63 29 ALA D CA 1
ATOM 2701 C C . ALA D 1 53 ? 45.367 54.998 61.740 1.00 22.66 29 ALA D C 1
ATOM 2702 O O . ALA D 1 53 ? 44.155 54.957 61.893 1.00 22.90 29 ALA D O 1
ATOM 2704 N N . ASN D 1 54 ? 46.081 56.106 61.911 1.00 23.05 30 ASN D N 1
ATOM 2705 C CA . ASN D 1 54 ? 45.466 57.372 62.304 1.00 22.93 30 ASN D CA 1
ATOM 2706 C C . ASN D 1 54 ? 44.421 57.832 61.307 1.00 22.72 30 ASN D C 1
ATOM 2707 O O . ASN D 1 54 ? 43.367 58.309 61.720 1.00 22.87 30 ASN D O 1
ATOM 2712 N N . ILE D 1 55 ? 44.700 57.681 60.012 1.00 22.41 31 ILE D N 1
ATOM 2713 C CA . ILE D 1 55 ? 43.735 58.044 58.966 1.00 22.63 31 ILE D CA 1
ATOM 2714 C C . ILE D 1 55 ? 42.512 57.125 58.992 1.00 22.73 31 ILE D C 1
ATOM 2715 O O . ILE D 1 55 ? 41.371 57.561 58.839 1.00 22.67 31 ILE D O 1
ATOM 2720 N N . PHE D 1 56 ? 42.762 55.854 59.230 1.00 23.21 32 PHE D N 1
ATOM 2721 C CA . PHE D 1 56 ? 41.698 54.888 59.398 1.00 23.75 32 PHE D CA 1
ATOM 2722 C C . PHE D 1 56 ? 40.779 55.199 60.581 1.00 24.17 32 PHE D C 1
ATOM 2723 O O . PHE D 1 56 ? 39.535 55.147 60.432 1.00 24.78 32 PHE D O 1
ATOM 2731 N N . ARG D 1 57 ? 41.366 55.537 61.733 1.00 23.91 33 ARG D N 1
ATOM 2732 C CA . ARG D 1 57 ? 40.561 55.872 62.927 1.00 23.91 33 ARG D CA 1
ATOM 2733 C C . ARG D 1 57 ? 39.764 57.122 62.678 1.00 24.08 33 ARG D C 1
ATOM 2734 O O . ARG D 1 57 ? 38.607 57.233 63.109 1.00 23.73 33 ARG D O 1
ATOM 2742 N N . ASP D 1 58 ? 40.391 58.081 62.002 1.00 24.78 34 ASP D N 1
ATOM 2743 C CA . ASP D 1 58 ? 39.772 59.398 61.873 1.00 26.06 34 ASP D CA 1
ATOM 2744 C C . ASP D 1 58 ? 38.625 59.425 60.856 1.00 25.89 34 ASP D C 1
ATOM 2745 O O . ASP D 1 58 ? 37.614 60.067 61.122 1.00 26.36 34 ASP D O 1
ATOM 2750 N N . PHE D 1 59 ? 38.765 58.709 59.732 1.00 25.60 35 PHE D N 1
ATOM 2751 C CA . PHE D 1 59 ? 37.812 58.815 58.600 1.00 25.53 35 PHE D CA 1
ATOM 2752 C C . PHE D 1 59 ? 37.045 57.530 58.256 1.00 25.47 35 PHE D C 1
ATOM 2753 O O . PHE D 1 59 ? 36.015 57.585 57.594 1.00 26.39 35 PHE D O 1
ATOM 2761 N N . PHE D 1 60 ? 37.539 56.378 58.696 1.00 25.20 36 PHE D N 1
ATOM 2762 C CA . PHE D 1 60 ? 36.959 55.102 58.292 1.00 24.61 36 PHE D CA 1
ATOM 2763 C C . PHE D 1 60 ? 36.237 54.404 59.438 1.00 25.47 36 PHE D C 1
ATOM 2764 O O . PHE D 1 60 ? 35.179 53.799 59.241 1.00 25.75 36 PHE D O 1
ATOM 2772 N N . ALA D 1 61 ? 36.824 54.451 60.632 1.00 25.74 37 ALA D N 1
ATOM 2773 C CA . ALA D 1 61 ? 36.320 53.654 61.751 1.00 26.75 37 ALA D CA 1
ATOM 2774 C C . ALA D 1 61 ? 34.846 53.918 62.092 1.00 26.82 37 ALA D C 1
ATOM 2775 O O . ALA D 1 61 ? 34.118 53.006 62.444 1.00 26.78 37 ALA D O 1
ATOM 2777 N N . GLY D 1 62 ? 34.395 55.158 61.979 1.00 27.46 38 GLY D N 1
ATOM 2778 C CA . GLY D 1 62 ? 33.042 55.461 62.434 1.00 28.43 38 GLY D CA 1
ATOM 2779 C C . GLY D 1 62 ? 31.896 55.198 61.464 1.00 28.80 38 GLY D C 1
ATOM 2780 O O . GLY D 1 62 ? 30.756 55.583 61.732 1.00 28.52 38 GLY D O 1
ATOM 2781 N N . ILE D 1 63 ? 32.187 54.552 60.333 1.00 29.31 39 ILE D N 1
ATOM 2782 C CA . ILE D 1 63 ? 31.199 54.483 59.266 1.00 29.18 39 ILE D CA 1
ATOM 2783 C C . ILE D 1 63 ? 29.950 53.705 59.675 1.00 29.61 39 ILE D C 1
ATOM 2784 O O . ILE D 1 63 ? 30.036 52.582 60.180 1.00 29.58 39 ILE D O 1
ATOM 2789 N N . ARG D 1 64 ? 28.801 54.349 59.481 1.00 29.78 40 ARG D N 1
ATOM 2790 C CA . ARG D 1 64 ? 27.503 53.745 59.717 1.00 30.57 40 ARG D CA 1
ATOM 2791 C C . ARG D 1 64 ? 26.841 53.417 58.376 1.00 29.33 40 ARG D C 1
ATOM 2792 O O . ARG D 1 64 ? 27.014 54.156 57.410 1.00 29.16 40 ARG D O 1
ATOM 2800 N N . ASP D 1 65 ? 26.098 52.315 58.321 1.00 28.49 41 ASP D N 1
ATOM 2801 C CA . ASP D 1 65 ? 25.343 51.919 57.125 1.00 28.25 41 ASP D CA 1
ATOM 2802 C C . ASP D 1 65 ? 26.251 51.753 55.885 1.00 27.44 41 ASP D C 1
ATOM 2803 O O . ASP D 1 65 ? 27.394 51.334 56.023 1.00 26.93 41 ASP D O 1
ATOM 2808 N N . ILE D 1 66 ? 25.750 52.054 54.686 1.00 26.47 42 ILE D N 1
ATOM 2809 C CA . ILE D 1 66 ? 26.574 51.942 53.488 1.00 26.36 42 ILE D CA 1
ATOM 2810 C C . ILE D 1 66 ? 26.881 53.337 53.015 1.00 27.05 42 ILE D C 1
ATOM 2811 O O . ILE D 1 66 ? 25.966 54.136 52.795 1.00 26.91 42 ILE D O 1
ATOM 2816 N N . VAL D 1 67 ? 28.168 53.646 52.886 1.00 27.38 43 VAL D N 1
ATOM 2817 C CA . VAL D 1 67 ? 28.582 55.002 52.521 1.00 28.04 43 VAL D CA 1
ATOM 2818 C C . VAL D 1 67 ? 29.478 54.998 51.281 1.00 28.76 43 VAL D C 1
ATOM 2819 O O . VAL D 1 67 ? 30.502 54.343 51.257 1.00 28.75 43 VAL D O 1
ATOM 2823 N N . GLY D 1 68 ? 29.068 55.734 50.255 1.00 29.88 44 GLY D N 1
ATOM 2824 C CA . GLY D 1 68 ? 29.796 55.813 49.002 1.00 30.74 44 GLY D CA 1
ATOM 2825 C C . GLY D 1 68 ? 30.730 56.996 49.020 1.00 31.49 44 GLY D C 1
ATOM 2826 O O . GLY D 1 68 ? 30.639 57.838 49.914 1.00 31.63 44 GLY D O 1
ATOM 2827 N N . GLY D 1 69 ? 31.637 57.047 48.046 1.00 32.44 45 GLY D N 1
ATOM 2828 C CA . GLY D 1 69 ? 32.607 58.128 47.919 1.00 33.92 45 GLY D CA 1
ATOM 2829 C C . GLY D 1 69 ? 32.024 59.535 48.022 1.00 35.07 45 GLY D C 1
ATOM 2830 O O . GLY D 1 69 ? 32.502 60.361 48.796 1.00 35.33 45 GLY D O 1
ATOM 2831 N N . ARG D 1 70 ? 30.971 59.789 47.250 1.00 35.92 46 ARG D N 1
ATOM 2832 C CA . ARG D 1 70 ? 30.323 61.098 47.190 1.00 37.01 46 ARG D CA 1
ATOM 2833 C C . ARG D 1 70 ? 30.051 61.677 48.598 1.00 36.56 46 ARG D C 1
ATOM 2834 O O . ARG D 1 70 ? 30.499 62.781 48.915 1.00 37.00 46 ARG D O 1
ATOM 2842 N N . SER D 1 71 ? 29.380 60.913 49.460 1.00 35.54 47 SER D N 1
ATOM 2843 C CA . SER D 1 71 ? 29.029 61.408 50.801 1.00 34.74 47 SER D CA 1
ATOM 2844 C C . SER D 1 71 ? 30.142 61.421 51.877 1.00 33.75 47 SER D C 1
ATOM 2845 O O . SER D 1 71 ? 30.161 62.314 52.737 1.00 33.64 47 SER D O 1
ATOM 2848 N N . GLY D 1 72 ? 31.056 60.447 51.823 1.00 32.48 48 GLY D N 1
ATOM 2849 C CA . GLY D 1 72 ? 31.890 60.094 52.970 1.00 30.21 48 GLY D CA 1
ATOM 2850 C C . GLY D 1 72 ? 33.184 60.861 53.183 1.00 28.81 48 GLY D C 1
ATOM 2851 O O . GLY D 1 72 ? 33.815 61.315 52.238 1.00 28.81 48 GLY D O 1
ATOM 2852 N N . ALA D 1 73 ? 33.581 60.986 54.449 1.00 27.41 49 ALA D N 1
ATOM 2853 C CA . ALA D 1 73 ? 34.866 61.580 54.830 1.00 25.99 49 ALA D CA 1
ATOM 2854 C C . ALA D 1 73 ? 36.112 60.798 54.349 1.00 25.30 49 ALA D C 1
ATOM 2855 O O . ALA D 1 73 ? 37.190 61.383 54.165 1.00 24.43 49 ALA D O 1
ATOM 2857 N N . TYR D 1 74 ? 35.956 59.482 54.152 1.00 23.50 50 TYR D N 1
ATOM 2858 C CA . TYR D 1 74 ? 37.060 58.622 53.711 1.00 22.25 50 TYR D CA 1
ATOM 2859 C C . TYR D 1 74 ? 37.536 58.781 52.253 1.00 21.73 50 TYR D C 1
ATOM 2860 O O . TYR D 1 74 ? 38.697 58.497 51.957 1.00 21.08 50 TYR D O 1
ATOM 2869 N N . GLU D 1 75 ? 36.645 59.177 51.349 1.00 21.63 51 GLU D N 1
ATOM 2870 C CA . GLU D 1 75 ? 36.964 59.158 49.915 1.00 22.98 51 GLU D CA 1
ATOM 2871 C C . GLU D 1 75 ? 38.154 60.047 49.533 1.00 22.92 51 GLU D C 1
ATOM 2872 O O . GLU D 1 75 ? 38.932 59.720 48.647 1.00 23.38 51 GLU D O 1
ATOM 2878 N N . LYS D 1 76 ? 38.266 61.190 50.185 1.00 23.35 52 LYS D N 1
ATOM 2879 C CA . LYS D 1 76 ? 39.374 62.100 49.934 1.00 24.29 52 LYS D CA 1
ATOM 2880 C C . LYS D 1 76 ? 40.727 61.451 50.298 1.00 23.82 52 LYS D C 1
ATOM 2881 O O . LYS D 1 76 ? 41.729 61.702 49.626 1.00 23.02 52 LYS D O 1
ATOM 2887 N N . GLU D 1 77 ? 40.731 60.582 51.317 1.00 23.55 53 GLU D N 1
ATOM 2888 C CA . GLU D 1 77 ? 41.936 59.819 51.704 1.00 23.49 53 GLU D CA 1
ATOM 2889 C C . GLU D 1 77 ? 42.307 58.754 50.696 1.00 23.74 53 GLU D C 1
ATOM 2890 O O . GLU D 1 77 ? 43.462 58.684 50.249 1.00 23.60 53 GLU D O 1
ATOM 2896 N N . LEU D 1 78 ? 41.331 57.923 50.320 1.00 23.59 54 LEU D N 1
ATOM 2897 C CA . LEU D 1 78 ? 41.572 56.900 49.304 1.00 23.41 54 LEU D CA 1
ATOM 2898 C C . LEU D 1 78 ? 42.107 57.552 48.037 1.00 23.84 54 LEU D C 1
ATOM 2899 O O . LEU D 1 78 ? 43.108 57.097 47.470 1.00 23.73 54 LEU D O 1
ATOM 2904 N N . ARG D 1 79 ? 41.424 58.612 47.595 1.00 24.08 55 ARG D N 1
ATOM 2905 C CA . ARG D 1 79 ? 41.799 59.336 46.373 1.00 24.84 55 ARG D CA 1
ATOM 2906 C C . ARG D 1 79 ? 43.234 59.855 46.419 1.00 24.14 55 ARG D C 1
ATOM 2907 O O . ARG D 1 79 ? 43.950 59.739 45.439 1.00 23.80 55 ARG D O 1
ATOM 2915 N N . LYS D 1 80 ? 43.636 60.433 47.553 1.00 23.73 56 LYS D N 1
ATOM 2916 C CA . LYS D 1 80 ? 45.017 60.870 47.746 1.00 24.28 56 LYS D CA 1
ATOM 2917 C C . LYS D 1 80 ? 45.993 59.689 47.625 1.00 23.78 56 LYS D C 1
ATOM 2918 O O . LYS D 1 80 ? 47.044 59.795 46.981 1.00 23.39 56 LYS D O 1
ATOM 2924 N N . ALA D 1 81 ? 45.620 58.561 48.230 1.00 23.60 57 ALA D N 1
ATOM 2925 C CA . ALA D 1 81 ? 46.428 57.354 48.184 1.00 23.44 57 ALA D CA 1
ATOM 2926 C C . ALA D 1 81 ? 46.536 56.829 46.732 1.00 23.82 57 ALA D C 1
ATOM 2927 O O . ALA D 1 81 ? 47.617 56.481 46.267 1.00 23.14 57 ALA D O 1
ATOM 2929 N N . ARG D 1 82 ? 45.416 56.789 46.014 1.00 24.33 58 ARG D N 1
ATOM 2930 C CA . ARG D 1 82 ? 45.457 56.455 44.594 1.00 25.17 58 ARG D CA 1
ATOM 2931 C C . ARG D 1 82 ? 46.318 57.444 43.819 1.00 25.26 58 ARG D C 1
ATOM 2932 O O . ARG D 1 82 ? 47.204 57.025 43.085 1.00 25.17 58 ARG D O 1
ATOM 2940 N N . GLU D 1 83 ? 46.075 58.746 43.995 1.00 25.70 59 GLU D N 1
ATOM 2941 C CA . GLU D 1 83 ? 46.784 59.780 43.223 1.00 26.80 59 GLU D CA 1
ATOM 2942 C C . GLU D 1 83 ? 48.312 59.650 43.359 1.00 26.39 59 GLU D C 1
ATOM 2943 O O . GLU D 1 83 ? 49.041 59.808 42.382 1.00 26.46 59 GLU D O 1
ATOM 2949 N N . ILE D 1 84 ? 48.769 59.340 44.572 1.00 26.17 60 ILE D N 1
ATOM 2950 C CA . ILE D 1 84 ? 50.174 59.092 44.875 1.00 25.87 60 ILE D CA 1
ATOM 2951 C C . ILE D 1 84 ? 50.691 57.787 44.293 1.00 25.72 60 ILE D C 1
ATOM 2952 O O . ILE D 1 84 ? 51.825 57.733 43.795 1.00 26.50 60 ILE D O 1
ATOM 2957 N N . ALA D 1 85 ? 49.892 56.730 44.369 1.00 24.39 61 ALA D N 1
ATOM 2958 C CA . ALA D 1 85 ? 50.307 55.466 43.776 1.00 23.96 61 ALA D CA 1
ATOM 2959 C C . ALA D 1 85 ? 50.543 55.616 42.256 1.00 23.81 61 ALA D C 1
ATOM 2960 O O . ALA D 1 85 ? 51.561 55.148 41.716 1.00 22.94 61 ALA D O 1
ATOM 2962 N N . PHE D 1 86 ? 49.604 56.290 41.595 1.00 23.50 62 PHE D N 1
ATOM 2963 C CA . PHE D 1 86 ? 49.658 56.532 40.151 1.00 24.46 62 PHE D CA 1
ATOM 2964 C C . PHE D 1 86 ? 50.822 57.417 39.714 1.00 24.36 62 PHE D C 1
ATOM 2965 O O . PHE D 1 86 ? 51.466 57.126 38.704 1.00 24.55 62 PHE D O 1
ATOM 2973 N N . GLU D 1 87 ? 51.103 58.483 40.465 1.00 25.18 63 GLU D N 1
ATOM 2974 C CA . GLU D 1 87 ? 52.276 59.319 40.157 1.00 25.82 63 GLU D CA 1
ATOM 2975 C C . GLU D 1 87 ? 53.575 58.519 40.218 1.00 25.43 63 GLU D C 1
ATOM 2976 O O . GLU D 1 87 ? 54.426 58.687 39.367 1.00 25.15 63 GLU D O 1
ATOM 2986 N N . GLU D 1 88 ? 53.718 57.629 41.205 1.00 25.60 64 GLU D N 1
ATOM 2987 C CA . GLU D 1 88 ? 54.896 56.758 41.289 1.00 25.82 64 GLU D CA 1
ATOM 2988 C C . GLU D 1 88 ? 54.925 55.790 40.118 1.00 25.35 64 GLU D C 1
ATOM 2989 O O . GLU D 1 88 ? 55.985 55.479 39.559 1.00 24.78 64 GLU D O 1
ATOM 2995 N N . LEU D 1 89 ? 53.742 55.330 39.732 1.00 24.74 65 LEU D N 1
ATOM 2996 C CA . LEU D 1 89 ? 53.644 54.410 38.620 1.00 25.25 65 LEU D CA 1
ATOM 2997 C C . LEU D 1 89 ? 54.140 55.129 37.347 1.00 25.08 65 LEU D C 1
ATOM 2998 O O . LEU D 1 89 ? 55.000 54.601 36.624 1.00 24.84 65 LEU D O 1
ATOM 3003 N N . GLY D 1 90 ? 53.620 56.340 37.129 1.00 24.65 66 GLY D N 1
ATOM 3004 C CA . GLY D 1 90 ? 53.919 57.159 35.967 1.00 25.43 66 GLY D CA 1
ATOM 3005 C C . GLY D 1 90 ? 55.375 57.588 35.865 1.00 26.05 66 GLY D C 1
ATOM 3006 O O . GLY D 1 90 ? 56.031 57.474 34.810 1.00 25.65 66 GLY D O 1
ATOM 3007 N N . SER D 1 91 ? 55.892 58.069 36.978 1.00 26.23 67 SER D N 1
ATOM 3008 C CA . SER D 1 91 ? 57.304 58.408 37.057 1.00 27.69 67 SER D CA 1
ATOM 3009 C C . SER D 1 91 ? 58.258 57.217 36.762 1.00 28.01 67 SER D C 1
ATOM 3010 O O . SER D 1 91 ? 59.277 57.405 36.095 1.00 28.27 67 SER D O 1
ATOM 3013 N N . GLN D 1 92 ? 57.923 56.004 37.234 1.00 29.08 68 GLN D N 1
ATOM 3014 C CA . GLN D 1 92 ? 58.689 54.781 36.911 1.00 29.93 68 GLN D CA 1
ATOM 3015 C C . GLN D 1 92 ? 58.628 54.469 35.403 1.00 30.21 68 GLN D C 1
ATOM 3016 O O . GLN D 1 92 ? 59.625 54.091 34.791 1.00 29.32 68 GLN D O 1
ATOM 3022 N N . ALA D 1 93 ? 57.439 54.625 34.815 1.00 30.53 69 ALA D N 1
ATOM 3023 C CA . ALA D 1 93 ? 57.277 54.503 33.375 1.00 30.60 69 ALA D CA 1
ATOM 3024 C C . ALA D 1 93 ? 58.034 55.602 32.613 1.00 30.40 69 ALA D C 1
ATOM 3025 O O . ALA D 1 93 ? 58.612 55.334 31.570 1.00 29.91 69 ALA D O 1
ATOM 3027 N N . ARG D 1 94 ? 58.012 56.827 33.132 1.00 31.14 70 ARG D N 1
ATOM 3028 C CA . ARG D 1 94 ? 58.735 57.950 32.523 1.00 32.04 70 ARG D CA 1
ATOM 3029 C C . ARG D 1 94 ? 60.234 57.652 32.424 1.00 31.53 70 ARG D C 1
ATOM 3030 O O . ARG D 1 94 ? 60.811 57.762 31.358 1.00 31.36 70 ARG D O 1
ATOM 3038 N N . ALA D 1 95 ? 60.823 57.232 33.546 1.00 31.64 71 ALA D N 1
ATOM 3039 C CA . ALA D 1 95 ? 62.222 56.818 33.658 1.00 31.25 71 ALA D CA 1
ATOM 3040 C C . ALA D 1 95 ? 62.637 55.736 32.667 1.00 31.61 71 ALA D C 1
ATOM 3041 O O . ALA D 1 95 ? 63.805 55.654 32.296 1.00 31.92 71 ALA D O 1
ATOM 3043 N N . LEU D 1 96 ? 61.702 54.892 32.241 1.00 31.56 72 LEU D N 1
ATOM 3044 C CA . LEU D 1 96 ? 62.026 53.881 31.230 1.00 31.70 72 LEU D CA 1
ATOM 3045 C C . LEU D 1 96 ? 61.812 54.379 29.793 1.00 31.59 72 LEU D C 1
ATOM 3046 O O . LEU D 1 96 ? 62.025 53.629 28.833 1.00 31.68 72 LEU D O 1
ATOM 3051 N N . GLY D 1 97 ? 61.401 55.633 29.648 1.00 31.26 73 GLY D N 1
ATOM 3052 C CA . GLY D 1 97 ? 61.113 56.187 28.334 1.00 31.24 73 GLY D CA 1
ATOM 3053 C C . GLY D 1 97 ? 59.792 55.737 27.727 1.00 31.44 73 GLY D C 1
ATOM 3054 O O . GLY D 1 97 ? 59.531 55.993 26.552 1.00 31.88 73 GLY D O 1
ATOM 3055 N N . ALA D 1 98 ? 58.966 55.058 28.524 1.00 31.09 74 ALA D N 1
ATOM 3056 C CA . ALA D 1 98 ? 57.628 54.652 28.116 1.00 30.72 74 ALA D CA 1
ATOM 3057 C C . ALA D 1 98 ? 56.711 55.854 28.042 1.00 30.45 74 ALA D C 1
ATOM 3058 O O . ALA D 1 98 ? 56.909 56.840 28.746 1.00 30.74 74 ALA D O 1
ATOM 3060 N N . ASP D 1 99 ? 55.689 55.758 27.205 1.00 29.90 75 ASP D N 1
ATOM 3061 C CA . ASP D 1 99 ? 54.666 56.795 27.128 1.00 29.44 75 ASP D CA 1
ATOM 3062 C C . ASP D 1 99 ? 53.250 56.286 27.498 1.00 28.28 75 ASP D C 1
ATOM 3063 O O . ASP D 1 99 ? 52.297 57.055 27.447 1.00 28.43 75 ASP D O 1
ATOM 3068 N N . ALA D 1 100 ? 53.121 55.001 27.852 1.00 26.42 76 ALA D N 1
ATOM 3069 C CA . ALA D 1 100 ? 51.872 54.438 28.383 1.00 24.84 76 ALA D CA 1
ATOM 3070 C C . ALA D 1 100 ? 52.113 53.332 29.450 1.00 23.95 76 ALA D C 1
ATOM 3071 O O . ALA D 1 100 ? 53.193 52.739 29.530 1.00 24.89 76 ALA D O 1
ATOM 3073 N N . VAL D 1 101 ? 51.120 53.066 30.284 1.00 22.33 77 VAL D N 1
ATOM 3074 C CA . VAL D 1 101 ? 51.144 51.885 31.157 1.00 20.25 77 VAL D CA 1
ATOM 3075 C C . VAL D 1 101 ? 49.823 51.179 30.921 1.00 20.06 77 VAL D C 1
ATOM 3076 O O . VAL D 1 101 ? 48.737 51.763 31.139 1.00 20.55 77 VAL D O 1
ATOM 3080 N N . VAL D 1 102 ? 49.919 49.944 30.447 1.00 18.49 78 VAL D N 1
ATOM 3081 C CA . VAL D 1 102 ? 48.753 49.161 30.074 1.00 18.54 78 VAL D CA 1
ATOM 3082 C C . VAL D 1 102 ? 48.661 47.953 30.996 1.00 18.30 78 VAL D C 1
ATOM 3083 O O . VAL D 1 102 ? 49.580 47.683 31.757 1.00 17.21 78 VAL D O 1
ATOM 3087 N N . GLY D 1 103 ? 47.568 47.215 30.902 1.00 18.40 79 GLY D N 1
ATOM 3088 C CA . GLY D 1 103 ? 47.387 46.045 31.740 1.00 19.61 79 GLY D CA 1
ATOM 3089 C C . GLY D 1 103 ? 47.459 46.410 33.219 1.00 19.89 79 GLY D C 1
ATOM 3090 O O . GLY D 1 103 ? 48.020 45.664 34.012 1.00 19.96 79 GLY D O 1
ATOM 3091 N N . ILE D 1 104 ? 46.909 47.565 33.575 1.00 20.28 80 ILE D N 1
ATOM 3092 C CA . ILE D 1 104 ? 46.933 48.033 34.948 1.00 21.64 80 ILE D CA 1
ATOM 3093 C C . ILE D 1 104 ? 45.965 47.320 35.888 1.00 22.64 80 ILE D C 1
ATOM 3094 O O . ILE D 1 104 ? 44.788 47.114 35.565 1.00 22.74 80 ILE D O 1
ATOM 3099 N N . ASP D 1 105 ? 46.484 46.979 37.060 1.00 23.55 81 ASP D N 1
ATOM 3100 C CA . ASP D 1 105 ? 45.696 46.480 38.162 1.00 25.13 81 ASP D CA 1
ATOM 3101 C C . ASP D 1 105 ? 45.925 47.324 39.414 1.00 25.45 81 ASP D C 1
ATOM 3102 O O . ASP D 1 105 ? 47.057 47.747 39.707 1.00 25.04 81 ASP D O 1
ATOM 3107 N N . ILE D 1 106 ? 44.838 47.583 40.137 1.00 26.17 82 ILE D N 1
ATOM 3108 C CA . ILE D 1 106 ? 44.868 48.291 41.420 1.00 27.10 82 ILE D CA 1
ATOM 3109 C C . ILE D 1 106 ? 44.355 47.353 42.511 1.00 27.69 82 ILE D C 1
ATOM 3110 O O . ILE D 1 106 ? 43.267 46.794 42.392 1.00 27.37 82 ILE D O 1
ATOM 3115 N N . ASP D 1 107 ? 45.132 47.205 43.579 1.00 28.58 83 ASP D N 1
ATOM 3116 C CA . ASP D 1 107 ? 44.739 46.365 44.695 1.00 29.75 83 ASP D CA 1
ATOM 3117 C C . ASP D 1 107 ? 44.726 47.144 45.994 1.00 29.35 83 ASP D C 1
ATOM 3118 O O . ASP D 1 107 ? 45.549 48.036 46.208 1.00 28.49 83 ASP D O 1
ATOM 3123 N N . TYR D 1 108 ? 43.795 46.767 46.864 1.00 29.34 84 TYR D N 1
ATOM 3124 C CA . TYR D 1 108 ? 43.735 47.290 48.206 1.00 29.91 84 TYR D CA 1
ATOM 3125 C C . TYR D 1 108 ? 43.972 46.129 49.163 1.00 30.70 84 TYR D C 1
ATOM 3126 O O . TYR D 1 108 ? 43.293 45.112 49.096 1.00 31.36 84 TYR D O 1
ATOM 3135 N N . GLU D 1 109 ? 44.942 46.279 50.049 1.00 31.30 85 GLU D N 1
ATOM 3136 C CA . GLU D 1 109 ? 45.205 45.267 51.056 1.00 32.28 85 GLU D CA 1
ATOM 3137 C C . GLU D 1 109 ? 45.295 45.908 52.448 1.00 32.15 85 GLU D C 1
ATOM 3138 O O . GLU D 1 109 ? 45.910 46.960 52.625 1.00 32.18 85 GLU D O 1
ATOM 3144 N N . THR D 1 110 ? 44.643 45.281 53.417 1.00 32.54 86 THR D N 1
ATOM 3145 C CA . THR D 1 110 ? 44.695 45.696 54.812 1.00 33.62 86 THR D CA 1
ATOM 3146 C C . THR D 1 110 ? 45.944 45.092 55.427 1.00 34.12 86 THR D C 1
ATOM 3147 O O . THR D 1 110 ? 46.197 43.898 55.265 1.00 34.39 86 THR D O 1
ATOM 3151 N N . VAL D 1 111 ? 46.724 45.912 56.121 1.00 34.70 87 VAL D N 1
ATOM 3152 C CA . VAL D 1 111 ? 47.939 45.451 56.784 1.00 36.20 87 VAL D CA 1
ATOM 3153 C C . VAL D 1 111 ? 47.941 45.884 58.262 1.00 37.16 87 VAL D C 1
ATOM 3154 O O . VAL D 1 111 ? 47.145 46.739 58.655 1.00 37.41 87 VAL D O 1
ATOM 3158 N N . GLY D 1 112 ? 48.802 45.276 59.075 1.00 38.37 88 GLY D N 1
ATOM 3159 C CA . GLY D 1 112 ? 48.986 45.672 60.471 1.00 39.97 88 GLY D CA 1
ATOM 3160 C C . GLY D 1 112 ? 48.224 44.861 61.511 1.00 40.98 88 GLY D C 1
ATOM 3161 O O . GLY D 1 112 ? 47.360 44.061 61.159 1.00 41.03 88 GLY D O 1
ATOM 3162 N N . GLN D 1 113 ? 48.536 45.088 62.794 1.00 41.97 89 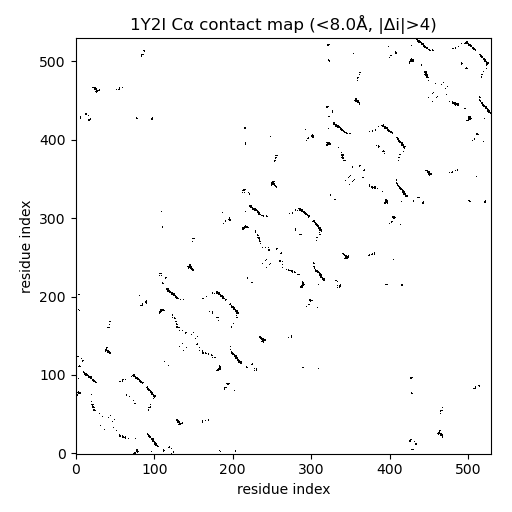GLN D N 1
ATOM 3163 C CA . GLN D 1 113 ? 47.922 44.348 63.911 1.00 42.82 89 GLN D CA 1
ATOM 3164 C C . GLN D 1 113 ? 46.402 44.472 63.969 1.00 42.79 89 GLN D C 1
ATOM 3165 O O . GLN D 1 113 ? 45.690 43.484 64.160 1.00 43.59 89 GLN D O 1
ATOM 3171 N N . ASN D 1 114 ? 45.913 45.695 63.819 1.00 42.17 90 ASN D N 1
ATOM 3172 C CA . ASN D 1 114 ? 44.521 45.987 64.112 1.00 41.53 90 ASN D CA 1
ATOM 3173 C C . ASN D 1 114 ? 43.681 46.090 62.854 1.00 40.36 90 ASN D C 1
ATOM 3174 O O . ASN D 1 114 ? 42.635 46.743 62.850 1.00 40.60 90 ASN D O 1
ATOM 3179 N N . GLY D 1 115 ? 44.151 45.433 61.788 1.00 39.02 91 GLY D N 1
ATOM 3180 C CA . GLY D 1 115 ? 43.573 45.544 60.460 1.00 36.63 91 GLY D CA 1
ATOM 3181 C C . GLY D 1 115 ? 43.247 46.971 60.069 1.00 35.18 91 GLY D C 1
ATOM 3182 O O . GLY D 1 115 ? 42.273 47.194 59.365 1.00 35.39 91 GLY D O 1
ATOM 3183 N N . SER D 1 116 ? 44.043 47.936 60.526 1.00 33.84 92 SER D N 1
ATOM 3184 C CA . SER D 1 116 ? 43.678 49.355 60.384 1.00 32.93 92 SER D CA 1
ATOM 3185 C C . SER D 1 116 ? 44.626 50.173 59.511 1.00 32.15 92 SER D C 1
ATOM 3186 O O . SER D 1 116 ? 44.521 51.400 59.444 1.00 31.53 92 SER D O 1
ATOM 3197 N N . LEU D 1 118 ? 46.053 50.546 55.449 1.00 29.68 94 LEU D N 1
ATOM 3198 C CA . LEU D 1 118 ? 45.547 50.262 54.115 1.00 28.85 94 LEU D CA 1
ATOM 3199 C C . LEU D 1 118 ? 46.608 50.512 53.052 1.00 28.05 94 LEU D C 1
ATOM 3200 O O . LEU D 1 118 ? 47.177 51.592 52.949 1.00 27.21 94 LEU D O 1
ATOM 3213 N N . VAL D 1 120 ? 47.413 50.650 49.054 1.00 25.15 96 VAL D N 1
ATOM 3214 C CA . VAL D 1 120 ? 46.903 50.778 47.721 1.00 24.67 96 VAL D CA 1
ATOM 3215 C C . VAL D 1 120 ? 48.116 50.527 46.840 1.00 24.63 96 VAL D C 1
ATOM 3216 O O . VAL D 1 120 ? 49.130 51.198 46.991 1.00 24.66 96 VAL D O 1
ATOM 3220 N N . SER D 1 121 ? 48.057 49.501 45.991 1.00 24.30 97 SER D N 1
ATOM 3221 C CA . SER D 1 121 ? 49.174 49.244 45.077 1.00 24.47 97 SER D CA 1
ATOM 3222 C C . SER D 1 121 ? 48.696 49.158 43.662 1.00 23.17 97 SER D C 1
ATOM 3223 O O . SER D 1 121 ? 47.740 48.468 43.367 1.00 23.57 97 SER D O 1
ATOM 3226 N N . VAL D 1 122 ? 49.349 49.903 42.792 1.00 22.46 98 VAL D N 1
ATOM 3227 C CA . VAL D 1 122 ? 49.055 49.848 41.366 1.00 22.11 98 VAL D CA 1
ATOM 3228 C C . VAL D 1 122 ? 50.223 49.130 40.665 1.00 22.20 98 VAL D C 1
ATOM 3229 O O . VAL D 1 122 ? 51.351 49.185 41.144 1.00 23.36 98 VAL D O 1
ATOM 3235 N N . SER D 1 123 ? 49.932 48.394 39.595 1.00 21.40 99 SER D N 1
ATOM 3236 C CA . SER D 1 123 ? 50.947 47.727 38.789 1.00 20.90 99 SER D CA 1
ATOM 3237 C C . SER D 1 123 ? 50.472 47.721 37.346 1.00 20.38 99 SER D C 1
ATOM 3238 O O . SER D 1 123 ? 49.269 47.687 37.111 1.00 21.32 99 SER D O 1
ATOM 3241 N N . GLY D 1 124 ? 51.389 47.782 36.391 1.00 18.86 100 GLY D N 1
ATOM 3242 C CA . GLY D 1 124 ? 51.037 47.655 34.995 1.00 18.58 100 GLY D CA 1
ATOM 3243 C C . GLY D 1 124 ? 52.314 47.449 34.191 1.00 19.26 100 GLY D C 1
ATOM 3244 O O . GLY D 1 124 ? 53.378 47.237 34.772 1.00 18.87 100 GLY D O 1
ATOM 3245 N N . THR D 1 125 ? 52.218 47.572 32.868 1.00 19.03 101 THR D N 1
ATOM 3246 C CA . THR D 1 125 ? 53.342 47.316 31.972 1.00 19.72 101 THR D CA 1
ATOM 3247 C C . THR D 1 125 ? 53.671 48.601 31.208 1.00 20.16 101 THR D C 1
ATOM 3248 O O . THR D 1 125 ? 52.834 49.115 30.457 1.00 20.28 101 THR D O 1
ATOM 3252 N N . ALA D 1 126 ? 54.882 49.116 31.415 1.00 20.40 102 ALA D N 1
ATOM 3253 C CA . ALA D 1 126 ? 55.381 50.295 30.689 1.00 21.56 102 ALA D CA 1
ATOM 3254 C C . ALA D 1 126 ? 55.576 49.964 29.200 1.00 21.98 102 ALA D C 1
ATOM 3255 O O . ALA D 1 126 ? 56.174 48.938 28.884 1.00 21.63 102 ALA D O 1
ATOM 3257 N N . VAL D 1 127 ? 55.064 50.814 28.303 1.00 22.80 103 VAL D N 1
ATOM 3258 C CA . VAL D 1 127 ? 55.199 50.582 26.850 1.00 23.80 103 VAL D CA 1
ATOM 3259 C C . VAL D 1 127 ? 55.425 51.868 26.017 1.00 24.70 103 VAL D C 1
ATOM 3260 O O . VAL D 1 127 ? 54.978 52.938 26.389 1.00 24.19 103 VAL D O 1
ATOM 3264 N N . LYS D 1 128 ? 56.111 51.723 24.886 1.00 26.33 104 LYS D N 1
ATOM 3265 C CA . LYS D 1 128 ? 56.192 52.749 23.849 1.00 28.39 104 LYS D CA 1
ATOM 3266 C C . LYS D 1 128 ? 55.111 52.439 22.835 1.00 28.86 104 LYS D C 1
ATOM 3267 O O . LYS D 1 128 ? 54.937 51.277 22.435 1.00 29.33 104 LYS D O 1
ATOM 3273 N N . THR D 1 129 ? 54.396 53.472 22.416 1.00 29.53 105 THR D N 1
ATOM 3274 C CA . THR D 1 129 ? 53.342 53.321 21.431 1.00 31.49 105 THR D CA 1
ATOM 3275 C C . THR D 1 129 ? 53.613 54.146 20.166 1.00 32.64 105 THR D C 1
ATOM 3276 O O . THR D 1 129 ? 54.422 55.105 20.165 1.00 32.26 105 THR D O 1
ATOM 3280 N N . ARG D 1 130 ? 52.910 53.755 19.104 1.00 33.57 106 ARG D N 1
ATOM 3281 C CA . ARG D 1 130 ? 52.864 54.503 17.860 1.00 34.91 106 ARG D CA 1
ATOM 3282 C C . ARG D 1 130 ? 51.423 54.539 17.325 1.00 35.56 106 ARG D C 1
ATOM 3283 O O . ARG D 1 130 ? 50.762 53.494 17.203 1.00 35.33 106 ARG D O 1
ATOM 3291 N N . ARG D 1 131 ? 50.943 55.746 17.018 1.00 36.47 107 ARG D N 1
ATOM 3292 C CA . ARG D 1 131 ? 49.655 55.910 16.336 1.00 37.83 107 ARG D CA 1
ATOM 3293 C C . ARG D 1 131 ? 49.646 55.085 15.046 1.00 38.01 107 ARG D C 1
ATOM 3294 O O . ARG D 1 131 ? 50.636 55.044 14.324 1.00 38.67 107 ARG D O 1
ATOM 3302 N N . ASN D 1 132 ? 48.544 54.400 14.778 1.00 38.43 108 ASN D N 1
ATOM 3303 C CA . ASN D 1 132 ? 48.419 53.577 13.573 1.00 38.44 108 ASN D CA 1
ATOM 3304 C C . ASN D 1 132 ? 48.366 54.394 12.255 1.00 38.54 108 ASN D C 1
ATOM 3305 O O . ASN D 1 132 ? 48.657 53.870 11.182 1.00 38.39 108 ASN D O 1
ATOM 3310 N N . ILE D 1 133 ? 47.978 55.665 12.355 1.00 38.97 109 ILE D N 1
ATOM 3311 C CA . ILE D 1 133 ? 47.905 56.595 11.226 1.00 39.57 109 ILE D CA 1
ATOM 3312 C C . ILE D 1 133 ? 48.983 57.676 11.361 1.00 39.99 109 ILE D C 1
ATOM 3313 O O . ILE D 1 133 ? 48.985 58.430 12.340 1.00 39.85 109 ILE D O 1
ATOM 3327 N N . GLN E 1 26 ? 27.627 51.934 29.176 1.00 37.98 2 GLN E N 1
ATOM 3328 C CA . GLN E 1 26 ? 28.194 50.588 29.056 1.00 35.03 2 GLN E CA 1
ATOM 3329 C C . GLN E 1 26 ? 29.323 50.313 30.075 1.00 31.94 2 GLN E C 1
ATOM 3330 O O . GLN E 1 26 ? 30.338 51.009 30.103 1.00 30.80 2 GLN E O 1
ATOM 3336 N N . PHE E 1 27 ? 29.106 49.317 30.930 1.00 28.87 3 PHE E N 1
ATOM 3337 C CA . PHE E 1 27 ? 30.143 48.804 31.837 1.00 26.01 3 PHE E CA 1
ATOM 3338 C C . PHE E 1 27 ? 30.529 47.392 31.396 1.00 23.68 3 PHE E C 1
ATOM 3339 O O . PHE E 1 27 ? 29.659 46.551 31.189 1.00 22.34 3 PHE E O 1
ATOM 3347 N N . SER E 1 28 ? 31.826 47.132 31.249 1.00 21.37 4 SER E N 1
ATOM 3348 C CA . SER E 1 28 ? 32.277 45.780 30.948 1.00 19.87 4 SER E CA 1
ATOM 3349 C C . SER E 1 28 ? 33.561 45.371 31.680 1.00 19.48 4 SER E C 1
ATOM 3350 O O . SER E 1 28 ? 34.473 46.192 31.866 1.00 18.48 4 SER E O 1
ATOM 3353 N N . THR E 1 29 ? 33.634 44.092 32.071 1.00 18.80 5 THR E N 1
ATOM 3354 C CA . THR E 1 29 ? 34.895 43.522 32.550 1.00 19.06 5 THR E CA 1
ATOM 3355 C C . THR E 1 29 ? 35.766 43.050 31.403 1.00 19.84 5 THR E C 1
ATOM 3356 O O . THR E 1 29 ? 36.867 42.554 31.637 1.00 20.19 5 THR E O 1
ATOM 3360 N N . THR E 1 30 ? 35.261 43.161 30.172 1.00 20.04 6 THR E N 1
ATOM 3361 C CA . THR E 1 30 ? 36.104 42.941 28.999 1.00 20.35 6 THR E CA 1
ATOM 3362 C C . THR E 1 30 ? 36.890 44.207 28.634 1.00 20.43 6 THR E C 1
ATOM 3363 O O . THR E 1 30 ? 36.441 45.318 28.916 1.00 20.26 6 THR E O 1
ATOM 3367 N N . PRO E 1 31 ? 38.081 44.026 28.062 1.00 20.91 7 PRO E N 1
ATOM 3368 C CA . PRO E 1 31 ? 38.910 45.143 27.622 1.00 21.40 7 PRO E CA 1
ATOM 3369 C C . PRO E 1 31 ? 38.484 45.778 26.296 1.00 22.00 7 PRO E C 1
ATOM 3370 O O . PRO E 1 31 ? 38.772 46.970 26.117 1.00 21.43 7 PRO E O 1
ATOM 3374 N N . THR E 1 32 ? 37.849 45.014 25.396 1.00 22.48 8 THR E N 1
ATOM 3375 C CA . THR E 1 32 ? 37.201 45.584 24.207 1.00 22.85 8 THR E CA 1
ATOM 3376 C C . THR E 1 32 ? 35.716 45.229 24.070 1.00 22.54 8 THR E C 1
ATOM 3377 O O . THR E 1 32 ? 35.198 44.384 24.798 1.00 23.56 8 THR E O 1
ATOM 3381 N N . LEU E 1 33 ? 35.028 45.895 23.143 1.00 22.07 9 LEU E N 1
ATOM 3382 C CA . LEU E 1 33 ? 33.615 45.644 22.902 1.00 21.65 9 LEU E CA 1
ATOM 3383 C C . LEU E 1 33 ? 33.432 45.306 21.43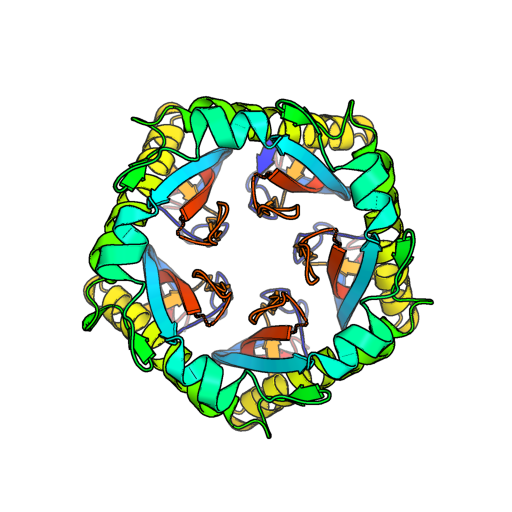8 1.00 22.46 9 LEU E C 1
ATOM 3384 O O . LEU E 1 33 ? 33.438 46.201 20.576 1.00 22.69 9 LEU E O 1
ATOM 3389 N N . GLU E 1 34 ? 33.307 44.014 21.150 1.00 22.84 10 GLU E N 1
ATOM 3390 C CA . GLU E 1 34 ? 33.093 43.537 19.783 1.00 23.81 10 GLU E CA 1
ATOM 3391 C C . GLU E 1 34 ? 31.947 44.299 19.141 1.00 23.74 10 GLU E C 1
ATOM 3392 O O . GLU E 1 34 ? 30.906 44.513 19.770 1.00 23.40 10 GLU E O 1
ATOM 3398 N N . GLY E 1 35 ? 32.144 44.719 17.894 1.00 23.92 11 GLY E N 1
ATOM 3399 C CA . GLY E 1 35 ? 31.116 45.471 17.189 1.00 24.04 11 GLY E CA 1
ATOM 3400 C C . GLY E 1 35 ? 31.340 46.973 17.319 1.00 24.91 11 GLY E C 1
ATOM 3401 O O . GLY E 1 35 ? 30.740 47.774 16.569 1.00 25.34 11 GLY E O 1
ATOM 3402 N N . LEU E 1 36 ? 32.209 47.355 18.259 1.00 24.03 12 LEU E N 1
ATOM 3403 C CA . LEU E 1 36 ? 32.544 48.750 18.473 1.00 24.05 12 LEU E CA 1
ATOM 3404 C C . LEU E 1 36 ? 34.028 48.901 18.349 1.00 23.99 12 LEU E C 1
ATOM 3405 O O . LEU E 1 36 ? 34.775 47.932 18.430 1.00 24.20 12 LEU E O 1
ATOM 3413 N N . THR E 1 37 ? 34.453 50.130 18.138 1.00 24.18 13 THR E N 1
ATOM 3414 C CA . THR E 1 37 ? 35.858 50.458 18.175 1.00 24.83 13 THR E CA 1
ATOM 3415 C C . THR E 1 37 ? 36.008 51.568 19.220 1.00 24.63 13 THR E C 1
ATOM 3416 O O . THR E 1 37 ? 35.197 52.498 19.258 1.00 24.42 13 THR E O 1
ATOM 3420 N N . ILE E 1 38 ? 36.988 51.398 20.109 1.00 24.56 14 ILE E N 1
ATOM 3421 C CA . ILE E 1 38 ? 37.410 52.442 21.061 1.00 24.95 14 ILE E CA 1
ATOM 3422 C C . ILE E 1 38 ? 38.230 53.524 20.338 1.00 24.72 14 ILE E C 1
ATOM 3423 O O . ILE E 1 38 ? 39.304 53.253 19.820 1.00 23.87 14 ILE E O 1
ATOM 3428 N N . VAL E 1 39 ? 37.708 54.751 20.306 1.00 25.31 15 VAL E N 1
ATOM 3429 C CA . VAL E 1 39 ? 38.375 55.844 19.584 1.00 24.83 15 VAL E CA 1
ATOM 3430 C C . VAL E 1 39 ? 39.244 56.713 20.500 1.00 25.60 15 VAL E C 1
ATOM 3431 O O . VAL E 1 39 ? 40.179 57.380 20.037 1.00 25.85 15 VAL E O 1
ATOM 3435 N N . GLU E 1 40 ? 38.957 56.674 21.800 1.00 25.42 16 GLU E N 1
ATOM 3436 C CA . GLU E 1 40 ? 39.811 57.336 22.778 1.00 26.42 16 GLU E CA 1
ATOM 3437 C C . GLU E 1 40 ? 39.819 56.639 24.132 1.00 25.72 16 GLU E C 1
ATOM 3438 O O . GLU E 1 40 ? 38.799 56.116 24.567 1.00 25.51 16 GLU E O 1
ATOM 3444 N N . TYR E 1 41 ? 40.987 56.649 24.771 1.00 25.50 17 TYR E N 1
ATOM 3445 C CA . TYR E 1 41 ? 41.181 56.161 26.133 1.00 25.40 17 TYR E CA 1
ATOM 3446 C C . TYR E 1 41 ? 41.283 57.392 27.006 1.00 25.51 17 TYR E C 1
ATOM 3447 O O . TYR E 1 41 ? 42.085 58.286 26.714 1.00 25.23 17 TYR E O 1
ATOM 3456 N N . CYS E 1 42 ? 40.459 57.448 28.057 1.00 25.01 18 CYS E N 1
ATOM 3457 C CA . CYS E 1 42 ? 40.352 58.649 28.867 1.00 25.36 18 CYS E CA 1
ATOM 3458 C C . CYS E 1 42 ? 40.804 58.440 30.327 1.00 25.55 18 CYS E C 1
ATOM 3459 O O . CYS E 1 42 ? 40.444 59.200 31.195 1.00 26.05 18 CYS E O 1
ATOM 3463 N N . GLY E 1 43 ? 41.603 57.417 30.602 1.00 24.93 19 GLY E N 1
ATOM 3464 C CA . GLY E 1 43 ? 42.119 57.252 31.952 1.00 24.00 19 GLY E CA 1
ATOM 3465 C C . GLY E 1 43 ? 41.400 56.240 32.825 1.00 22.99 19 GLY E C 1
ATOM 3466 O O . GLY E 1 43 ? 40.308 55.773 32.512 1.00 23.00 19 GLY E O 1
ATOM 3467 N N . VAL E 1 44 ? 42.046 55.876 33.922 1.00 22.66 20 VAL E N 1
ATOM 3468 C CA . VAL E 1 44 ? 41.496 54.898 34.850 1.00 21.81 20 VAL E CA 1
ATOM 3469 C C . VAL E 1 44 ? 40.515 55.586 35.786 1.00 21.99 20 VAL E C 1
ATOM 3470 O O . VAL E 1 44 ? 40.821 56.648 36.346 1.00 22.26 20 VAL E O 1
ATOM 3474 N N . VAL E 1 45 ? 39.331 54.995 35.928 1.00 21.02 21 VAL E N 1
ATOM 3475 C CA . VAL E 1 45 ? 38.308 55.516 36.824 1.00 20.94 21 VAL E CA 1
ATOM 3476 C C . VAL E 1 45 ? 38.006 54.496 37.958 1.00 20.83 21 VAL E C 1
ATOM 3477 O O . VAL E 1 45 ? 38.211 53.304 37.790 1.00 19.50 21 VAL E O 1
ATOM 3481 N N . THR E 1 46 ? 37.537 54.996 39.094 1.00 20.85 22 THR E N 1
ATOM 3482 C CA . THR E 1 46 ? 37.212 54.166 40.253 1.00 22.02 22 THR E CA 1
ATOM 3483 C C . THR E 1 46 ? 35.874 54.580 40.905 1.00 21.21 22 THR E C 1
ATOM 3484 O O . THR E 1 46 ? 35.420 55.710 40.757 1.00 20.22 22 THR E O 1
ATOM 3488 N N . GLY E 1 47 ? 35.267 53.636 41.615 1.00 20.84 23 GLY E N 1
ATOM 3489 C CA . GLY E 1 47 ? 34.160 53.913 42.513 1.00 21.47 23 GLY E CA 1
ATOM 3490 C C . GLY E 1 47 ? 34.189 52.925 43.666 1.00 21.52 23 GLY E C 1
ATOM 3491 O O . GLY E 1 47 ? 34.773 51.843 43.565 1.00 21.50 23 GLY E O 1
ATOM 3492 N N . GLU E 1 48 ? 33.561 53.289 44.771 1.00 21.71 24 GLU E N 1
ATOM 3493 C CA . GLU E 1 48 ? 33.573 52.422 45.941 1.00 21.68 24 GLU E CA 1
ATOM 3494 C C . GLU E 1 48 ? 32.534 52.796 46.971 1.00 20.93 24 GLU E C 1
ATOM 3495 O O . GLU E 1 48 ? 31.988 53.901 46.966 1.00 20.66 24 GLU E O 1
ATOM 3501 N N . ALA E 1 49 ? 32.240 51.828 47.826 1.00 19.76 25 ALA E N 1
ATOM 3502 C CA . ALA E 1 49 ? 31.351 52.039 48.935 1.00 19.05 25 ALA E CA 1
ATOM 3503 C C . ALA E 1 49 ? 31.862 51.218 50.109 1.00 19.05 25 ALA E C 1
ATOM 3504 O O . ALA E 1 49 ? 32.506 50.181 49.930 1.00 19.25 25 ALA E O 1
ATOM 3506 N N . ILE E 1 50 ? 31.568 51.689 51.311 1.00 19.59 26 ILE E N 1
ATOM 3507 C CA . ILE E 1 50 ? 31.971 50.989 52.509 1.00 20.52 26 ILE E CA 1
ATOM 3508 C C . ILE E 1 50 ? 30.732 50.578 53.283 1.00 20.72 26 ILE E C 1
ATOM 3509 O O . ILE E 1 50 ? 29.826 51.366 53.454 1.00 20.75 26 ILE E O 1
ATOM 3514 N N . LEU E 1 51 ? 30.680 49.305 53.664 1.00 21.54 27 LEU E N 1
ATOM 3515 C CA . LEU E 1 51 ? 29.630 48.776 54.521 1.00 22.54 27 LEU E CA 1
ATOM 3516 C C . LEU E 1 51 ? 30.154 48.851 55.956 1.00 22.29 27 LEU E C 1
ATOM 3517 O O . LEU E 1 51 ? 31.189 48.258 56.262 1.00 22.08 27 LEU E O 1
ATOM 3522 N N . GLY E 1 52 ? 29.438 49.567 56.819 1.00 22.14 28 GLY E N 1
ATOM 3523 C CA . GLY E 1 52 ? 29.865 49.799 58.191 1.00 21.53 28 GLY E CA 1
ATOM 3524 C C . GLY E 1 52 ? 29.657 48.607 59.104 1.00 20.93 28 GLY E C 1
ATOM 3525 O O . GLY E 1 52 ? 28.894 47.704 58.798 1.00 20.64 28 GLY E O 1
ATOM 3526 N N . ALA E 1 53 ? 30.316 48.624 60.251 1.00 20.90 29 ALA E N 1
ATOM 3527 C CA . ALA E 1 53 ? 30.253 47.495 61.195 1.00 21.51 29 ALA E CA 1
ATOM 3528 C C . ALA E 1 53 ? 28.831 47.083 61.608 1.00 21.50 29 ALA E C 1
ATOM 3529 O O . ALA E 1 53 ? 28.555 45.890 61.788 1.00 22.18 29 ALA E O 1
ATOM 3531 N N . ASN E 1 54 ? 27.933 48.068 61.719 1.00 21.42 30 ASN E N 1
ATOM 3532 C CA . ASN E 1 54 ? 26.528 47.854 62.082 1.00 20.93 30 ASN E CA 1
ATOM 3533 C C . ASN E 1 54 ? 25.755 46.992 61.057 1.00 20.72 30 ASN E C 1
ATOM 3534 O O . ASN E 1 54 ? 24.961 46.141 61.452 1.00 21.03 30 ASN E O 1
ATOM 3539 N N . ILE E 1 55 ? 26.006 47.197 59.762 1.00 20.66 31 ILE E N 1
ATOM 3540 C CA . ILE E 1 55 ? 25.420 46.376 58.684 1.00 21.04 31 ILE E CA 1
ATOM 3541 C C . ILE E 1 55 ? 25.978 44.971 58.781 1.00 21.30 31 ILE E C 1
ATOM 3542 O O . ILE E 1 55 ? 25.238 43.970 58.677 1.00 20.57 31 ILE E O 1
ATOM 3547 N N . PHE E 1 56 ? 27.292 44.898 58.986 1.00 21.46 32 PHE E N 1
ATOM 3548 C CA . PHE E 1 56 ? 27.927 43.601 59.192 1.00 22.28 32 PHE E CA 1
ATOM 3549 C C . PHE E 1 56 ? 27.325 42.817 60.356 1.00 22.28 32 PHE E C 1
ATOM 3550 O O . PHE E 1 56 ? 26.884 41.669 60.165 1.00 22.25 32 PHE E O 1
ATOM 3558 N N . ARG E 1 57 ? 27.303 43.416 61.544 1.00 22.59 33 ARG E N 1
ATOM 3559 C CA . ARG E 1 57 ? 26.622 42.771 62.677 1.00 23.90 33 ARG E CA 1
ATOM 3560 C C . ARG E 1 57 ? 25.188 42.378 62.347 1.00 23.99 33 ARG E C 1
ATOM 3561 O O . ARG E 1 57 ? 24.778 41.268 62.655 1.00 25.03 33 ARG E O 1
ATOM 3569 N N . ASP E 1 58 ? 24.432 43.261 61.708 1.00 24.44 34 ASP E N 1
ATOM 3570 C CA . ASP E 1 58 ? 23.004 42.995 61.533 1.00 26.00 34 ASP E CA 1
ATOM 3571 C C . ASP E 1 58 ? 22.647 41.988 60.415 1.00 25.96 34 ASP E C 1
ATOM 3572 O O . ASP E 1 58 ? 21.559 41.423 60.443 1.00 26.40 34 ASP E O 1
ATOM 3577 N N . PHE E 1 59 ? 23.548 41.755 59.457 1.00 25.60 35 PHE E N 1
ATOM 3578 C CA . PHE E 1 59 ? 23.209 40.968 58.264 1.00 25.50 35 PHE E CA 1
ATOM 3579 C C . PHE E 1 59 ? 24.170 39.816 57.949 1.00 25.64 35 PHE E C 1
ATOM 3580 O O . PHE E 1 59 ? 23.762 38.817 57.336 1.00 26.53 35 PHE E O 1
ATOM 3588 N N . PHE E 1 60 ? 25.427 39.958 58.360 1.00 24.75 36 PHE E N 1
ATOM 3589 C CA . PHE E 1 60 ? 26.474 39.009 58.007 1.00 24.54 36 PHE E CA 1
ATOM 3590 C C . PHE E 1 60 ? 26.868 38.107 59.165 1.00 24.99 36 PHE E C 1
ATOM 3591 O O . PHE E 1 60 ? 27.071 36.915 58.963 1.00 25.18 36 PHE E O 1
ATOM 3599 N N . ALA E 1 61 ? 26.952 38.662 60.377 1.00 25.67 37 ALA E N 1
ATOM 3600 C CA . ALA E 1 61 ? 27.528 37.926 61.499 1.00 26.47 37 ALA E CA 1
ATOM 3601 C C . ALA E 1 61 ? 26.736 36.681 61.896 1.00 27.26 37 ALA E C 1
ATOM 3602 O O . ALA E 1 61 ? 27.307 35.705 62.384 1.00 27.59 37 ALA E O 1
ATOM 3604 N N . GLY E 1 62 ? 25.435 36.690 61.683 1.00 27.91 38 GLY E N 1
ATOM 3605 C CA . GLY E 1 62 ? 24.654 35.535 62.084 1.00 29.82 38 GLY E CA 1
ATOM 3606 C C . GLY E 1 62 ? 24.582 34.352 61.130 1.00 30.48 38 GLY E C 1
ATOM 3607 O O . GLY E 1 62 ? 23.894 33.374 61.461 1.00 31.25 38 GLY E O 1
ATOM 3608 N N . ILE E 1 63 ? 25.253 34.416 59.968 1.00 30.10 39 ILE E N 1
ATOM 3609 C CA . ILE E 1 63 ? 24.965 33.447 58.901 1.00 29.12 39 ILE E CA 1
ATOM 3610 C C . ILE E 1 63 ? 25.382 32.071 59.350 1.00 29.29 39 ILE E C 1
ATOM 3611 O O . ILE E 1 63 ? 26.462 31.882 59.931 1.00 28.74 39 ILE E O 1
ATOM 3616 N N . ARG E 1 64 ? 24.514 31.116 59.061 1.00 28.98 40 ARG E N 1
ATOM 3617 C CA . ARG E 1 64 ? 24.761 29.730 59.376 1.00 29.67 40 ARG E CA 1
ATOM 3618 C C . ARG E 1 64 ? 24.701 28.950 58.084 1.00 28.61 40 ARG E C 1
ATOM 3619 O O . ARG E 1 64 ? 23.913 29.277 57.194 1.00 28.42 40 ARG E O 1
ATOM 3627 N N . ASP E 1 65 ? 25.512 27.905 57.996 1.00 27.93 41 ASP E N 1
ATOM 3628 C CA . ASP E 1 65 ? 25.541 27.045 56.816 1.00 28.34 41 ASP E CA 1
ATOM 3629 C C . ASP E 1 65 ? 26.032 27.830 55.582 1.00 27.35 41 ASP E C 1
ATOM 3630 O O . ASP E 1 65 ? 26.857 28.725 55.732 1.00 26.49 41 ASP E O 1
ATOM 3635 N N . ILE E 1 66 ? 25.543 27.503 54.387 1.00 26.45 42 ILE E N 1
ATOM 3636 C CA . ILE E 1 66 ? 25.954 28.247 53.203 1.00 26.87 42 ILE E CA 1
ATOM 3637 C C . ILE E 1 66 ? 24.766 29.037 52.665 1.00 27.32 42 ILE E C 1
ATOM 3638 O O . ILE E 1 66 ? 23.716 28.460 52.404 1.00 28.07 42 ILE E O 1
ATOM 3643 N N . VAL E 1 67 ? 24.919 30.359 52.555 1.00 27.54 43 VAL E N 1
ATOM 3644 C CA . VAL E 1 67 ? 23.805 31.225 52.163 1.00 27.84 43 VAL E CA 1
ATOM 3645 C C . VAL E 1 67 ? 24.125 32.048 50.908 1.00 28.15 43 VAL E C 1
ATOM 3646 O O . VAL E 1 67 ? 25.065 32.831 50.900 1.00 27.86 43 VAL E O 1
ATOM 3650 N N . GLY E 1 68 ? 23.329 31.857 49.858 1.00 28.53 44 GLY E N 1
ATOM 3651 C CA . GLY E 1 68 ? 23.558 32.523 48.596 1.00 29.15 44 GLY E CA 1
ATOM 3652 C C . GLY E 1 68 ? 22.865 33.862 48.500 1.00 29.97 44 GLY E C 1
ATOM 3653 O O . GLY E 1 68 ? 21.962 34.176 49.281 1.00 30.10 44 GLY E O 1
ATOM 3654 N N . GLY E 1 69 ? 23.289 34.672 47.538 1.00 30.39 45 GLY E N 1
ATOM 3655 C CA . GLY E 1 69 ? 22.710 35.990 47.385 1.00 31.87 45 GLY E CA 1
ATOM 3656 C C . GLY E 1 69 ? 21.220 35.932 47.117 1.00 32.86 45 GLY E C 1
ATOM 3657 O O . GLY E 1 69 ? 20.455 36.753 47.623 1.00 33.30 45 GLY E O 1
ATOM 3658 N N . ARG E 1 70 ? 20.790 34.952 46.329 1.00 33.95 46 ARG E N 1
ATOM 3659 C CA . ARG E 1 70 ? 19.364 34.811 46.036 1.00 35.09 46 ARG E CA 1
ATOM 3660 C C . ARG E 1 70 ? 18.487 34.828 47.292 1.00 34.77 46 ARG E C 1
ATOM 3661 O O . ARG E 1 70 ? 17.412 35.417 47.276 1.00 35.17 46 ARG E O 1
ATOM 3669 N N . SER E 1 71 ? 18.948 34.206 48.374 1.00 34.22 47 SER E N 1
ATOM 3670 C CA . SER E 1 71 ? 18.115 34.053 49.564 1.00 34.07 47 SER E CA 1
ATOM 3671 C C . SER E 1 71 ? 18.557 34.873 50.771 1.00 33.53 47 SER E C 1
ATOM 3672 O O . SER E 1 71 ? 17.761 35.087 51.684 1.00 33.90 47 SER E O 1
ATOM 3675 N N . GLY E 1 72 ? 19.817 35.304 50.799 1.00 32.23 48 GLY E N 1
ATOM 3676 C CA . GLY E 1 72 ? 20.376 35.922 51.996 1.00 30.69 48 GLY E CA 1
ATOM 3677 C C . GLY E 1 72 ? 20.006 37.381 52.153 1.00 29.67 48 GLY E C 1
ATOM 3678 O O . GLY E 1 72 ? 19.952 38.113 51.160 1.00 30.06 48 GLY E O 1
ATOM 3679 N N . ALA E 1 73 ? 19.761 37.810 53.390 1.00 28.14 49 ALA E N 1
ATOM 3680 C CA . ALA E 1 73 ? 19.383 39.202 53.630 1.00 27.31 49 ALA E CA 1
ATOM 3681 C C . ALA E 1 73 ? 20.575 40.121 53.423 1.00 26.40 49 ALA E C 1
ATOM 3682 O O . ALA E 1 73 ? 20.410 41.290 53.098 1.00 27.13 49 ALA E O 1
ATOM 3684 N N . TYR E 1 74 ? 21.781 39.581 53.564 1.00 24.96 50 TYR E N 1
ATOM 3685 C CA . TYR E 1 74 ? 23.004 40.353 53.329 1.00 23.47 50 TYR E CA 1
ATOM 3686 C C . TYR E 1 74 ? 23.079 40.870 51.877 1.00 22.82 50 TYR E C 1
ATOM 3687 O O . TYR E 1 74 ? 23.698 41.902 51.579 1.00 20.31 50 TYR E O 1
ATOM 3696 N N . GLU E 1 75 ? 22.413 40.151 50.979 1.00 23.00 51 GLU E N 1
ATOM 3697 C CA . GLU E 1 75 ? 22.498 40.452 49.558 1.00 23.99 51 GLU E CA 1
ATOM 3698 C C . GLU E 1 75 ? 22.008 41.850 49.165 1.00 24.05 51 GLU E C 1
ATOM 3699 O O . GLU E 1 75 ? 22.635 42.518 48.343 1.00 24.41 51 GLU E O 1
ATOM 3705 N N . LYS E 1 76 ? 20.888 42.295 49.718 1.00 24.43 52 LYS E N 1
ATOM 3706 C CA . LYS E 1 76 ? 20.418 43.636 49.359 1.00 25.01 52 LYS E CA 1
ATOM 3707 C C . LYS E 1 76 ? 21.445 44.695 49.766 1.00 23.90 52 LYS E C 1
ATOM 3708 O O . LYS E 1 76 ? 21.523 45.726 49.129 1.00 24.26 52 LYS E O 1
ATOM 3714 N N . GLU E 1 77 ? 22.223 44.415 50.814 1.00 22.77 53 GLU E N 1
ATOM 3715 C CA . GLU E 1 77 ? 23.289 45.290 51.289 1.00 22.37 53 GLU E CA 1
ATOM 3716 C C . GLU E 1 77 ? 24.456 45.379 50.309 1.00 22.01 53 GLU E C 1
ATOM 3717 O O . GLU E 1 77 ? 24.894 46.478 49.955 1.00 20.88 53 GLU E O 1
ATOM 3723 N N . LEU E 1 78 ? 24.938 44.214 49.868 1.00 21.87 54 LEU E N 1
ATOM 3724 C CA . LEU E 1 78 ? 26.036 44.138 48.924 1.00 21.79 54 LEU E CA 1
ATOM 3725 C C . LEU E 1 78 ? 25.615 44.785 47.620 1.00 21.98 54 LEU E C 1
ATOM 3726 O O . LEU E 1 78 ? 26.372 45.551 47.038 1.00 20.67 54 LEU E O 1
ATOM 3731 N N . ARG E 1 79 ? 24.388 44.476 47.191 1.00 22.88 55 ARG E N 1
ATOM 3732 C CA . ARG E 1 79 ? 23.787 45.055 45.981 1.00 23.93 55 ARG E CA 1
ATOM 3733 C C . ARG E 1 79 ? 23.767 46.572 46.048 1.00 23.82 55 ARG E C 1
ATOM 3734 O O . ARG E 1 79 ? 24.114 47.243 45.090 1.00 23.62 55 ARG E O 1
ATOM 3742 N N . LYS E 1 80 ? 23.344 47.105 47.189 1.00 23.70 56 LYS E N 1
ATOM 3743 C CA . LYS E 1 80 ? 23.326 48.540 47.414 1.00 24.25 56 LYS E CA 1
ATOM 3744 C C . LYS E 1 80 ? 24.727 49.147 47.335 1.00 22.45 56 LYS E C 1
ATOM 3745 O O . LYS E 1 80 ? 24.927 50.164 46.685 1.00 22.11 56 LYS E O 1
ATOM 3751 N N . ALA E 1 81 ? 25.697 48.523 47.995 1.00 21.60 57 ALA E N 1
ATOM 3752 C CA . ALA E 1 81 ? 27.085 49.003 47.921 1.00 20.34 57 ALA E CA 1
ATOM 3753 C C . ALA E 1 81 ? 27.607 48.997 46.472 1.00 20.13 57 ALA E C 1
ATOM 3754 O O . ALA E 1 81 ? 28.275 49.947 46.039 1.00 18.85 57 ALA E O 1
ATOM 3756 N N . ARG E 1 82 ? 27.323 47.915 45.743 1.00 19.82 58 ARG E N 1
ATOM 3757 C CA . ARG E 1 82 ? 27.746 47.811 44.344 1.00 21.52 58 ARG E CA 1
ATOM 3758 C C . ARG E 1 82 ? 27.151 48.954 43.512 1.00 22.06 58 ARG E C 1
ATOM 3759 O O . ARG E 1 82 ? 27.874 49.598 42.744 1.00 22.69 58 ARG E O 1
ATOM 3767 N N . GLU E 1 83 ? 25.866 49.239 43.717 1.00 22.66 59 GLU E N 1
ATOM 3768 C CA . GLU E 1 83 ? 25.165 50.291 42.978 1.00 23.99 59 GLU E CA 1
ATOM 3769 C C . GLU E 1 83 ? 25.797 51.672 43.209 1.00 23.34 59 GLU E C 1
ATOM 3770 O O . GLU E 1 83 ? 26.045 52.394 42.249 1.00 23.13 59 GLU E O 1
ATOM 3776 N N . ILE E 1 84 ? 26.066 52.026 44.470 1.00 22.76 60 ILE E N 1
ATOM 3777 C CA . ILE E 1 84 ? 26.752 53.283 44.798 1.00 23.05 60 ILE E CA 1
ATOM 3778 C C . ILE E 1 84 ? 28.127 53.378 44.138 1.00 22.33 60 ILE E C 1
ATOM 3779 O O . ILE E 1 84 ? 28.484 54.405 43.569 1.00 22.11 60 ILE E O 1
ATOM 3784 N N . ALA E 1 85 ? 28.898 52.302 44.225 1.00 21.34 61 ALA E N 1
ATOM 3785 C CA . ALA E 1 85 ? 30.199 52.268 43.587 1.00 21.59 61 ALA E CA 1
ATOM 3786 C C . ALA E 1 85 ? 30.146 52.465 42.056 1.00 21.47 61 ALA E C 1
ATOM 3787 O O . ALA E 1 85 ? 30.900 53.269 41.504 1.00 21.36 61 ALA E O 1
ATOM 3789 N N . PHE E 1 86 ? 29.259 51.736 41.389 1.00 22.14 62 PHE E N 1
ATOM 3790 C CA . PHE E 1 86 ? 29.083 51.853 39.936 1.00 23.21 62 PHE E CA 1
ATOM 3791 C C . PHE E 1 86 ? 28.575 53.245 39.488 1.00 23.79 62 PHE E C 1
ATOM 3792 O O . PHE E 1 86 ? 28.981 53.738 38.447 1.00 22.85 62 PHE E O 1
ATOM 3800 N N . GLU E 1 87 ? 27.699 53.856 40.288 1.00 24.99 63 GLU E N 1
ATOM 3801 C CA . GLU E 1 87 ? 27.248 55.232 40.081 1.00 26.19 63 GLU E CA 1
ATOM 3802 C C . GLU E 1 87 ? 28.435 56.196 40.075 1.00 25.77 63 GLU E C 1
ATOM 3803 O O . GLU E 1 87 ? 28.575 57.027 39.182 1.00 25.62 63 GLU E O 1
ATOM 3809 N N . GLU E 1 88 ? 29.301 56.056 41.072 1.00 25.47 64 GLU E N 1
ATOM 3810 C CA . GLU E 1 88 ? 30.498 56.881 41.219 1.00 25.77 64 GLU E CA 1
ATOM 3811 C C . GLU E 1 88 ? 31.443 56.648 40.046 1.00 24.94 64 GLU E C 1
ATOM 3812 O O . GLU E 1 88 ? 31.980 57.581 39.448 1.00 25.18 64 GLU E O 1
ATOM 3818 N N . LEU E 1 89 ? 31.614 55.385 39.701 1.00 24.36 65 LEU E N 1
ATOM 3819 C CA . LEU E 1 89 ? 32.381 55.020 38.527 1.00 24.13 65 LEU E CA 1
ATOM 3820 C C . LEU E 1 89 ? 31.783 55.670 37.270 1.00 23.27 65 LEU E C 1
ATOM 3821 O O . LEU E 1 89 ? 32.505 56.269 36.472 1.00 23.20 65 LEU E O 1
ATOM 3826 N N . GLY E 1 90 ? 30.466 55.544 37.128 1.00 23.09 66 GLY E N 1
ATOM 3827 C CA . GLY E 1 90 ? 29.674 56.124 36.051 1.00 22.97 66 GLY E CA 1
ATOM 3828 C C . GLY E 1 90 ? 29.873 57.620 35.850 1.00 23.32 66 GLY E C 1
ATOM 3829 O O . GLY E 1 90 ? 30.246 58.068 34.771 1.00 23.23 66 GLY E O 1
ATOM 3830 N N . SER E 1 91 ? 29.649 58.400 36.893 1.00 24.22 67 SER E N 1
ATOM 3831 C CA . SER E 1 91 ? 29.765 59.850 36.770 1.00 25.44 67 SER E CA 1
ATOM 3832 C C . SER E 1 91 ? 31.199 60.310 36.569 1.00 25.84 67 SER E C 1
ATOM 3833 O O . SER E 1 91 ? 31.428 61.277 35.872 1.00 26.53 67 SER E O 1
ATOM 3836 N N . GLN E 1 92 ? 32.154 59.598 37.158 1.00 26.66 68 GLN E N 1
ATOM 3837 C CA . GLN E 1 92 ? 33.563 59.833 36.902 1.00 27.57 68 GLN E CA 1
ATOM 3838 C C . GLN E 1 92 ? 33.904 59.707 35.417 1.00 27.82 68 GLN E C 1
ATOM 3839 O O . GLN E 1 92 ? 34.624 60.549 34.856 1.00 27.17 68 GLN E O 1
ATOM 3845 N N . ALA E 1 93 ? 33.411 58.635 34.800 1.00 28.14 69 ALA E N 1
ATOM 3846 C CA . ALA E 1 93 ? 33.553 58.447 33.355 1.00 29.14 69 ALA E CA 1
ATOM 3847 C C . ALA E 1 93 ? 32.865 59.570 32.555 1.00 29.41 69 ALA E C 1
ATOM 3848 O O . ALA E 1 93 ? 33.439 60.076 31.597 1.00 28.94 69 ALA E O 1
ATOM 3850 N N . ARG E 1 94 ? 31.656 59.957 32.966 1.00 30.38 70 ARG E N 1
ATOM 3851 C CA . ARG E 1 94 ? 30.874 60.986 32.258 1.00 31.76 70 ARG E CA 1
ATOM 3852 C C . ARG E 1 94 ? 31.643 62.303 32.228 1.00 31.31 70 ARG E C 1
ATOM 3853 O O . ARG E 1 94 ? 31.770 62.936 31.183 1.00 31.33 70 ARG E O 1
ATOM 3861 N N . ALA E 1 95 ? 32.188 62.683 33.378 1.00 31.15 71 ALA E N 1
ATOM 3862 C CA . ALA E 1 95 ? 32.928 63.938 33.520 1.00 31.09 71 ALA E CA 1
ATOM 3863 C C . ALA E 1 95 ? 34.117 64.018 32.568 1.00 31.13 71 ALA E C 1
ATOM 3864 O O . ALA E 1 95 ? 34.512 65.110 32.161 1.00 30.80 71 ALA E O 1
ATOM 3866 N N . LEU E 1 96 ? 34.683 62.861 32.207 1.00 30.96 72 LEU E N 1
ATOM 3867 C CA . LEU E 1 96 ? 35.811 62.815 31.262 1.00 30.42 72 LEU E CA 1
ATOM 3868 C C . LEU E 1 96 ? 35.391 62.795 29.778 1.00 30.74 72 LEU E C 1
ATOM 3869 O O . LEU E 1 96 ? 36.239 62.748 28.895 1.00 31.74 72 LEU E O 1
ATOM 3877 N N . GLY E 1 97 ? 34.099 62.832 29.497 1.00 30.70 73 GLY E N 1
ATOM 3878 C CA . GLY E 1 97 ? 33.630 62.716 28.124 1.00 30.64 73 GLY E CA 1
ATOM 3879 C C . GLY E 1 97 ? 33.372 61.291 27.639 1.00 30.74 73 GLY E C 1
ATOM 3880 O O . GLY E 1 97 ? 32.948 61.088 26.494 1.00 31.16 73 GLY E O 1
ATOM 3881 N N . ALA E 1 98 ? 33.600 60.310 28.511 1.00 29.58 74 ALA E N 1
ATOM 3882 C CA . ALA E 1 98 ? 33.559 58.902 28.116 1.00 29.22 74 ALA E CA 1
ATOM 3883 C C . ALA E 1 98 ? 32.146 58.362 27.986 1.00 28.29 74 ALA E C 1
ATOM 3884 O O . ALA E 1 98 ? 31.263 58.770 28.720 1.00 28.50 74 ALA E O 1
ATOM 3886 N N . ASP E 1 99 ? 31.935 57.414 27.085 1.00 27.39 75 ASP E N 1
ATOM 3887 C CA . ASP E 1 99 ? 30.618 56.781 27.021 1.00 27.33 75 ASP E CA 1
ATOM 3888 C C . ASP E 1 99 ? 30.598 55.314 27.500 1.00 26.45 75 ASP E C 1
ATOM 3889 O O . ASP E 1 99 ? 29.550 54.669 27.477 1.00 26.80 75 ASP E O 1
ATOM 3894 N N . ALA E 1 100 ? 31.751 54.796 27.939 1.00 25.10 76 ALA E N 1
ATOM 3895 C CA . ALA E 1 100 ? 31.861 53.416 28.420 1.00 22.93 76 ALA E CA 1
ATOM 3896 C C . ALA E 1 100 ? 33.071 53.227 29.341 1.00 21.85 76 ALA E C 1
ATOM 3897 O O . ALA E 1 100 ? 34.040 53.972 29.253 1.00 21.59 76 ALA E O 1
ATOM 3899 N N . VAL E 1 101 ? 32.976 52.245 30.237 1.00 20.17 77 VAL E N 1
ATOM 3900 C CA . VAL E 1 101 ? 34.059 51.862 31.121 1.00 19.05 77 VAL E CA 1
ATOM 3901 C C . VAL E 1 101 ? 34.291 50.381 30.899 1.00 19.31 77 VAL E C 1
ATOM 3902 O O . VAL E 1 101 ? 33.404 49.558 31.143 1.00 19.72 77 VAL E O 1
ATOM 3906 N N . VAL E 1 102 ? 35.476 50.065 30.384 1.00 18.65 78 VAL E N 1
ATOM 3907 C CA . VAL E 1 102 ? 35.876 48.701 30.055 1.00 18.05 78 VAL E CA 1
ATOM 3908 C C . VAL E 1 102 ? 36.980 48.244 31.001 1.00 18.02 78 VAL E C 1
ATOM 3909 O O . VAL E 1 102 ? 37.443 49.021 31.852 1.00 17.80 78 VAL E O 1
ATOM 3913 N N . GLY E 1 103 ? 37.396 46.989 30.846 1.00 18.26 79 GLY E N 1
ATOM 3914 C CA . GLY E 1 103 ? 38.440 46.401 31.678 1.00 18.74 79 GLY E CA 1
ATOM 3915 C C . GLY E 1 103 ? 38.129 46.516 33.165 1.00 19.37 79 GLY E C 1
ATOM 3916 O O . GLY E 1 103 ? 39.014 46.778 33.968 1.00 19.90 79 GLY E O 1
ATOM 3917 N N . ILE E 1 104 ? 36.861 46.354 33.528 1.00 19.85 80 ILE E N 1
ATOM 3918 C CA . ILE E 1 104 ? 36.435 46.596 34.900 1.00 19.85 80 ILE E CA 1
ATOM 3919 C C . ILE E 1 104 ? 36.826 45.445 35.829 1.00 21.08 80 ILE E C 1
ATOM 3920 O O . ILE E 1 104 ? 36.757 44.270 35.450 1.00 20.24 80 ILE E O 1
ATOM 3925 N N . ASP E 1 105 ? 37.189 45.820 37.054 1.00 22.51 81 ASP E N 1
ATOM 3926 C CA . ASP E 1 105 ? 37.493 44.922 38.167 1.00 24.34 81 ASP E CA 1
ATOM 3927 C C . ASP E 1 105 ? 36.643 45.322 39.385 1.00 24.38 81 ASP E C 1
ATOM 3928 O O . ASP E 1 105 ? 36.537 46.513 39.706 1.00 22.98 81 ASP E O 1
ATOM 3933 N N . ILE E 1 106 ? 36.073 44.335 40.078 1.00 24.67 82 ILE E N 1
ATOM 3934 C CA . ILE E 1 106 ? 35.437 44.557 41.379 1.00 26.15 82 ILE E CA 1
ATOM 3935 C C . ILE E 1 106 ? 36.211 43.806 42.479 1.00 27.51 82 ILE E C 1
ATOM 3936 O O . ILE E 1 106 ? 36.491 42.611 42.354 1.00 27.58 82 ILE E O 1
ATOM 3941 N N . ASP E 1 107 ? 36.548 44.495 43.561 1.00 28.52 83 ASP E N 1
ATOM 3942 C CA . ASP E 1 107 ? 37.218 43.828 44.661 1.00 30.23 83 ASP E CA 1
ATOM 3943 C C . ASP E 1 107 ? 36.448 44.120 45.939 1.00 29.63 83 ASP E C 1
ATOM 3944 O O . ASP E 1 107 ? 35.879 45.192 46.093 1.00 28.71 83 ASP E O 1
ATOM 3949 N N . TYR E 1 108 ? 36.414 43.126 46.824 1.00 30.05 84 TYR E N 1
ATOM 3950 C CA . TYR E 1 108 ? 35.850 43.244 48.164 1.00 29.90 84 TYR E CA 1
ATOM 3951 C C . TYR E 1 108 ? 37.017 43.108 49.102 1.00 30.01 84 TYR E C 1
ATOM 3952 O O . TYR E 1 108 ? 37.788 42.164 48.977 1.00 30.44 84 TYR E O 1
ATOM 3961 N N . GLU E 1 109 ? 37.176 44.063 50.008 1.00 29.87 85 GLU E N 1
ATOM 3962 C CA . GLU E 1 109 ? 38.208 43.981 51.032 1.00 30.66 85 GLU E CA 1
ATOM 3963 C C . GLU E 1 109 ? 37.605 44.219 52.420 1.00 29.83 85 GLU E C 1
ATOM 3964 O O . GLU E 1 109 ? 36.990 45.260 52.677 1.00 28.58 85 GLU E O 1
ATOM 3970 N N . THR E 1 110 ? 37.794 43.239 53.297 1.00 29.37 86 THR E N 1
ATOM 3971 C CA . THR E 1 110 ? 37.419 43.372 54.692 1.00 30.16 86 THR E CA 1
ATOM 3972 C C . THR E 1 110 ? 38.427 44.308 55.362 1.00 29.98 86 THR E C 1
ATOM 3973 O O . THR E 1 110 ? 39.633 44.117 55.231 1.00 30.39 86 THR E O 1
ATOM 3979 N N . VAL E 1 111 ? 37.938 45.360 56.004 1.00 30.15 87 VAL E N 1
ATOM 3980 C CA . VAL E 1 111 ? 38.811 46.322 56.678 1.00 30.88 87 VAL E CA 1
ATOM 3981 C C . VAL E 1 111 ? 38.418 46.484 58.141 1.00 31.75 87 VAL E C 1
ATOM 3982 O O . VAL E 1 111 ? 37.328 46.061 58.548 1.00 31.48 87 VAL E O 1
ATOM 3986 N N . GLY E 1 112 ? 39.314 47.059 58.935 1.00 32.97 88 GLY E N 1
ATOM 3987 C CA . GLY E 1 112 ? 39.003 47.404 60.307 1.00 34.35 88 GLY E CA 1
ATOM 3988 C C . GLY E 1 112 ? 39.411 46.405 61.367 1.00 36.10 88 GLY E C 1
ATOM 3989 O O . GLY E 1 112 ? 39.862 45.295 61.080 1.00 35.96 88 GLY E O 1
ATOM 3990 N N . GLN E 1 113 ? 39.215 46.843 62.606 1.00 37.69 89 GLN E N 1
ATOM 3991 C CA . GLN E 1 113 ? 39.602 46.175 63.853 1.00 39.81 89 GLN E CA 1
ATOM 3992 C C . GLN E 1 113 ? 38.992 44.790 64.101 1.00 40.02 89 GLN E C 1
ATOM 3993 O O . GLN E 1 113 ? 39.594 43.923 64.754 1.00 40.25 89 GLN E O 1
ATOM 3999 N N . ASN E 1 114 ? 37.775 44.594 63.617 1.00 39.79 90 ASN E N 1
ATOM 4000 C CA . ASN E 1 114 ? 37.069 43.363 63.911 1.00 39.49 90 ASN E CA 1
ATOM 4001 C C . ASN E 1 114 ? 36.730 42.566 62.651 1.00 38.37 90 ASN E C 1
ATOM 4002 O O . ASN E 1 114 ? 35.802 41.738 62.661 1.00 38.43 90 ASN E O 1
ATOM 4007 N N . GLY E 1 115 ? 37.495 42.807 61.578 1.00 37.12 91 GLY E N 1
ATOM 4008 C CA . GLY E 1 115 ? 37.177 42.297 60.250 1.00 35.53 91 GLY E CA 1
ATOM 4009 C C . GLY E 1 115 ? 35.695 42.428 59.890 1.00 34.63 91 GLY E C 1
ATOM 4010 O O . GLY E 1 115 ? 35.167 41.568 59.182 1.00 34.71 91 GLY E O 1
ATOM 4011 N N . SER E 1 116 ? 35.039 43.489 60.377 1.00 33.38 92 SER E N 1
ATOM 4012 C CA . SER E 1 116 ? 33.576 43.666 60.287 1.00 32.69 92 SER E CA 1
ATOM 4013 C C . SER E 1 116 ? 33.143 44.838 59.423 1.00 31.63 92 SER E C 1
ATOM 4014 O O . SER E 1 116 ? 31.962 45.188 59.378 1.00 30.94 92 SER E O 1
ATOM 4025 N N . LEU E 1 118 ? 33.356 46.107 55.302 1.00 26.94 94 LEU E N 1
ATOM 4026 C CA . LEU E 1 118 ? 33.620 45.648 53.965 1.00 26.43 94 LEU E CA 1
ATOM 4027 C C . LEU E 1 118 ? 33.667 46.813 52.976 1.00 26.03 94 LEU E C 1
ATOM 4028 O O . LEU E 1 118 ? 32.713 47.603 52.849 1.00 25.61 94 LEU E O 1
ATOM 4041 N N . VAL E 1 120 ? 33.794 47.683 49.001 1.00 23.26 96 VAL E N 1
ATOM 4042 C CA . VAL E 1 120 ? 33.579 47.223 47.631 1.00 22.63 96 VAL E CA 1
ATOM 4043 C C . VAL E 1 120 ? 34.187 48.266 46.694 1.00 22.32 96 VAL E C 1
ATOM 4044 O O . VAL E 1 120 ? 33.766 49.429 46.701 1.00 23.03 96 VAL E O 1
ATOM 4048 N N . SER E 1 121 ? 35.164 47.871 45.891 1.00 21.62 97 SER E N 1
ATOM 4049 C CA . SER E 1 121 ? 35.817 48.832 44.985 1.00 22.08 97 SER E CA 1
ATOM 4050 C C . SER E 1 121 ? 35.690 48.388 43.543 1.00 21.99 97 SER E C 1
ATOM 4051 O O . SER E 1 121 ? 35.836 47.203 43.226 1.00 22.18 97 SER E O 1
ATOM 4055 N N . VAL E 1 122 ? 35.392 49.344 42.675 1.00 21.30 98 VAL E N 1
ATOM 4056 C CA . VAL E 1 122 ? 35.364 49.065 41.251 1.00 21.22 98 VAL E CA 1
ATOM 4057 C C . VAL E 1 122 ? 36.317 50.034 40.596 1.00 21.27 98 VAL E C 1
ATOM 4058 O O . VAL E 1 122 ? 36.403 51.183 41.020 1.00 22.31 98 VAL E O 1
ATOM 4064 N N . SER E 1 123 ? 37.073 49.543 39.615 1.00 20.52 99 SER E N 1
ATOM 4065 C CA . SER E 1 123 ? 37.919 50.368 38.760 1.00 20.17 99 SER E CA 1
ATOM 4066 C C . SER E 1 123 ? 37.769 49.848 37.331 1.00 19.56 99 SER E C 1
ATOM 4067 O O . SER E 1 123 ? 37.312 48.724 37.128 1.00 18.80 99 SER E O 1
ATOM 4070 N N . GLY E 1 124 ? 38.142 50.683 36.368 1.00 18.30 100 GLY E N 1
ATOM 4071 C CA . GLY E 1 124 ? 38.030 50.386 34.958 1.00 17.95 100 GLY E CA 1
ATOM 4072 C C . GLY E 1 124 ? 38.652 51.536 34.185 1.00 17.60 100 GLY E C 1
ATOM 4073 O O . GLY E 1 124 ? 39.196 52.460 34.771 1.00 17.12 100 GLY E O 1
ATOM 4074 N N . THR E 1 125 ? 38.565 51.479 32.864 1.00 17.94 101 THR E N 1
ATOM 4075 C CA . THR E 1 125 ? 39.177 52.485 32.010 1.00 18.08 101 THR E CA 1
ATOM 4076 C C . THR E 1 125 ? 38.050 53.155 31.249 1.00 17.89 101 THR E C 1
ATOM 4077 O O . THR E 1 125 ? 37.289 52.497 30.548 1.00 18.07 101 THR E O 1
ATOM 4081 N N . ALA E 1 126 ? 37.936 54.469 31.403 1.00 18.01 102 ALA E N 1
ATOM 4082 C CA . ALA E 1 126 ? 36.918 55.247 30.705 1.00 18.26 102 ALA E CA 1
ATOM 4083 C C . ALA E 1 126 ? 37.319 55.435 29.232 1.00 18.64 102 ALA E C 1
ATOM 4084 O O . ALA E 1 126 ? 38.471 55.751 28.948 1.00 17.43 102 ALA E O 1
ATOM 4086 N N . VAL E 1 127 ? 36.372 55.203 28.316 1.00 19.08 103 VAL E N 1
ATOM 4087 C CA . VAL E 1 127 ? 36.635 55.246 26.870 1.00 19.51 103 VAL E CA 1
ATOM 4088 C C . VAL E 1 127 ? 35.495 55.911 26.064 1.00 21.02 103 VAL E C 1
ATOM 4089 O O . VAL E 1 127 ? 34.340 55.941 26.501 1.00 20.92 103 VAL E O 1
ATOM 4093 N N . LYS E 1 128 ? 35.844 56.451 24.900 1.00 22.62 104 LYS E N 1
ATOM 4094 C CA . LYS E 1 128 ? 34.877 56.829 23.876 1.00 25.42 104 LYS E CA 1
ATOM 4095 C C . LYS E 1 128 ? 34.820 55.734 22.790 1.00 26.04 104 LYS E C 1
ATOM 4096 O O . LYS E 1 128 ? 35.854 55.219 22.351 1.00 26.26 104 LYS E O 1
ATOM 4102 N N . THR E 1 129 ? 33.625 55.353 22.373 1.00 27.16 105 THR E N 1
ATOM 4103 C CA . THR E 1 129 ? 33.515 54.289 21.388 1.00 29.36 105 THR E CA 1
ATOM 4104 C C . THR E 1 129 ? 32.795 54.757 20.119 1.00 30.90 105 THR E C 1
ATOM 4105 O O . THR E 1 129 ? 32.110 55.792 20.103 1.00 31.61 105 THR E O 1
ATOM 4109 N N . ARG E 1 130 ? 32.945 53.965 19.068 1.00 31.78 106 ARG E N 1
ATOM 4110 C CA . ARG E 1 130 ? 32.274 54.225 17.818 1.00 33.38 106 ARG E CA 1
ATOM 4111 C C . ARG E 1 130 ? 31.736 52.907 17.268 1.00 33.45 106 ARG E C 1
ATOM 4112 O O . ARG E 1 130 ? 32.489 51.979 17.005 1.00 33.16 106 ARG E O 1
ATOM 4120 N N . ARG E 1 131 ? 30.421 52.831 17.120 1.00 34.56 107 ARG E N 1
ATOM 4121 C CA . ARG E 1 131 ? 29.797 51.740 16.381 1.00 35.58 107 ARG E CA 1
ATOM 4122 C C . ARG E 1 131 ? 30.465 51.488 14.999 1.00 35.61 107 ARG E C 1
ATOM 4123 O O . ARG E 1 131 ? 30.647 52.416 14.206 1.00 35.29 107 ARG E O 1
ATOM 4131 N N . ASN E 1 132 ? 30.846 50.232 14.757 1.00 35.84 108 ASN E N 1
ATOM 4132 C CA . ASN E 1 132 ? 31.445 49.775 13.495 1.00 36.53 108 ASN E CA 1
ATOM 4133 C C . ASN E 1 132 ? 30.505 49.828 12.265 1.00 36.69 108 ASN E C 1
ATOM 4134 O O . ASN E 1 132 ? 30.983 49.760 11.131 1.00 36.56 108 ASN E O 1
ATOM 4139 N N . ILE E 1 133 ? 29.190 49.924 12.494 1.00 37.52 109 ILE E N 1
ATOM 4140 C CA . ILE E 1 133 ? 28.174 50.046 11.424 1.00 38.44 109 ILE E CA 1
ATOM 4141 C C . ILE E 1 133 ? 27.383 51.368 11.462 1.00 39.06 109 ILE E C 1
ATOM 4142 O O . ILE E 1 133 ? 26.719 51.652 12.477 1.00 38.45 109 ILE E O 1
#

Sequence (530 aa):
QFSTTPTLEGLTIVEYCGVVTGEAILGANIFRDFFAGIRDIVGGRSGAYEKELRKAREIAFEELGSQARALGADAVVGIDIDYETVGQNGSLVSVSGTAVKTRRNIQFSTTPTLEGLTIVEYCGVVTGEAILGANIFRDFFAGIRDIVGGRSGAYEKELRKAREIAFEELGSQARALGADAVVGIDIDYETVGQNGSLVSVSGTAVKTRRNIQFSTTPTLEGLTIVEYCGVVTGEAILGANIFRDFFAGIRDIVGGRSGAYEKELRKAREIAFEELGSQARALGADAVVGIDIDYETVGQNGSLVSVSGTAVKTRRNIQFSTTPTLEGLTIVEYCGVVTGEAILGANIFRDFFAGIRDIVGGRSGAYEKELRKAREIAFEELGSQARALGADAVVGIDIDYETVGQNGSLVSVSGTAVKTRRNIQFSTTPTLEGLTIVEYCGVVTGEAILGANIFRDFFAGIRDIVGGRSGAYEKELRKAREIAFEELGSQARALGADAVVGIDIDYETVGQNGSLVSVSGTAVKTRRNI

Solvent-accessible surface area: 21145 Å² total

InterPro domains:
  IPR002765 Uncharacterised protein family UPF0145, YbjQ-like [MF_00338] (1-105)
  IPR002765 Uncharacterised protein family UPF0145, YbjQ-like [PF01906] (1-104)
  IPR002765 Uncharacterised protein family UPF0145, YbjQ-like [PTHR34068] (1-106)
  IPR035439 UPF0145 domain superfamily [SSF117782] (1-106)

Foldseek 3Di:
DEELAADDPQKDFPDWQFKFKFFADDDLVLLVVFPVPDDDDDDLVPGPNVVVVVVGVVRGVVRRVVVLVVSVFDYWYSKDWDWDQDDDPSRIIMMMTIGTHMGGPD/DEELAADDPQKDFPDWQFKFKFFDDDDLVLLVVFPPPPDDDDDLVPGPNVVVVVVGVVRGVVRRVVVLVVSVADYWYSKDWDWDQDDPVSSIIMMMTIGTHMDGPD/DEELAAADPQKGFPDWQFKFKFFFDDDLVLLVPFPVVDDDDDDLVPGPSNVVVVVGVVRGVVRRVVVLVVSVFDYWYSKDKDWDQDDDVSSIIMMMTIGTHIDGPD/DEELAADDPQKDFPDWQFKFKFFDWDDLVLLVVFPVPDDDDDDLVPGPCNVVVVVGVVRRVVRRVVRLVVSVADYWYSKDKDWDQDDDVSRIIMIMTIGTHMDGPD/DEELAPDDPQKAFPDWQFKFKFWDDDDLVLLVVFPPPDDDDDDLVPGPNNVVVVVGVVRGVVRRVVRLVVSVFDYFYSKDWDWDQDDDPSSIIMMMTIGTHMGGPD

CATH classification: 3.30.110.70

Secondary structure (DSSP, 8-state):
-B-SSSS-TTEEEEEEEEEEEEEEEE-HHHHHHHTTT--SEEETTT-THHHHHHHHHHHHHHHHHHHHHHHT-SEEEEEEEE----STT----EEEEEEEEEEE--/-B-SSSS-TTEEEEEEEEEEEEEEEE-HHHIIIIITT--SEEETTT-THHHHHHHHHHHHHHHHHHHHHHTT-SEEEEEEEE----STT----EEEEEEEEEEE--/-B-SSSS-TTEEEEEEEEEEEEEEEE-HHHIIIIITT--SEEETTT-THHHHHHHHHHHHHHHHHHHHHHTT-SEEEEEEEE----STT----EEEEEEEEEEE--/-B-SSSS-TTEEEEEEEEEEEEEEEE-HHHIIIIITT--SEEETTT-TTHHHHHHHHHHHHHHHHHHHHHTT-SEEEEEEEE----STT----EEEEEEEEEEE--/-B-SSSS-TTEEEEEEEEEEEEEEEE-HHHIIIIITT--SEEETTT-THHHHHHHHHHHHHHHHHHHHHHTT-SEEEEEEEE----STT----EEEEEEEEEEE--

Nearest PDB structures (foldseek):
  1y2i-assembly1_C  TM=9.979E-01  e=4.568E-21  Shigella flexneri 2a str. 2457T
  2gtc-assembly1_E  TM=9.539E-01  e=5.149E-13  Bacillus cereus ATCC 14579
  1vr4-assembly1_E  TM=8.959E-01  e=2.713E-10  Bacillus cereus ATCC 14579
  1vr4-assembly1_B  TM=9.299E-01  e=9.215E-09  Bacillus cereus ATCC 14579
  1vr4-assembly1_C  TM=7.984E-01  e=3.695E-09  Bacillus cereus ATCC 14579